Protein AF-A0A9W6C361-F1 (afdb_monomer)

Structure (mmCIF, N/CA/C/O backbone):
data_AF-A0A9W6C361-F1
#
_entry.id   AF-A0A9W6C361-F1
#
loop_
_atom_site.group_PDB
_atom_site.id
_atom_site.type_symbol
_atom_site.label_atom_id
_atom_site.label_alt_id
_atom_site.label_comp_id
_atom_site.label_asym_id
_atom_site.label_entity_id
_atom_site.label_seq_id
_atom_site.pdbx_PDB_ins_code
_atom_site.Cartn_x
_atom_site.Cartn_y
_atom_site.Cartn_z
_atom_site.occupancy
_atom_site.B_iso_or_equiv
_atom_site.auth_seq_id
_atom_site.auth_comp_id
_atom_site.auth_asym_id
_atom_site.auth_atom_id
_atom_site.pdbx_PDB_model_num
ATOM 1 N N . MET A 1 1 ? -40.826 18.328 82.068 1.00 49.81 1 MET A N 1
ATOM 2 C CA . MET A 1 1 ? -41.319 19.478 81.287 1.00 49.81 1 MET A CA 1
ATOM 3 C C . MET A 1 1 ? -40.304 19.718 80.188 1.00 49.81 1 MET A C 1
ATOM 5 O O . MET A 1 1 ? -39.181 20.079 80.498 1.00 49.81 1 MET A O 1
ATOM 9 N N . SER A 1 2 ? -40.634 19.363 78.950 1.00 65.25 2 SER A N 1
ATOM 10 C CA . SER A 1 2 ? -39.796 19.623 77.778 1.00 65.25 2 SER A CA 1
ATOM 11 C C . SER A 1 2 ? -39.903 21.104 77.430 1.00 65.25 2 SER A C 1
ATOM 13 O O . SER A 1 2 ? -41.006 21.575 77.150 1.00 65.25 2 SER A O 1
ATOM 15 N N . GLU A 1 3 ? -38.791 21.834 77.493 1.00 73.56 3 GLU A N 1
ATOM 16 C CA . GLU A 1 3 ? -38.749 23.216 77.019 1.00 73.56 3 GLU A CA 1
ATOM 17 C C . GLU A 1 3 ? -39.119 23.252 75.527 1.00 73.56 3 GLU A C 1
ATOM 19 O O . GLU A 1 3 ? -38.640 22.411 74.757 1.00 73.56 3 GLU A O 1
ATOM 24 N N . PRO A 1 4 ? -40.008 24.165 75.101 1.00 81.81 4 PRO A N 1
ATOM 25 C CA . PRO A 1 4 ? -40.355 24.297 73.696 1.00 81.81 4 PRO A CA 1
ATOM 26 C C . PRO A 1 4 ? -39.109 24.720 72.910 1.00 81.81 4 PRO A C 1
ATOM 28 O O . PRO A 1 4 ? -38.491 25.738 73.218 1.00 81.81 4 PRO A O 1
ATOM 31 N N . ILE A 1 5 ? -38.751 23.932 71.893 1.00 85.88 5 ILE A N 1
ATOM 32 C CA . ILE A 1 5 ? -37.669 24.251 70.955 1.00 85.88 5 ILE A CA 1
ATOM 33 C C . ILE A 1 5 ? -37.954 25.635 70.372 1.00 85.88 5 ILE A C 1
ATOM 35 O O . ILE A 1 5 ? -39.022 25.863 69.796 1.00 85.88 5 ILE A O 1
ATOM 39 N N . SER A 1 6 ? -37.014 26.565 70.539 1.00 94.00 6 SER A N 1
ATOM 40 C CA . SER A 1 6 ? -37.195 27.911 70.005 1.00 94.00 6 SER A CA 1
ATOM 41 C C . SER A 1 6 ? -37.179 27.861 68.477 1.00 94.00 6 SER A C 1
ATOM 43 O O . SER A 1 6 ? -36.474 27.059 67.859 1.00 94.00 6 SER A O 1
ATOM 45 N N . THR A 1 7 ? -37.943 28.740 67.833 1.00 92.88 7 THR A N 1
ATOM 46 C CA . THR A 1 7 ? -37.966 28.851 66.366 1.00 92.88 7 THR A CA 1
ATOM 47 C C . THR A 1 7 ? -36.574 29.081 65.778 1.00 92.88 7 THR A C 1
ATOM 49 O O . THR A 1 7 ? -36.299 28.645 64.664 1.00 92.88 7 THR A O 1
ATOM 52 N N . GLU A 1 8 ? -35.681 29.720 66.536 1.00 92.75 8 GLU A N 1
ATOM 53 C CA . GLU A 1 8 ? -34.291 29.949 66.139 1.00 92.75 8 GLU A CA 1
ATOM 54 C C . GLU A 1 8 ? -33.458 28.662 66.154 1.00 92.75 8 GLU A C 1
ATOM 56 O O . GLU A 1 8 ? -32.713 28.415 65.210 1.00 92.75 8 GLU A O 1
ATOM 61 N N . GLN A 1 9 ? -33.646 27.779 67.141 1.00 91.00 9 GLN A N 1
ATOM 62 C CA . GLN A 1 9 ? -32.992 26.463 67.144 1.00 91.00 9 GLN A CA 1
ATOM 63 C C . GLN A 1 9 ? -33.450 25.604 65.959 1.00 91.00 9 GLN A C 1
ATOM 65 O O . GLN A 1 9 ? -32.641 24.913 65.342 1.00 91.00 9 GLN A O 1
ATOM 70 N N . LEU A 1 10 ? -34.734 25.678 65.600 1.00 92.44 10 LEU A N 1
ATOM 71 C CA . LEU A 1 10 ? -35.281 24.912 64.481 1.00 92.44 10 LEU A CA 1
ATOM 72 C C . LEU A 1 10 ? -34.757 25.413 63.125 1.00 92.44 10 LEU A C 1
ATOM 74 O O . LEU A 1 10 ? -34.405 24.594 62.278 1.00 92.44 10 LEU A O 1
ATOM 78 N N . LYS A 1 11 ? -34.617 26.736 62.943 1.00 94.88 11 LYS A N 1
ATOM 79 C CA . LYS A 1 11 ? -33.932 27.317 61.773 1.00 94.88 11 LYS A CA 1
ATOM 80 C C . LYS A 1 11 ? -32.478 26.864 61.693 1.00 94.88 11 LYS A C 1
ATOM 82 O O . LYS A 1 11 ? -32.038 26.435 60.637 1.00 94.88 11 LYS A O 1
ATOM 87 N N . GLN A 1 12 ? -31.757 26.886 62.813 1.00 94.31 12 GLN A N 1
ATOM 88 C CA . GLN A 1 12 ? -30.340 26.528 62.844 1.00 94.31 12 GLN A CA 1
ATOM 89 C C . GLN A 1 12 ? -30.101 25.053 62.484 1.00 94.31 12 GLN A C 1
ATOM 91 O O . GLN A 1 12 ? -29.173 24.738 61.740 1.00 94.31 12 GLN A O 1
ATOM 96 N N . VAL A 1 13 ? -30.966 24.147 62.959 1.00 93.25 13 VAL A N 1
ATOM 97 C CA . VAL A 1 13 ? -30.934 22.723 62.585 1.00 93.25 13 VAL A CA 1
ATOM 98 C C . VAL A 1 13 ? -31.295 22.530 61.109 1.00 93.25 13 VAL A C 1
ATOM 100 O O . VAL A 1 13 ? -30.658 21.725 60.429 1.00 93.25 13 VAL A O 1
ATOM 103 N N . LEU A 1 14 ? -32.280 23.275 60.598 1.00 95.88 14 LEU A N 1
ATOM 104 C CA . LEU A 1 14 ? -32.686 23.203 59.195 1.00 95.88 14 LEU A CA 1
ATOM 105 C C . LEU A 1 14 ? -31.580 23.707 58.258 1.00 95.88 14 LEU A C 1
ATOM 107 O O . LEU A 1 14 ? -31.231 23.010 57.309 1.00 95.88 14 LEU A O 1
ATOM 111 N N . ASP A 1 15 ? -30.976 24.857 58.551 1.00 95.56 15 ASP A N 1
ATOM 112 C CA . ASP A 1 15 ? -29.868 25.407 57.768 1.00 95.56 15 ASP A CA 1
ATOM 113 C C . ASP A 1 15 ? -28.661 24.463 57.790 1.00 95.56 15 ASP A C 1
ATOM 115 O O . ASP A 1 15 ? -28.091 24.157 56.741 1.00 95.56 15 ASP A O 1
ATOM 119 N N . ALA A 1 16 ? -28.315 23.904 58.956 1.00 94.19 16 ALA A N 1
ATOM 120 C CA . ALA A 1 16 ? -27.240 22.919 59.069 1.00 94.19 16 ALA A CA 1
ATOM 121 C C . ALA A 1 16 ? -27.510 21.649 58.238 1.00 94.19 16 ALA A C 1
ATOM 123 O O . ALA A 1 16 ? -26.582 21.096 57.643 1.00 94.19 16 ALA A O 1
ATOM 124 N N . ALA A 1 17 ? -28.768 21.204 58.155 1.00 94.31 17 ALA A N 1
ATOM 125 C CA . ALA A 1 17 ? -29.163 20.059 57.336 1.00 94.31 17 ALA A CA 1
ATOM 126 C C . ALA A 1 17 ? -29.190 20.378 55.828 1.00 94.31 17 ALA A C 1
ATOM 128 O O . ALA A 1 17 ? -28.878 19.509 55.011 1.00 94.31 17 ALA A O 1
ATOM 129 N N . LEU A 1 18 ? -29.530 21.614 55.443 1.00 96.56 18 LEU A N 1
ATOM 130 C CA . LEU A 1 18 ? -29.633 22.041 54.044 1.00 96.56 18 LEU A CA 1
ATOM 131 C C . LEU A 1 18 ? -28.282 22.423 53.421 1.00 96.56 18 LEU A C 1
ATOM 133 O O . LEU A 1 18 ? -28.072 22.177 52.233 1.00 96.56 18 LEU A O 1
ATOM 137 N N . MET A 1 19 ? -27.332 22.958 54.192 1.00 95.00 19 MET A N 1
ATOM 138 C CA . MET A 1 19 ? -25.993 23.329 53.706 1.00 95.00 19 MET A CA 1
ATOM 139 C C . MET A 1 19 ? -25.253 22.226 52.919 1.00 95.00 19 MET A C 1
ATOM 141 O O . MET A 1 19 ? -24.770 22.515 51.820 1.00 95.00 19 MET A O 1
ATOM 145 N N . PRO A 1 20 ? -25.170 20.959 53.378 1.00 95.94 20 PRO A N 1
ATOM 146 C CA . PRO A 1 20 ? -24.526 19.903 52.594 1.00 95.94 20 PRO A CA 1
ATOM 147 C C . PRO A 1 20 ? -25.289 19.573 51.303 1.00 95.94 20 PRO A C 1
ATOM 149 O O . PRO A 1 20 ? -24.678 19.126 50.331 1.00 95.94 20 PRO A O 1
ATOM 152 N N . ILE A 1 21 ? -26.608 19.798 51.269 1.00 96.06 21 ILE A N 1
ATOM 153 C CA . ILE A 1 21 ? -27.424 19.615 50.064 1.00 96.06 21 ILE A CA 1
ATOM 154 C C . ILE A 1 21 ? -27.099 20.716 49.055 1.00 96.06 21 ILE A C 1
ATOM 156 O O . ILE A 1 21 ? -26.805 20.396 47.906 1.00 96.06 21 ILE A O 1
ATOM 160 N N . PHE A 1 22 ? -27.065 21.984 49.477 1.00 95.94 22 PHE A N 1
ATOM 161 C CA . PHE A 1 22 ? -26.679 23.098 48.604 1.00 95.94 22 PHE A CA 1
ATOM 162 C C . PHE A 1 22 ? -25.252 22.950 48.068 1.00 95.94 22 PHE A C 1
ATOM 164 O O . PHE A 1 22 ? -25.025 23.172 46.880 1.00 95.94 22 PHE A O 1
ATOM 171 N N . ALA A 1 23 ? -24.307 22.490 48.895 1.00 95.56 23 ALA A N 1
ATOM 172 C CA . ALA A 1 23 ? -22.940 22.214 48.456 1.00 95.56 23 ALA A CA 1
ATOM 173 C C . ALA A 1 23 ? -22.889 21.122 47.371 1.00 95.56 23 ALA A C 1
ATOM 175 O O . ALA A 1 23 ? -22.244 21.303 46.337 1.00 95.56 23 ALA A O 1
ATOM 176 N N . LYS A 1 24 ? -23.619 20.013 47.560 1.00 96.44 24 LYS A N 1
ATOM 177 C CA . LYS A 1 24 ? -23.737 18.954 46.542 1.00 96.44 24 LYS A CA 1
ATOM 178 C C . LYS A 1 24 ? -24.430 19.442 45.273 1.00 96.44 24 LYS A C 1
ATOM 180 O O . LYS A 1 24 ? -24.045 19.026 44.182 1.00 96.44 24 LYS A O 1
ATOM 185 N N . LEU A 1 25 ? -25.434 20.309 45.404 1.00 96.31 25 LEU A N 1
ATOM 186 C CA . LEU A 1 25 ? -26.126 20.910 44.265 1.00 96.31 25 LEU A CA 1
ATOM 187 C C . LEU A 1 25 ? -25.166 21.790 43.447 1.00 96.31 25 LEU A C 1
ATOM 189 O O . LEU A 1 25 ? -25.157 21.700 42.223 1.00 96.31 25 LEU A O 1
ATOM 193 N N . GLY A 1 26 ? -24.316 22.572 44.122 1.00 96.94 26 GLY A N 1
ATOM 194 C CA . GLY A 1 26 ? -23.256 23.362 43.492 1.00 96.94 26 GLY A CA 1
ATOM 195 C C . GLY A 1 26 ? -22.233 22.493 42.755 1.00 96.94 26 GLY A C 1
ATOM 196 O O . GLY A 1 26 ? -21.971 22.718 41.578 1.00 96.94 26 GLY A O 1
ATOM 197 N N . GLU A 1 27 ? -21.731 21.430 43.393 1.00 97.00 27 GLU A N 1
ATOM 198 C CA . GLU A 1 27 ? -20.789 20.499 42.753 1.00 97.00 27 GLU A CA 1
ATOM 199 C C . GLU A 1 27 ? -21.410 19.798 41.531 1.00 97.00 27 GLU A C 1
ATOM 201 O O . GLU A 1 27 ? -20.743 19.570 40.517 1.00 97.00 27 GLU A O 1
ATOM 206 N N . LEU A 1 28 ? -22.696 19.445 41.611 1.00 96.69 28 LEU A N 1
ATOM 207 C CA . LEU A 1 28 ? -23.420 18.858 40.489 1.00 96.69 28 LEU A CA 1
ATOM 208 C C . LEU A 1 28 ? -23.562 19.860 39.338 1.00 96.69 28 LEU A C 1
ATOM 210 O O . LEU A 1 28 ? -23.326 19.486 38.191 1.00 96.69 28 LEU A O 1
ATOM 214 N N . ASN A 1 29 ? -23.880 21.121 39.635 1.00 96.44 29 ASN A N 1
ATOM 215 C CA . ASN A 1 29 ? -23.968 22.183 38.637 1.00 96.44 29 ASN A CA 1
ATOM 216 C C . ASN A 1 29 ? -22.628 22.394 37.906 1.00 96.44 29 ASN A C 1
ATOM 218 O O . ASN A 1 29 ? -22.594 22.435 36.676 1.00 96.44 29 ASN A O 1
ATOM 222 N N . ASP A 1 30 ? -21.510 22.401 38.636 1.00 96.88 30 ASP A N 1
ATOM 223 C CA . ASP A 1 30 ? -20.169 22.500 38.045 1.00 96.88 30 ASP A CA 1
ATOM 224 C C . ASP A 1 30 ? -19.835 21.297 37.152 1.00 96.88 30 ASP A C 1
ATOM 226 O O . ASP A 1 30 ? -19.187 21.430 36.108 1.00 96.88 30 ASP A O 1
ATOM 230 N N . LYS A 1 31 ? -20.270 20.092 37.544 1.00 97.19 31 LYS A N 1
ATOM 231 C CA . LYS A 1 31 ? -20.110 18.880 36.726 1.00 97.19 31 LYS A CA 1
ATOM 232 C C . LYS A 1 31 ? -20.947 18.943 35.451 1.00 97.19 31 LYS A C 1
ATOM 234 O O . LYS A 1 31 ? -20.445 18.531 34.407 1.00 97.19 31 LYS A O 1
ATOM 239 N N . VAL A 1 32 ? -22.178 19.451 35.527 1.00 97.31 32 VAL A N 1
ATOM 240 C CA . VAL A 1 32 ? -23.061 19.633 34.365 1.00 97.31 32 VAL A CA 1
ATOM 241 C C . VAL A 1 32 ? -22.457 20.644 33.392 1.00 97.31 32 VAL A C 1
ATOM 243 O O . VAL A 1 32 ? -22.334 20.326 32.213 1.00 97.31 32 VAL A O 1
ATOM 246 N N . SER A 1 33 ? -21.967 21.789 33.875 1.00 96.31 33 SER A N 1
ATOM 247 C CA . SER A 1 33 ? -21.290 22.786 33.031 1.00 96.31 33 SER A CA 1
ATOM 248 C C . SER A 1 33 ? -20.045 22.215 32.333 1.00 96.31 33 SER A C 1
ATOM 250 O O . SER A 1 33 ? -19.895 22.345 31.121 1.00 96.31 33 SER A O 1
ATOM 252 N N . LYS A 1 34 ? -19.193 21.465 33.050 1.00 96.69 34 LYS A N 1
ATOM 253 C CA . LYS A 1 34 ? -18.030 20.787 32.441 1.00 96.69 34 LYS A CA 1
ATOM 254 C C . LYS A 1 34 ? -18.417 19.722 31.416 1.00 96.69 34 LYS A C 1
ATOM 256 O O . LYS A 1 34 ? -17.616 19.405 30.532 1.00 96.69 34 LYS A O 1
ATOM 261 N N . LEU A 1 35 ? -19.575 19.083 31.582 1.00 96.00 35 LEU A N 1
ATOM 262 C CA . LEU A 1 35 ? -20.074 18.100 30.628 1.00 96.00 35 LEU A CA 1
ATOM 263 C C . LEU A 1 35 ? -20.568 18.793 29.356 1.00 96.00 35 LEU A C 1
ATOM 265 O O . LEU A 1 35 ? -20.242 18.320 28.271 1.00 96.00 35 LEU A O 1
ATOM 269 N N . ASP A 1 36 ? -21.263 19.921 29.491 1.00 96.94 36 ASP A N 1
ATOM 270 C CA . ASP A 1 36 ? -21.734 20.742 28.373 1.00 96.94 36 ASP A CA 1
ATOM 271 C C . ASP A 1 36 ? -20.566 21.221 27.492 1.00 96.94 36 ASP A C 1
ATOM 273 O O . ASP A 1 36 ? -20.545 20.966 26.286 1.00 96.94 36 ASP A O 1
ATOM 277 N N . ASP A 1 37 ? -19.491 21.732 28.106 1.00 96.56 37 ASP A N 1
ATOM 278 C CA . ASP A 1 37 ? -18.256 22.106 27.398 1.00 96.56 37 ASP A CA 1
ATOM 279 C C . ASP A 1 37 ? -17.637 20.936 26.615 1.00 96.56 37 ASP A C 1
ATOM 281 O O . ASP A 1 37 ? -17.091 21.101 25.518 1.00 96.56 37 ASP A O 1
ATOM 285 N N . LYS A 1 38 ? -17.675 19.726 27.187 1.00 96.12 38 LYS A N 1
ATOM 286 C CA . LYS A 1 38 ? -17.144 18.518 26.538 1.00 96.12 38 LYS A CA 1
ATOM 287 C C . LYS A 1 38 ? -18.025 18.066 25.381 1.00 96.12 38 LYS A C 1
ATOM 289 O O . LYS A 1 38 ? -17.481 17.629 24.369 1.00 96.12 38 LYS A O 1
ATOM 294 N N . VAL A 1 39 ? -19.347 18.152 25.529 1.00 95.94 39 VAL A N 1
ATOM 295 C CA . VAL A 1 39 ? -20.309 17.825 24.469 1.00 95.94 39 VAL A CA 1
ATOM 296 C C . VAL A 1 39 ? -20.158 18.806 23.309 1.00 95.94 39 VAL A C 1
ATOM 298 O O . VAL A 1 39 ? -20.061 18.358 22.170 1.00 95.94 39 VAL A O 1
ATOM 301 N N . SER A 1 40 ? -20.017 20.103 23.591 1.00 95.88 40 SER A N 1
ATOM 302 C CA . SER A 1 40 ? -19.760 21.137 22.581 1.00 95.88 40 SER A CA 1
ATOM 303 C C . SER A 1 40 ? -18.473 20.857 21.788 1.00 95.88 40 SER A C 1
ATOM 305 O O . SER A 1 40 ? -18.511 20.687 20.571 1.00 95.88 40 SER A O 1
ATOM 307 N N . LYS A 1 41 ? -17.350 20.608 22.479 1.00 96.00 41 LYS A N 1
ATOM 308 C CA . LYS A 1 41 ? -16.075 20.232 21.831 1.00 96.00 41 LYS A CA 1
ATOM 309 C C . LYS A 1 41 ? -16.156 18.938 21.020 1.00 96.00 41 LYS A C 1
ATOM 311 O O . LYS A 1 41 ? -15.427 18.771 20.043 1.00 96.00 41 LYS A O 1
ATOM 316 N N . LEU A 1 42 ? -16.963 17.971 21.459 1.00 94.75 42 LEU A N 1
ATOM 317 C CA . LEU A 1 42 ? -17.157 16.727 20.719 1.00 94.75 42 LEU A CA 1
ATOM 318 C C . LEU A 1 42 ? -17.983 16.973 19.454 1.00 94.75 42 LEU A C 1
ATOM 320 O O . LEU A 1 42 ? -17.662 16.408 18.412 1.00 94.75 42 LEU A O 1
ATOM 324 N N . ASN A 1 43 ? -18.999 17.830 19.536 1.00 95.56 43 ASN A N 1
ATOM 325 C CA . ASN A 1 43 ? -19.818 18.227 18.400 1.00 95.56 43 ASN A CA 1
ATOM 326 C C . ASN A 1 43 ? -18.980 18.929 17.319 1.00 95.56 43 ASN A C 1
ATOM 328 O O . ASN A 1 43 ? -19.088 18.572 16.148 1.00 95.56 43 ASN A O 1
ATOM 332 N N . ASP A 1 44 ? -18.071 19.826 17.710 1.00 95.12 44 ASP A N 1
ATOM 333 C CA . ASP A 1 44 ? -17.132 20.472 16.781 1.00 95.12 44 ASP A CA 1
ATOM 334 C C . ASP A 1 44 ? -16.269 19.437 16.043 1.00 95.12 44 ASP A C 1
ATOM 336 O O . ASP A 1 44 ? -16.214 19.421 14.815 1.00 95.12 44 ASP A O 1
ATOM 340 N N . LYS A 1 45 ? -15.701 18.467 16.773 1.00 94.88 45 LYS A N 1
ATOM 341 C CA . LYS A 1 45 ? -14.920 17.372 16.170 1.00 94.88 45 LYS A CA 1
ATOM 342 C C . LYS A 1 45 ? -15.740 16.491 15.227 1.00 94.88 45 LYS A C 1
ATOM 344 O O . LYS A 1 45 ? -15.210 15.997 14.233 1.00 94.88 45 LYS A O 1
ATOM 349 N N . VAL A 1 46 ? -17.010 16.241 15.547 1.00 95.38 46 VAL A N 1
ATOM 350 C CA . VAL A 1 46 ? -17.916 15.472 14.681 1.00 95.38 46 VAL A CA 1
ATOM 351 C C . VAL A 1 46 ? -18.206 16.242 13.393 1.00 95.38 46 VAL A C 1
ATOM 353 O O . VAL A 1 46 ? -18.227 15.635 12.319 1.00 95.38 46 VAL A O 1
ATOM 356 N N . ASN A 1 47 ? -18.367 17.564 13.468 1.00 94.19 47 ASN A N 1
ATOM 357 C CA . ASN A 1 47 ? -18.536 18.414 12.291 1.00 94.19 47 ASN A CA 1
ATOM 358 C C . ASN A 1 47 ? -17.278 18.408 11.412 1.00 94.19 47 ASN A C 1
ATOM 360 O O . ASN A 1 47 ? -17.387 18.141 10.212 1.00 94.19 47 ASN A O 1
ATOM 364 N N . ASP A 1 48 ? -16.092 18.571 12.004 1.00 93.69 48 ASP A N 1
ATOM 365 C CA . ASP A 1 48 ? -14.809 18.501 11.291 1.00 93.69 48 ASP A CA 1
ATOM 366 C C . ASP A 1 48 ? -14.623 17.148 10.592 1.00 93.69 48 ASP A C 1
ATOM 368 O O . ASP A 1 48 ? -14.267 17.074 9.412 1.00 93.69 48 ASP A O 1
ATOM 372 N N . LEU A 1 49 ? -14.930 16.050 11.292 1.00 94.75 49 LEU A N 1
ATOM 373 C CA . LEU A 1 49 ? -14.852 14.705 10.727 1.00 94.75 49 LEU A CA 1
ATOM 374 C C . LEU A 1 49 ? -15.841 14.525 9.570 1.00 94.75 49 LEU A C 1
ATOM 376 O O . LEU A 1 49 ? -15.495 13.944 8.541 1.00 94.75 49 LEU A O 1
ATOM 380 N N . THR A 1 50 ? -17.059 15.044 9.716 1.00 96.25 50 THR A N 1
ATOM 381 C CA . THR A 1 50 ? -18.089 14.989 8.672 1.00 96.25 50 THR A CA 1
ATOM 382 C C . THR A 1 50 ? -17.630 15.721 7.411 1.00 96.25 50 THR A C 1
ATOM 384 O O . THR A 1 50 ? -17.813 15.213 6.300 1.00 96.25 50 THR A O 1
ATOM 387 N N . VAL A 1 51 ? -16.984 16.881 7.559 1.00 95.50 51 VAL A N 1
ATOM 388 C CA . VAL A 1 51 ? -16.371 17.607 6.439 1.00 95.50 51 VAL A CA 1
ATOM 389 C C . VAL A 1 51 ? -15.228 16.796 5.824 1.00 95.50 51 VAL A C 1
ATOM 391 O O . VAL A 1 51 ? -15.211 16.593 4.608 1.00 95.50 51 VAL A O 1
ATOM 394 N N . GLY A 1 52 ? -14.331 16.242 6.644 1.00 94.25 52 GLY A N 1
ATOM 395 C CA . GLY A 1 52 ? -13.227 15.395 6.185 1.00 94.25 52 GLY A CA 1
ATOM 396 C C . GLY A 1 52 ? -13.693 14.188 5.361 1.00 94.25 52 GLY A C 1
ATOM 397 O O . GLY A 1 52 ? -13.137 13.908 4.297 1.00 94.25 52 GLY A O 1
ATOM 398 N N . VAL A 1 53 ? -14.765 13.514 5.788 1.00 95.56 53 VAL A N 1
ATOM 399 C CA . VAL A 1 53 ? -15.371 12.389 5.054 1.00 95.56 53 VAL A CA 1
ATOM 400 C C . VAL A 1 53 ? -15.930 12.839 3.702 1.00 95.56 53 VAL A C 1
ATOM 402 O O . VAL A 1 53 ? -15.703 12.162 2.698 1.00 95.56 53 VAL A O 1
ATOM 405 N N . LYS A 1 54 ? -16.607 13.994 3.631 1.00 97.12 54 LYS A N 1
ATOM 406 C CA . LYS A 1 54 ? -17.104 14.546 2.356 1.00 97.12 54 LYS A CA 1
ATOM 407 C C . LYS A 1 54 ? -15.961 14.866 1.391 1.00 97.12 54 LYS A C 1
ATOM 409 O O . LYS A 1 54 ? -16.046 14.520 0.213 1.00 97.12 54 LYS A O 1
ATOM 414 N N . ILE A 1 55 ? -14.878 15.468 1.889 1.00 96.12 55 ILE A N 1
ATOM 415 C CA . ILE A 1 55 ? -13.674 15.767 1.101 1.00 96.12 55 ILE A CA 1
ATOM 416 C C . ILE A 1 55 ? -13.057 14.479 0.549 1.00 96.12 55 ILE A C 1
ATOM 418 O O . ILE A 1 55 ? -12.780 14.394 -0.649 1.00 96.12 55 ILE A O 1
ATOM 422 N N . LEU A 1 56 ? -12.851 13.468 1.397 1.00 95.62 56 LEU A N 1
ATOM 423 C CA . LEU A 1 56 ? -12.259 12.192 0.986 1.00 95.62 56 LEU A CA 1
ATOM 424 C C . LEU A 1 56 ? -13.138 11.448 -0.020 1.00 95.62 56 LEU A C 1
ATOM 426 O O . LEU A 1 56 ? -12.616 10.956 -1.017 1.00 95.62 56 LEU A O 1
ATOM 430 N N . SER A 1 57 ? -14.454 11.426 0.196 1.00 97.12 57 SER A N 1
ATOM 431 C CA . SER A 1 57 ? -15.413 10.812 -0.726 1.00 97.12 57 SER A CA 1
ATOM 432 C C . SER A 1 57 ? -15.373 11.470 -2.111 1.00 97.12 57 SER A C 1
ATOM 434 O O . SER A 1 57 ? -15.246 10.779 -3.123 1.00 97.12 57 SER A O 1
ATOM 436 N N . ALA A 1 58 ? -15.360 12.809 -2.176 1.00 97.38 58 ALA A N 1
ATOM 437 C CA . ALA A 1 58 ? -15.242 13.539 -3.440 1.00 97.38 58 ALA A CA 1
ATOM 438 C C . ALA A 1 58 ? -13.901 13.265 -4.150 1.00 97.38 58 ALA A C 1
ATOM 440 O O . ALA A 1 58 ? -13.872 13.006 -5.355 1.00 97.38 58 ALA A O 1
ATOM 441 N N . LYS A 1 59 ? -12.785 13.249 -3.406 1.00 96.88 59 LYS A N 1
ATOM 442 C CA . LYS A 1 59 ? -11.460 12.905 -3.954 1.00 96.88 59 LYS A CA 1
ATOM 443 C C . LYS A 1 59 ? -11.400 11.465 -4.464 1.00 96.88 59 LYS A C 1
ATOM 445 O O . LYS A 1 59 ? -10.819 11.222 -5.517 1.00 96.88 59 LYS A O 1
ATOM 450 N N . GLN A 1 60 ? -11.993 10.521 -3.736 1.00 95.88 60 GLN A N 1
ATOM 451 C CA . GLN A 1 60 ? -12.058 9.114 -4.128 1.00 95.88 60 GLN A CA 1
ATOM 452 C C . GLN A 1 60 ? -12.921 8.917 -5.376 1.00 95.88 60 GLN A C 1
ATOM 454 O O . GLN A 1 60 ? -12.566 8.132 -6.250 1.00 95.88 60 GLN A O 1
ATOM 459 N N . HIS A 1 61 ? -14.024 9.651 -5.503 1.00 96.81 61 HIS A N 1
ATOM 460 C CA . HIS A 1 61 ? -14.794 9.648 -6.738 1.00 96.81 61 HIS A CA 1
ATOM 461 C C . HIS A 1 61 ? -13.926 10.134 -7.910 1.00 96.81 61 HIS A C 1
ATOM 463 O O . HIS A 1 61 ? -13.734 9.399 -8.880 1.00 96.81 61 HIS A O 1
ATOM 469 N N . ASN A 1 62 ? -13.290 11.302 -7.773 1.00 97.38 62 ASN A N 1
ATOM 470 C CA . ASN A 1 62 ? -12.429 11.886 -8.808 1.00 97.38 62 ASN A CA 1
ATOM 471 C C . ASN A 1 62 ? -11.209 11.009 -9.175 1.00 97.38 62 ASN A C 1
ATOM 473 O O . ASN A 1 62 ? -10.718 11.062 -10.304 1.00 97.38 62 ASN A O 1
ATOM 477 N N . SER A 1 63 ? -10.723 10.171 -8.256 1.00 94.94 63 SER A N 1
ATOM 478 C CA . SER A 1 63 ? -9.629 9.226 -8.524 1.00 94.94 63 SER A CA 1
ATOM 479 C C . SER A 1 63 ? -10.056 8.002 -9.346 1.00 94.94 63 SER A C 1
ATOM 481 O O . SER A 1 63 ? -9.204 7.336 -9.935 1.00 94.94 63 SER A O 1
ATOM 483 N N . SER A 1 64 ? -11.361 7.718 -9.403 1.00 92.69 64 SER A N 1
ATOM 484 C CA . SER A 1 64 ? -11.938 6.561 -10.099 1.00 92.69 64 SER A CA 1
ATOM 485 C C . SER A 1 64 ? -12.542 6.885 -11.469 1.00 92.69 64 SER A C 1
ATOM 487 O O . SER A 1 64 ? -12.676 5.988 -12.300 1.00 92.69 64 SER A O 1
ATOM 489 N N . VAL A 1 65 ? -12.889 8.151 -11.725 1.00 95.19 65 VAL A N 1
ATOM 490 C CA . VAL A 1 65 ? -13.526 8.570 -12.984 1.00 95.19 65 VAL A CA 1
ATOM 491 C C . VAL A 1 65 ? -12.559 8.581 -14.174 1.00 95.19 65 VAL A C 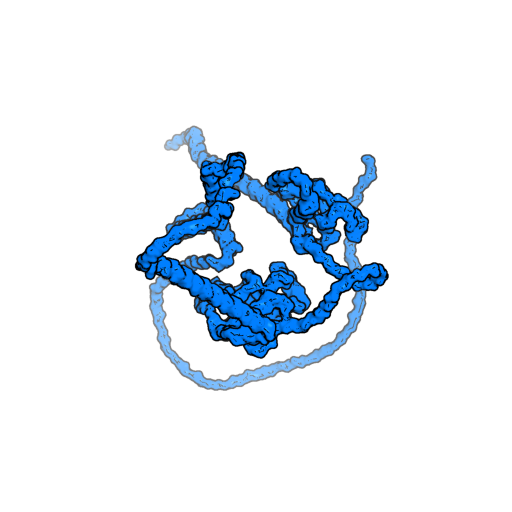1
ATOM 493 O O . VAL A 1 65 ? -11.341 8.762 -14.032 1.00 95.19 65 VAL A O 1
ATOM 496 N N . SER A 1 66 ? -13.109 8.397 -15.379 1.00 93.69 66 SER A N 1
ATOM 497 C CA . SER A 1 66 ? -12.365 8.522 -16.632 1.00 93.69 66 SER A CA 1
ATOM 498 C C . SER A 1 66 ? -11.937 9.971 -16.879 1.00 93.69 66 SER A C 1
ATOM 500 O O . SER A 1 66 ? -12.461 10.921 -16.302 1.00 93.69 66 SER A O 1
ATOM 502 N N . ARG A 1 67 ? -10.989 10.177 -17.801 1.00 93.38 67 ARG A N 1
ATOM 503 C CA . ARG A 1 67 ? -10.467 11.519 -18.111 1.00 93.38 67 ARG A CA 1
ATOM 504 C C . ARG A 1 67 ? -11.525 12.482 -18.653 1.00 93.38 67 ARG A C 1
ATOM 506 O O . ARG A 1 67 ? -11.388 13.692 -18.469 1.00 93.38 67 ARG A O 1
ATOM 513 N N . ALA A 1 68 ? -12.518 11.944 -19.357 1.00 93.75 68 ALA A N 1
ATOM 514 C CA . ALA A 1 68 ? -13.592 12.705 -19.984 1.00 93.75 68 ALA A CA 1
ATOM 515 C C . ALA A 1 68 ? -14.805 12.915 -19.064 1.00 93.75 68 ALA A C 1
ATOM 517 O O . ALA A 1 68 ? -15.638 13.765 -19.366 1.00 93.75 68 ALA A O 1
ATOM 518 N N . ASP A 1 69 ? -14.890 12.169 -17.963 1.00 95.50 69 ASP A N 1
ATOM 519 C CA . ASP A 1 69 ? -16.033 12.213 -17.060 1.00 95.50 69 ASP A CA 1
ATOM 520 C C . ASP A 1 69 ? -16.031 13.493 -16.220 1.00 95.50 69 ASP A C 1
ATOM 522 O O . ASP A 1 69 ? -14.997 14.147 -16.024 1.00 95.50 69 ASP A O 1
ATOM 526 N N . ARG A 1 70 ? -17.220 13.840 -15.717 1.00 96.94 70 ARG A N 1
ATOM 527 C CA . ARG A 1 70 ? -17.419 15.044 -14.921 1.00 96.94 70 ARG A CA 1
ATOM 528 C C . ARG A 1 70 ? -16.824 14.875 -13.523 1.00 96.94 70 ARG A C 1
ATOM 530 O O . ARG A 1 70 ? -17.160 13.927 -12.821 1.00 96.94 70 ARG A O 1
ATOM 537 N N . LEU A 1 71 ? -15.986 15.817 -13.105 1.00 97.38 71 LEU A N 1
ATOM 538 C CA . LEU A 1 71 ? -15.435 15.857 -11.754 1.00 97.38 71 LEU A CA 1
ATOM 539 C C . LEU A 1 71 ? -16.489 16.329 -10.747 1.00 97.38 71 LEU A C 1
ATOM 541 O O . LEU A 1 71 ? -17.269 17.249 -11.013 1.00 97.38 71 LEU A O 1
ATOM 545 N N . VAL A 1 72 ? -16.467 15.726 -9.560 1.00 97.88 72 VAL A N 1
ATOM 546 C CA . VAL A 1 72 ? -17.244 16.176 -8.403 1.00 97.88 72 VAL A CA 1
ATOM 547 C C . VAL A 1 72 ? -16.443 17.238 -7.660 1.00 97.88 72 VAL A C 1
ATOM 549 O O . VAL A 1 72 ? -15.246 17.070 -7.408 1.00 97.88 72 VAL A O 1
ATOM 552 N N . LYS A 1 73 ? -17.107 18.341 -7.296 1.00 97.81 73 LYS A N 1
ATOM 553 C CA . LYS A 1 73 ? -16.487 19.413 -6.513 1.00 97.81 73 LYS A CA 1
ATOM 554 C C . LYS A 1 73 ? -16.014 18.876 -5.166 1.00 97.81 73 LYS A C 1
ATOM 556 O O . LYS A 1 73 ? -16.775 18.242 -4.442 1.00 97.81 73 LYS A O 1
ATOM 561 N N . VAL A 1 74 ? -14.768 19.174 -4.816 1.00 97.38 74 VAL A N 1
ATOM 562 C CA . VAL A 1 74 ? -14.212 18.836 -3.503 1.00 97.38 74 VAL A CA 1
ATOM 563 C C . VAL A 1 74 ? -14.505 19.998 -2.547 1.00 97.38 74 VAL A C 1
ATOM 565 O O . VAL A 1 74 ? -14.059 21.109 -2.841 1.00 97.38 74 VAL A O 1
ATOM 568 N N . PRO A 1 75 ? -15.238 19.794 -1.438 1.00 97.06 75 PRO A N 1
ATOM 569 C CA . PRO A 1 75 ? -15.466 20.849 -0.454 1.00 97.06 75 PRO A CA 1
ATOM 570 C C . PRO A 1 75 ? -14.155 21.411 0.111 1.00 97.06 75 PRO A C 1
ATOM 572 O O . PRO A 1 75 ? -13.124 20.734 0.120 1.00 97.06 75 PRO A O 1
ATOM 575 N N . LEU A 1 76 ? -14.199 22.653 0.579 1.00 95.88 76 LEU A N 1
ATOM 576 C CA . LEU A 1 76 ? -13.114 23.284 1.328 1.00 95.88 76 LEU A CA 1
ATOM 577 C C . LEU A 1 76 ? -13.049 22.716 2.757 1.00 95.88 76 LEU A C 1
ATOM 579 O O . LEU A 1 76 ? -13.971 22.026 3.197 1.00 95.88 76 LEU A O 1
ATOM 583 N N . ALA A 1 77 ? -11.973 23.009 3.495 1.00 92.88 77 ALA A N 1
ATOM 584 C CA . ALA A 1 77 ? -11.780 22.521 4.867 1.00 92.88 77 ALA A CA 1
ATOM 585 C C . ALA A 1 77 ? -12.890 22.978 5.834 1.00 92.88 77 ALA A C 1
ATOM 587 O O . ALA A 1 77 ? -13.223 22.263 6.771 1.00 92.88 77 ALA A O 1
ATOM 588 N N . ASN A 1 78 ? -13.531 24.114 5.550 1.00 93.56 78 ASN A N 1
ATOM 589 C CA . ASN A 1 78 ? -14.700 24.618 6.277 1.00 93.56 78 ASN A CA 1
ATOM 590 C C . ASN A 1 78 ? -16.041 23.986 5.835 1.00 93.56 78 ASN A C 1
ATOM 592 O O . ASN A 1 78 ? -17.105 24.409 6.282 1.00 93.56 78 ASN A O 1
ATOM 596 N N . GLY A 1 79 ? -16.019 23.019 4.915 1.00 94.88 79 GLY A N 1
ATOM 597 C CA . GLY A 1 79 ? -17.203 22.339 4.387 1.00 94.88 79 GLY A CA 1
ATOM 598 C C . GLY A 1 79 ? -17.965 23.096 3.297 1.00 94.88 79 GLY A C 1
ATOM 599 O O . GLY A 1 79 ? -18.882 22.518 2.710 1.00 94.88 79 GLY A O 1
ATOM 600 N N . ALA A 1 80 ? -17.596 24.341 2.988 1.00 96.12 80 ALA A N 1
ATOM 601 C CA . ALA A 1 80 ? -18.209 25.104 1.907 1.00 96.12 80 ALA A CA 1
ATOM 602 C C . ALA A 1 80 ? -17.771 24.578 0.531 1.00 96.12 80 ALA A C 1
ATOM 604 O O . ALA A 1 80 ? -16.668 24.052 0.357 1.00 96.12 80 ALA A O 1
ATOM 605 N N . GLU A 1 81 ? -18.624 24.745 -0.478 1.00 96.31 81 GLU A N 1
ATOM 606 C CA . GLU A 1 81 ? -18.214 24.505 -1.861 1.00 96.31 81 GLU A CA 1
ATOM 607 C C . GLU A 1 81 ? -17.266 25.611 -2.354 1.00 96.31 81 GLU A C 1
ATOM 609 O O . GLU A 1 81 ? -17.424 26.775 -1.973 1.00 96.31 81 GLU A O 1
ATOM 614 N N . PRO A 1 82 ? -16.300 25.289 -3.235 1.00 95.69 82 PRO A N 1
ATOM 615 C CA . PRO A 1 82 ? -15.459 26.305 -3.852 1.00 95.69 82 PRO A CA 1
ATOM 616 C C . PRO A 1 82 ? -16.322 27.277 -4.668 1.00 95.69 82 PRO A C 1
ATOM 618 O O . PRO A 1 82 ? -17.095 26.866 -5.536 1.00 95.69 82 PRO A O 1
ATOM 621 N N . ALA A 1 83 ? -16.175 28.573 -4.385 1.00 93.69 83 ALA A N 1
ATOM 622 C CA . ALA A 1 83 ? -16.915 29.637 -5.068 1.00 93.69 83 ALA A CA 1
ATOM 623 C C . ALA A 1 83 ? -16.385 29.932 -6.483 1.00 93.69 83 ALA A C 1
ATOM 625 O O . ALA A 1 83 ? -17.081 30.541 -7.289 1.00 93.69 83 ALA A O 1
ATOM 626 N N . GLN A 1 84 ? -15.138 29.545 -6.768 1.00 93.38 84 GLN A N 1
ATOM 627 C CA . GLN A 1 84 ? -14.502 29.766 -8.066 1.00 93.38 84 GLN A CA 1
ATOM 628 C C . GLN A 1 84 ? -14.941 28.716 -9.089 1.00 93.38 84 GLN A C 1
ATOM 630 O O . GLN A 1 84 ? -15.413 27.634 -8.732 1.00 93.38 84 GLN A O 1
ATOM 635 N N . ASP A 1 85 ? -14.715 29.024 -10.368 1.00 95.62 85 ASP A N 1
ATOM 636 C CA . ASP A 1 85 ? -14.878 28.064 -11.458 1.00 95.62 85 ASP A CA 1
ATOM 637 C C . ASP A 1 85 ? -14.153 26.749 -11.140 1.00 95.62 85 ASP A C 1
ATOM 639 O O . ASP A 1 85 ? -12.996 26.741 -10.708 1.00 95.62 85 ASP A O 1
ATOM 643 N N . TYR A 1 86 ? -14.829 25.631 -11.396 1.00 96.31 86 TYR A N 1
ATOM 644 C CA . TYR A 1 86 ? -14.319 24.288 -11.143 1.00 96.31 86 TYR A CA 1
ATOM 645 C C . TYR A 1 86 ? -14.096 23.557 -12.475 1.00 96.31 86 TYR A C 1
ATOM 647 O O . TYR A 1 86 ? -14.943 23.676 -13.363 1.00 96.31 86 TYR A O 1
ATOM 655 N N . PRO A 1 87 ? -12.982 22.821 -12.662 1.00 96.31 87 PRO A N 1
ATOM 656 C CA . PRO A 1 87 ? -12.733 22.127 -13.920 1.00 96.31 87 PRO A CA 1
ATOM 657 C C . PRO A 1 87 ? -13.778 21.027 -14.113 1.00 96.31 87 PRO A C 1
ATOM 659 O O . PRO A 1 87 ? -14.001 20.217 -13.215 1.00 96.31 87 PRO A O 1
ATOM 662 N N . GLU A 1 88 ? -14.408 20.971 -15.285 1.00 96.38 88 GLU A N 1
ATOM 663 C CA . GLU A 1 88 ? -15.475 19.992 -15.506 1.00 96.38 88 GLU A CA 1
ATOM 664 C C . GLU A 1 88 ? -14.940 18.567 -15.614 1.00 96.38 88 GLU A C 1
ATOM 666 O O . GLU A 1 88 ? -15.629 17.649 -15.203 1.00 96.38 88 GLU A O 1
ATOM 671 N N . SER A 1 89 ? -13.725 18.363 -16.131 1.00 96.81 89 SER A N 1
ATOM 672 C CA . SER A 1 89 ? -13.128 17.033 -16.329 1.00 96.81 89 SER A CA 1
ATOM 673 C C . SER A 1 89 ? -11.607 17.058 -16.161 1.00 96.81 89 SER A C 1
ATOM 675 O O . SER A 1 89 ? -10.983 18.123 -16.164 1.00 96.81 89 SER A O 1
ATOM 677 N N . ILE A 1 90 ? -10.975 15.884 -16.057 1.00 95.81 90 ILE A N 1
ATOM 678 C CA . ILE A 1 90 ? -9.506 15.773 -15.956 1.00 95.81 90 ILE A CA 1
ATOM 679 C C . ILE A 1 90 ? -8.831 16.340 -17.218 1.00 95.81 90 ILE A C 1
ATOM 681 O O . ILE A 1 90 ? -7.753 16.933 -17.135 1.00 95.81 90 ILE A O 1
ATOM 685 N N . LEU A 1 91 ? -9.468 16.209 -18.389 1.00 94.44 91 LEU A N 1
ATOM 686 C CA . LEU A 1 91 ? -8.949 16.757 -19.648 1.00 94.44 91 LEU A CA 1
ATOM 687 C C . LEU A 1 91 ? -8.793 18.280 -19.616 1.00 94.44 91 LEU A C 1
ATOM 689 O O . LEU A 1 91 ? -7.780 18.771 -20.111 1.00 94.44 91 LEU A O 1
ATOM 693 N N . HIS A 1 92 ? -9.712 19.009 -18.973 1.00 94.44 92 HIS A N 1
ATOM 694 C CA . HIS A 1 92 ? -9.599 20.464 -18.808 1.00 94.44 92 HIS A CA 1
ATOM 695 C C . HIS A 1 92 ? -8.311 20.870 -18.069 1.00 94.44 92 HIS A C 1
ATOM 697 O O . HIS A 1 92 ? -7.731 21.920 -18.349 1.00 94.44 92 HIS A O 1
ATOM 703 N N . LEU A 1 93 ? -7.816 20.021 -17.158 1.00 93.44 93 LEU A N 1
ATOM 704 C CA . LEU A 1 93 ? -6.560 20.250 -16.437 1.00 93.44 93 LEU A CA 1
ATOM 705 C C . LEU A 1 93 ? -5.321 19.844 -17.247 1.00 93.44 93 LEU A C 1
ATOM 707 O O . LEU A 1 93 ? -4.265 20.459 -17.089 1.00 93.44 93 LEU A O 1
ATOM 711 N N . LEU A 1 94 ? -5.417 18.819 -18.096 1.00 91.06 94 LEU A N 1
ATOM 712 C CA . LEU A 1 94 ? -4.278 18.287 -18.854 1.00 91.06 94 LEU A CA 1
ATOM 713 C C . LEU A 1 94 ? -3.980 19.089 -20.126 1.00 91.06 94 LEU A C 1
ATOM 715 O O . LEU A 1 94 ? -2.826 19.444 -20.373 1.00 91.06 94 LEU A O 1
ATOM 719 N N . VAL A 1 95 ? -5.015 19.396 -20.902 1.00 89.44 95 VAL A N 1
ATOM 720 C CA . VAL A 1 95 ? -4.932 20.123 -22.177 1.00 89.44 95 VAL A CA 1
ATOM 721 C C . VAL A 1 95 ? -4.591 21.585 -21.895 1.00 89.44 95 VAL A C 1
ATOM 723 O O . VAL A 1 95 ? -5.093 22.149 -20.923 1.00 89.44 95 VAL A O 1
ATOM 726 N N . ALA A 1 96 ? -3.668 22.198 -22.640 1.00 84.50 96 ALA A N 1
ATOM 727 C CA . ALA A 1 96 ? -3.309 23.594 -22.381 1.00 84.50 96 ALA A CA 1
ATOM 728 C C . ALA A 1 96 ? -4.509 24.522 -22.638 1.00 84.50 96 ALA A C 1
ATOM 730 O O . ALA A 1 96 ? -5.430 24.187 -23.383 1.00 84.50 96 ALA A O 1
ATOM 731 N N . GLY A 1 97 ? -4.522 25.693 -21.996 1.00 82.38 97 GLY A N 1
ATOM 732 C CA . GLY A 1 97 ? -5.534 26.704 -22.308 1.00 82.38 97 GLY A CA 1
ATOM 733 C C . GLY A 1 97 ? -5.430 27.096 -23.784 1.00 82.38 97 GLY A C 1
ATOM 734 O O . GLY A 1 97 ? -4.316 27.247 -24.285 1.00 82.38 97 GLY A O 1
ATOM 735 N N . ASN A 1 98 ? -6.575 27.257 -24.452 1.00 83.50 98 ASN A N 1
ATOM 736 C CA . ASN A 1 98 ? -6.718 27.536 -25.892 1.00 83.50 98 ASN A CA 1
ATOM 737 C C . ASN A 1 98 ? -6.512 26.343 -26.846 1.00 83.50 98 ASN A C 1
ATOM 739 O O . ASN A 1 98 ? -6.664 26.513 -28.053 1.00 83.50 98 ASN A O 1
ATOM 743 N N . GLU A 1 99 ? -6.209 25.143 -26.348 1.00 88.69 99 GLU A N 1
ATOM 744 C CA . GLU A 1 99 ? -6.246 23.927 -27.170 1.00 88.69 99 GLU A CA 1
ATOM 745 C C . GLU A 1 99 ? -7.677 23.368 -27.247 1.00 88.69 99 GLU A C 1
ATOM 747 O O . GLU A 1 99 ? -8.487 23.548 -26.332 1.00 88.69 99 GLU A O 1
ATOM 752 N N . THR A 1 100 ? -8.008 22.688 -28.346 1.00 90.50 100 THR A N 1
ATOM 753 C CA . THR A 1 100 ? -9.307 22.028 -28.510 1.00 90.50 100 THR A CA 1
ATOM 754 C C . THR A 1 100 ? -9.341 20.706 -27.746 1.00 90.50 100 THR A C 1
ATOM 756 O O . THR A 1 100 ? -8.445 19.867 -27.840 1.00 90.50 100 THR A O 1
ATOM 759 N N . LEU A 1 101 ? -10.397 20.514 -26.963 1.00 91.62 101 LEU A N 1
ATOM 760 C CA . LEU A 1 101 ? -10.702 19.258 -26.294 1.00 91.62 101 LEU A CA 1
ATOM 761 C C . LEU A 1 101 ? -11.199 18.219 -27.321 1.00 91.62 101 LEU A C 1
ATOM 763 O O . LEU A 1 101 ? -11.636 18.588 -28.413 1.00 91.62 101 LEU A O 1
ATOM 767 N N . PRO A 1 102 ? -11.204 16.914 -26.987 1.00 88.94 102 PRO A N 1
ATOM 768 C CA . PRO A 1 102 ? -11.666 15.862 -27.902 1.00 88.94 102 PRO A CA 1
ATOM 769 C C . PRO A 1 102 ? -13.116 16.017 -28.387 1.00 88.94 102 PRO A C 1
ATOM 771 O O . PRO A 1 102 ? -13.484 15.451 -29.409 1.00 88.94 102 PRO A O 1
ATOM 774 N N . ASN A 1 103 ? -13.936 16.785 -27.667 1.00 89.00 103 ASN A N 1
ATOM 775 C CA . ASN A 1 103 ? -15.312 17.122 -28.041 1.00 89.00 103 ASN A CA 1
ATOM 776 C C . ASN A 1 103 ? -15.406 18.314 -29.025 1.00 89.00 103 ASN A C 1
ATOM 778 O O . ASN A 1 103 ? -16.510 18.736 -29.355 1.00 89.00 103 ASN A O 1
ATOM 782 N N . GLY A 1 104 ? -14.277 18.890 -29.454 1.00 92.25 104 GLY A N 1
ATOM 783 C CA . GLY A 1 104 ? -14.206 20.048 -30.351 1.00 92.25 104 GLY A CA 1
ATOM 784 C C . GLY A 1 104 ? -14.342 21.412 -29.662 1.00 92.25 104 GLY A C 1
ATOM 785 O O . GLY A 1 104 ? -14.139 22.436 -30.309 1.00 92.25 104 GLY A O 1
ATOM 786 N N . THR A 1 105 ? -14.643 21.454 -28.360 1.00 93.50 105 THR A N 1
ATOM 787 C CA . THR A 1 105 ? -14.723 22.712 -27.598 1.00 93.50 105 THR A CA 1
ATOM 788 C C . THR A 1 105 ? -13.329 23.233 -27.250 1.00 93.50 105 THR A C 1
ATOM 790 O O . THR A 1 105 ? -12.401 22.456 -27.027 1.00 93.50 105 THR A O 1
ATOM 793 N N . VAL A 1 106 ? -13.150 24.553 -27.214 1.00 92.62 106 VAL A N 1
ATOM 794 C CA . VAL A 1 106 ? -11.880 25.168 -26.799 1.00 92.62 106 VAL A CA 1
ATOM 795 C C . VAL A 1 106 ? -11.763 25.096 -25.279 1.00 92.62 106 VAL A C 1
ATOM 797 O O . VAL A 1 106 ? -12.683 25.504 -24.570 1.00 92.62 106 VAL A O 1
ATOM 800 N N . ASN A 1 107 ? -10.628 24.613 -24.770 1.00 93.06 107 ASN A N 1
ATOM 801 C CA . ASN A 1 107 ? -10.378 24.561 -23.337 1.00 93.06 107 ASN A CA 1
ATOM 802 C C . ASN A 1 107 ? -10.295 25.982 -22.754 1.00 93.06 107 ASN A C 1
ATOM 804 O O . ASN A 1 107 ? -9.317 26.706 -22.970 1.00 93.06 107 ASN A O 1
ATOM 808 N N . ASN A 1 108 ? -11.318 26.362 -21.988 1.00 93.44 108 ASN A N 1
ATOM 809 C CA . ASN A 1 108 ? -11.417 27.655 -21.308 1.00 93.44 108 ASN A CA 1
ATOM 810 C C . ASN A 1 108 ? -10.686 27.681 -19.947 1.00 93.44 108 ASN A C 1
ATOM 812 O O . ASN A 1 108 ? -10.698 28.703 -19.248 1.00 93.44 108 ASN A O 1
ATOM 816 N N . TRP A 1 109 ? -10.063 26.568 -19.547 1.00 94.19 109 TRP A N 1
ATOM 817 C CA . TRP A 1 109 ? -9.338 26.462 -18.291 1.00 94.19 109 TRP A CA 1
ATOM 818 C C . TRP A 1 109 ? -7.971 27.147 -18.389 1.00 94.19 109 TRP A C 1
ATOM 820 O O . TRP A 1 109 ? -7.084 26.720 -19.129 1.00 94.19 109 TRP A O 1
ATOM 830 N N . ASN A 1 110 ? -7.782 28.228 -17.627 1.00 92.31 110 ASN A N 1
ATOM 831 C CA . ASN A 1 110 ? -6.602 29.086 -17.733 1.00 92.31 110 ASN A CA 1
ATOM 832 C C . ASN A 1 110 ? -5.782 29.173 -16.426 1.00 92.31 110 ASN A C 1
ATOM 834 O O . ASN A 1 110 ? -6.120 28.607 -15.377 1.00 92.31 110 ASN A O 1
ATOM 838 N N . LYS A 1 111 ? -4.657 29.899 -16.506 1.00 90.25 111 LYS A N 1
ATOM 839 C CA . LYS A 1 111 ? -3.714 30.137 -15.399 1.00 90.25 111 LYS A CA 1
ATOM 840 C C . LYS A 1 111 ? -4.388 30.786 -14.183 1.00 90.25 111 LYS A C 1
ATOM 842 O O . LYS A 1 111 ? -4.092 30.385 -13.054 1.00 90.25 111 LYS A O 1
ATOM 847 N N . HIS A 1 112 ? -5.269 31.761 -14.415 1.00 91.44 112 HIS A N 1
ATOM 848 C CA . HIS A 1 112 ? -5.948 32.524 -13.367 1.00 91.44 112 HIS A CA 1
ATOM 849 C C . HIS A 1 112 ? -6.962 31.664 -12.613 1.00 91.44 112 HIS A C 1
ATOM 851 O O . HIS A 1 112 ? -6.904 31.630 -11.388 1.00 91.44 112 HIS A O 1
ATOM 857 N N . LYS A 1 113 ? -7.791 30.884 -13.320 1.00 94.75 113 LYS A N 1
ATOM 858 C CA . LYS A 1 113 ? -8.744 29.940 -12.707 1.00 94.75 113 LYS A CA 1
ATOM 859 C C . LYS A 1 113 ? -8.030 28.897 -11.847 1.00 94.75 113 LYS A C 1
ATOM 861 O O . LYS A 1 113 ? -8.379 28.700 -10.688 1.00 94.75 113 LYS A O 1
ATOM 866 N N . SER A 1 114 ? -6.947 28.314 -12.372 1.00 92.56 114 SER A N 1
ATOM 867 C CA . SER A 1 114 ? -6.131 27.346 -11.621 1.00 92.56 114 SER A CA 1
ATOM 868 C C . SER A 1 114 ? -5.549 27.942 -10.336 1.00 92.56 114 SER A C 1
ATOM 870 O O . SER A 1 114 ? -5.496 27.269 -9.313 1.00 92.56 114 SER A O 1
ATOM 872 N N . GLN A 1 115 ? -5.083 29.193 -10.387 1.00 91.81 115 GLN A N 1
ATOM 873 C CA . GLN A 1 115 ? -4.485 29.875 -9.237 1.00 91.81 115 GLN A CA 1
ATOM 874 C C . GLN A 1 115 ? -5.533 30.311 -8.214 1.00 91.81 115 GLN A C 1
ATOM 876 O O . GLN A 1 115 ? -5.299 30.162 -7.020 1.00 91.81 115 GLN A O 1
ATOM 881 N N . ALA A 1 116 ? -6.676 30.820 -8.674 1.00 93.00 116 ALA A N 1
ATOM 882 C CA . ALA A 1 116 ? -7.788 31.198 -7.815 1.00 93.00 116 ALA A CA 1
ATOM 883 C C . ALA A 1 116 ? -8.311 29.987 -7.036 1.00 93.00 116 ALA A C 1
ATOM 885 O O . ALA A 1 116 ? -8.464 30.066 -5.822 1.00 93.00 116 ALA A O 1
ATOM 886 N N . LEU A 1 117 ? -8.488 28.848 -7.711 1.00 93.38 117 LEU A N 1
ATOM 887 C CA . LEU A 1 117 ? -8.946 27.621 -7.067 1.00 93.38 117 LEU A CA 1
ATOM 888 C C . LEU A 1 117 ? -7.883 27.030 -6.125 1.00 93.38 117 LEU A C 1
ATOM 890 O O . LEU A 1 117 ? -8.207 26.606 -5.021 1.00 93.38 117 LEU A O 1
ATOM 894 N N . LEU A 1 118 ? -6.600 27.058 -6.504 1.00 92.88 118 LEU A N 1
ATOM 895 C CA . LEU A 1 118 ? -5.514 26.628 -5.613 1.00 92.88 118 LEU A CA 1
ATOM 896 C C . LEU A 1 118 ? -5.432 27.460 -4.333 1.00 92.88 118 LEU A C 1
ATOM 898 O O . LEU A 1 118 ? -5.222 26.880 -3.277 1.00 92.88 118 LEU A O 1
ATOM 902 N N . ARG A 1 119 ? -5.632 28.782 -4.407 1.00 91.69 119 ARG A N 1
ATOM 903 C CA . ARG A 1 119 ? -5.659 29.656 -3.221 1.00 91.69 119 ARG A CA 1
ATOM 904 C C . ARG A 1 119 ? -6.779 29.303 -2.244 1.00 91.69 119 ARG A C 1
ATOM 906 O O . ARG A 1 119 ? -6.639 29.579 -1.066 1.00 91.69 119 ARG A O 1
ATOM 913 N N . GLN A 1 120 ? -7.872 28.707 -2.719 1.00 92.06 120 GLN A N 1
ATOM 914 C CA . GLN A 1 120 ? -8.940 28.238 -1.836 1.00 92.06 120 GLN A CA 1
ATOM 915 C C . GLN A 1 120 ? -8.583 26.914 -1.147 1.00 92.06 120 GLN A C 1
ATOM 917 O O . GLN A 1 120 ? -9.001 26.690 -0.021 1.00 92.06 120 GLN A O 1
ATOM 922 N N . TYR A 1 121 ? -7.816 26.040 -1.807 1.00 90.00 121 TYR A N 1
ATOM 923 C CA . TYR A 1 121 ? -7.420 24.740 -1.248 1.00 90.00 121 TYR A CA 1
ATOM 924 C C . TYR A 1 121 ? -6.123 24.765 -0.438 1.00 90.00 121 TYR A C 1
ATOM 926 O O . TYR A 1 121 ? -5.886 23.853 0.352 1.00 90.00 121 TYR A O 1
ATOM 934 N N . ALA A 1 122 ? -5.253 25.741 -0.678 1.00 82.62 122 ALA A N 1
ATOM 935 C CA . ALA A 1 122 ? -4.008 25.910 0.048 1.00 82.62 122 ALA A CA 1
ATOM 936 C C . ALA A 1 122 ? -4.215 26.961 1.139 1.00 82.62 122 ALA A C 1
ATOM 938 O O . ALA A 1 122 ? -4.085 28.151 0.872 1.00 82.62 122 ALA A O 1
ATOM 939 N N . GLU A 1 123 ? -4.522 26.515 2.357 1.00 58.56 123 GLU A N 1
ATOM 940 C CA . GLU A 1 123 ? -4.603 27.413 3.516 1.00 58.56 123 GLU A CA 1
ATOM 941 C C . GLU A 1 123 ? -3.221 27.933 3.964 1.00 58.56 123 GLU A C 1
ATOM 943 O O . GLU A 1 123 ? -3.183 28.900 4.707 1.00 58.56 123 GLU A O 1
ATOM 948 N N . ASP A 1 124 ? -2.095 27.384 3.466 1.00 48.69 124 ASP A N 1
ATOM 949 C CA . ASP A 1 124 ? -0.763 27.700 4.027 1.00 48.69 124 ASP A CA 1
ATOM 950 C C . ASP A 1 124 ? 0.456 27.582 3.080 1.00 48.69 124 ASP A C 1
ATOM 952 O O . ASP A 1 124 ? 1.607 27.546 3.523 1.00 48.69 124 ASP A O 1
ATOM 956 N N . SER A 1 125 ? 0.287 27.513 1.753 1.00 46.47 125 SER A N 1
ATOM 957 C CA . SER A 1 125 ? 1.472 27.453 0.878 1.00 46.47 125 SER A CA 1
ATOM 958 C C . SER A 1 125 ? 2.052 28.854 0.669 1.00 46.47 125 SER A C 1
ATOM 960 O O . SER A 1 125 ? 1.542 29.607 -0.164 1.00 46.47 125 SER A O 1
ATOM 962 N N . GLY A 1 126 ? 3.094 29.168 1.444 1.00 52.91 126 GLY A N 1
ATOM 963 C CA . GLY A 1 126 ? 3.832 30.430 1.430 1.00 52.91 126 GLY A CA 1
ATOM 964 C C . GLY A 1 126 ? 4.112 30.978 0.031 1.00 52.91 126 GLY A C 1
ATOM 965 O O . GLY A 1 126 ? 4.307 30.218 -0.919 1.00 52.91 126 GLY A O 1
ATOM 966 N N . ASP A 1 127 ? 4.100 32.310 -0.061 1.00 53.81 127 ASP A N 1
ATOM 967 C CA . ASP A 1 127 ? 4.278 33.103 -1.276 1.00 53.81 127 ASP A CA 1
ATOM 968 C C . ASP A 1 127 ? 5.393 32.545 -2.173 1.00 53.81 127 ASP A C 1
ATOM 970 O O . ASP A 1 127 ? 6.582 32.816 -1.990 1.00 53.81 127 ASP A O 1
ATOM 974 N N . GLU A 1 128 ? 5.012 31.765 -3.188 1.00 57.69 128 GLU A N 1
ATOM 975 C CA . GLU A 1 128 ? 5.916 31.449 -4.284 1.00 57.69 128 GLU A CA 1
ATOM 976 C C . GLU A 1 128 ? 6.173 32.759 -5.032 1.00 57.69 128 GLU A C 1
ATOM 978 O O . GLU A 1 128 ? 5.301 33.273 -5.741 1.00 57.69 128 GLU A O 1
ATOM 983 N N . SER A 1 129 ? 7.361 33.326 -4.806 1.00 53.56 129 SER A N 1
ATOM 984 C CA . SER A 1 129 ? 7.755 34.631 -5.321 1.00 53.56 129 SER A CA 1
ATOM 985 C C . SER A 1 129 ? 7.537 34.714 -6.834 1.00 53.56 129 SER A C 1
ATOM 987 O O . SER A 1 129 ? 7.917 33.841 -7.622 1.00 53.56 129 SER A O 1
ATOM 989 N N . ASN A 1 130 ? 6.860 35.788 -7.228 1.00 55.19 130 ASN A N 1
ATOM 990 C CA . ASN A 1 130 ? 6.257 36.003 -8.537 1.00 55.19 130 ASN A CA 1
ATOM 991 C C . ASN A 1 130 ? 7.308 36.390 -9.602 1.00 55.19 130 ASN A C 1
ATOM 993 O O . ASN A 1 130 ? 7.200 37.426 -10.245 1.00 55.19 130 ASN A O 1
ATOM 997 N N . THR A 1 131 ? 8.363 35.591 -9.759 1.00 53.69 131 THR A N 1
ATOM 998 C CA . THR A 1 131 ? 9.364 35.766 -10.824 1.00 53.69 131 THR A CA 1
ATOM 999 C C . THR A 1 131 ? 8.773 35.263 -12.147 1.00 53.69 131 THR A C 1
ATOM 1001 O O . THR A 1 131 ? 8.396 34.097 -12.252 1.00 53.69 131 THR A O 1
ATOM 1004 N N . GLU A 1 132 ? 8.592 36.140 -13.135 1.00 52.22 132 GLU A N 1
ATOM 1005 C CA . GLU A 1 132 ? 7.678 35.922 -14.273 1.00 52.22 132 GLU A CA 1
ATOM 1006 C C . GLU A 1 132 ? 8.213 35.042 -15.426 1.00 52.22 132 GLU A C 1
ATOM 1008 O O . GLU A 1 132 ? 7.437 34.664 -16.305 1.00 52.22 132 GLU A O 1
ATOM 1013 N N . ASP A 1 133 ? 9.475 34.604 -15.401 1.00 49.81 133 ASP A N 1
ATOM 1014 C CA . ASP A 1 133 ? 10.161 34.183 -16.638 1.00 49.81 133 ASP A CA 1
ATOM 1015 C C . ASP A 1 133 ? 10.157 32.674 -16.985 1.00 49.81 133 ASP A C 1
ATOM 1017 O O . ASP A 1 133 ? 10.802 32.248 -17.939 1.00 49.81 133 ASP A O 1
ATOM 1021 N N . GLU A 1 134 ? 9.368 31.830 -16.308 1.00 50.00 134 GLU A N 1
ATOM 1022 C CA . GLU A 1 134 ? 9.225 30.395 -16.653 1.00 50.00 134 GLU A CA 1
ATOM 1023 C C . GLU A 1 134 ? 7.766 29.999 -16.929 1.00 50.00 134 GLU A C 1
ATOM 1025 O O . GLU A 1 134 ? 7.075 29.374 -16.117 1.00 50.00 134 GLU A O 1
ATOM 1030 N N . TYR A 1 135 ? 7.260 30.377 -18.102 1.00 56.84 135 TYR A N 1
ATOM 1031 C CA . TYR A 1 135 ? 5.821 30.353 -18.390 1.00 56.84 135 TYR A CA 1
ATOM 1032 C C . TYR A 1 135 ? 5.216 28.945 -18.616 1.00 56.84 135 TYR A C 1
ATOM 1034 O O . TYR A 1 135 ? 4.049 28.710 -18.291 1.00 56.84 135 TYR A O 1
ATOM 1042 N N . SER A 1 136 ? 5.980 27.973 -19.138 1.00 59.88 136 SER A N 1
ATOM 1043 C CA . SER A 1 136 ? 5.430 26.668 -19.570 1.00 59.88 136 SER A CA 1
ATOM 1044 C C . SER A 1 136 ? 5.531 25.559 -18.509 1.00 59.88 136 SER A C 1
ATOM 1046 O O . SER A 1 136 ? 4.534 24.900 -18.185 1.00 59.88 136 SER A O 1
ATOM 1048 N N . SER A 1 137 ? 6.703 25.395 -17.886 1.00 62.88 137 SER A N 1
ATOM 1049 C CA . SER A 1 137 ? 6.942 24.396 -16.830 1.00 62.88 137 SER A CA 1
ATOM 1050 C C . SER A 1 137 ? 6.083 24.666 -15.588 1.00 62.88 137 SER A C 1
ATOM 1052 O O . SER A 1 137 ? 5.451 23.747 -15.054 1.00 62.88 137 SER A O 1
ATOM 1054 N N . ARG A 1 138 ? 5.951 25.940 -15.188 1.00 78.44 138 ARG A N 1
ATOM 1055 C CA . ARG A 1 138 ? 5.136 26.353 -14.033 1.00 78.44 138 ARG A CA 1
ATOM 1056 C C . ARG A 1 138 ? 3.635 26.192 -14.269 1.00 78.44 138 ARG A C 1
ATOM 1058 O O . ARG A 1 138 ? 2.912 25.829 -13.342 1.00 78.44 138 ARG A O 1
ATOM 1065 N N . SER A 1 139 ? 3.149 26.400 -15.497 1.00 83.06 139 SER A N 1
ATOM 1066 C CA . SER A 1 139 ? 1.727 26.211 -15.833 1.00 83.06 139 SER A CA 1
ATOM 1067 C C . SER A 1 139 ? 1.297 24.752 -15.666 1.00 83.06 139 SER A C 1
ATOM 1069 O O . SER A 1 139 ? 0.283 24.459 -15.026 1.00 83.06 139 SER A O 1
ATOM 1071 N N . ARG A 1 140 ? 2.096 23.811 -16.186 1.00 85.38 140 ARG A N 1
ATOM 1072 C CA . ARG A 1 140 ? 1.835 22.378 -16.007 1.00 85.38 140 ARG A CA 1
ATOM 1073 C C . ARG A 1 140 ? 1.958 21.969 -14.541 1.00 85.38 140 ARG A C 1
ATOM 1075 O O . ARG A 1 140 ? 1.063 21.300 -14.034 1.00 85.38 140 ARG A O 1
ATOM 1082 N N . ALA A 1 141 ? 3.015 22.395 -13.847 1.00 86.69 141 ALA A N 1
ATOM 1083 C CA . ALA A 1 141 ? 3.212 22.081 -12.432 1.00 86.69 141 ALA A CA 1
ATOM 1084 C C . ALA A 1 141 ? 2.028 22.544 -11.565 1.00 86.69 141 ALA A C 1
ATOM 1086 O O . ALA A 1 141 ? 1.534 21.783 -10.736 1.00 86.69 141 ALA A O 1
ATOM 1087 N N . ARG A 1 142 ? 1.509 23.751 -11.817 1.00 90.06 142 ARG A N 1
ATOM 1088 C CA . ARG A 1 142 ? 0.329 24.299 -11.138 1.00 90.06 142 ARG A CA 1
ATOM 1089 C C . ARG A 1 142 ? -0.922 23.453 -11.364 1.00 90.06 142 ARG A C 1
ATOM 1091 O O . ARG A 1 142 ? -1.607 23.116 -10.404 1.00 90.06 142 ARG A O 1
ATOM 1098 N N . ARG A 1 143 ? -1.202 23.068 -12.612 1.00 90.56 143 ARG A N 1
ATOM 1099 C CA . ARG A 1 143 ? -2.354 22.212 -12.945 1.00 90.56 143 ARG A CA 1
ATOM 1100 C C . ARG A 1 143 ? -2.227 20.816 -12.331 1.00 90.56 143 ARG A C 1
ATOM 1102 O O . ARG A 1 143 ? -3.215 20.288 -11.838 1.00 90.56 143 ARG A O 1
ATOM 1109 N N . LEU A 1 144 ? -1.014 20.260 -12.268 1.00 90.56 144 LEU A N 1
ATOM 1110 C CA . LEU A 1 144 ? -0.744 18.994 -11.574 1.00 90.56 144 LEU A CA 1
ATOM 1111 C C . LEU A 1 144 ? -0.927 19.111 -10.052 1.00 90.56 144 LEU A C 1
ATOM 1113 O O . LEU A 1 144 ? -1.479 18.198 -9.442 1.00 90.56 144 LEU A O 1
ATOM 1117 N N . ARG A 1 145 ? -0.501 20.220 -9.430 1.00 91.69 145 ARG A N 1
ATOM 1118 C CA . ARG A 1 145 ? -0.763 20.486 -8.004 1.00 91.69 145 ARG A CA 1
ATOM 1119 C C . ARG A 1 145 ? -2.261 20.572 -7.734 1.00 91.69 145 ARG A C 1
ATOM 1121 O O . ARG A 1 145 ? -2.745 19.887 -6.840 1.00 91.69 145 ARG A O 1
ATOM 1128 N N . LEU A 1 146 ? -2.991 21.328 -8.556 1.00 94.69 146 LEU A N 1
ATOM 1129 C CA . LEU A 1 146 ? -4.444 21.418 -8.448 1.00 94.69 146 LEU A CA 1
ATOM 1130 C C . LEU A 1 146 ? -5.091 20.039 -8.596 1.00 94.69 146 LEU A C 1
ATOM 1132 O O . LEU A 1 146 ? -5.883 19.652 -7.749 1.00 94.69 146 LEU A O 1
ATOM 1136 N N . ALA A 1 147 ? -4.701 19.259 -9.606 1.00 94.94 147 ALA A N 1
ATOM 1137 C CA . ALA A 1 147 ? -5.234 17.917 -9.813 1.00 94.94 147 ALA A CA 1
ATOM 1138 C C . ALA A 1 147 ? -5.069 17.014 -8.574 1.00 94.94 147 ALA A C 1
ATOM 1140 O O . ALA A 1 147 ? -5.999 16.293 -8.217 1.00 94.94 147 ALA A O 1
ATOM 1141 N N . ARG A 1 148 ? -3.940 17.115 -7.858 1.00 93.50 148 ARG A N 1
ATOM 1142 C CA . ARG A 1 148 ? -3.728 16.402 -6.585 1.00 93.50 148 ARG A CA 1
ATOM 1143 C C . ARG A 1 148 ? -4.662 16.891 -5.478 1.00 93.50 148 ARG A C 1
ATOM 1145 O O . ARG A 1 148 ? -5.208 16.063 -4.752 1.00 93.50 148 ARG A O 1
ATOM 1152 N N . CYS A 1 149 ? -4.891 18.202 -5.367 1.00 94.44 149 CYS A N 1
ATOM 1153 C CA . CYS A 1 149 ? -5.882 18.751 -4.435 1.00 94.44 149 CYS A CA 1
ATOM 1154 C C . CYS A 1 149 ? -7.285 18.196 -4.714 1.00 94.44 149 CYS A C 1
ATOM 1156 O O . CYS A 1 149 ? -8.030 17.957 -3.769 1.00 94.44 149 CYS A O 1
ATOM 1158 N N . LEU A 1 150 ? -7.613 17.916 -5.979 1.00 96.44 150 LEU A N 1
ATOM 1159 C CA . LEU A 1 150 ? -8.905 17.353 -6.382 1.00 96.44 150 LEU A CA 1
ATOM 1160 C C . LEU A 1 150 ? -9.002 15.820 -6.250 1.00 96.44 150 LEU A C 1
ATOM 1162 O O . LEU A 1 150 ? -10.065 15.265 -6.518 1.00 96.44 150 LEU A O 1
ATOM 1166 N N . GLY A 1 151 ? -7.930 15.135 -5.833 1.00 96.00 151 GLY A N 1
ATOM 1167 C CA . GLY A 1 151 ? -7.894 13.674 -5.688 1.00 96.00 151 GLY A CA 1
ATOM 1168 C C . GLY A 1 151 ? -7.517 12.901 -6.956 1.00 96.00 151 GLY A C 1
ATOM 1169 O O . GLY A 1 151 ? -7.563 11.676 -6.955 1.00 96.00 151 GLY A O 1
ATOM 1170 N N . ILE A 1 152 ? -7.111 13.581 -8.030 1.00 96.44 152 ILE A N 1
ATOM 1171 C CA . ILE A 1 152 ? -6.730 12.933 -9.290 1.00 96.44 152 ILE A CA 1
ATOM 1172 C C . ILE A 1 152 ? -5.333 12.316 -9.148 1.00 96.44 152 ILE A C 1
ATOM 1174 O O . ILE A 1 152 ? -4.369 12.971 -8.739 1.00 96.44 152 ILE A O 1
ATOM 1178 N N . THR A 1 153 ? -5.209 11.043 -9.515 1.00 93.31 153 THR A N 1
ATOM 1179 C CA . THR A 1 153 ? -3.975 10.266 -9.348 1.00 93.31 153 THR A CA 1
ATOM 1180 C C . THR A 1 153 ? -2.947 10.545 -10.448 1.00 93.31 153 THR A C 1
ATOM 1182 O O . THR A 1 153 ? -3.276 10.907 -11.579 1.00 93.31 153 THR A O 1
ATOM 1185 N N . GLN A 1 154 ? -1.664 10.304 -10.157 1.00 90.06 154 GLN A N 1
ATOM 1186 C CA . GLN A 1 154 ? -0.585 10.448 -11.145 1.00 90.06 154 GLN A CA 1
ATOM 1187 C C . GLN A 1 154 ? -0.772 9.521 -12.363 1.00 90.06 154 GLN A C 1
ATOM 1189 O O . GLN A 1 154 ? -0.402 9.892 -13.478 1.00 90.06 154 GLN A O 1
ATOM 1194 N N . ALA A 1 155 ? -1.382 8.346 -12.170 1.00 86.81 155 ALA A N 1
ATOM 1195 C CA . ALA A 1 155 ? -1.708 7.420 -13.253 1.00 86.81 155 ALA A CA 1
ATOM 1196 C C . ALA A 1 155 ? -2.717 8.043 -14.232 1.00 86.81 155 ALA A C 1
ATOM 1198 O O . ALA A 1 155 ? -2.488 8.046 -15.442 1.00 86.81 155 ALA A O 1
ATOM 1199 N N . GLN A 1 156 ? -3.775 8.680 -13.716 1.00 90.50 156 GLN A N 1
ATOM 1200 C CA . GLN A 1 156 ? -4.748 9.403 -14.541 1.00 90.50 156 GLN A CA 1
ATOM 1201 C C . GLN A 1 156 ? -4.114 10.597 -15.273 1.00 90.50 156 GLN A C 1
ATOM 1203 O O . GLN A 1 156 ? -4.498 10.876 -16.408 1.00 90.50 156 GLN A O 1
ATOM 1208 N N . LEU A 1 157 ? -3.113 11.261 -14.683 1.00 89.00 157 LEU A N 1
ATOM 1209 C CA . LEU A 1 157 ? -2.423 12.416 -15.281 1.00 89.00 157 LEU A CA 1
ATOM 1210 C C . LEU A 1 157 ? -1.361 12.045 -16.329 1.00 89.00 157 LEU A C 1
ATOM 1212 O O . LEU A 1 157 ? -0.964 12.886 -17.138 1.00 89.00 157 LEU A O 1
ATOM 1216 N N . THR A 1 158 ? -0.882 10.803 -16.329 1.00 84.44 158 THR A N 1
ATOM 1217 C CA . THR A 1 158 ? 0.142 10.349 -17.274 1.00 84.44 158 THR A CA 1
ATOM 1218 C C . THR A 1 158 ? -0.534 9.998 -18.591 1.00 84.44 158 THR A C 1
ATOM 1220 O O . THR A 1 158 ? -1.154 8.946 -18.689 1.00 84.44 158 THR A O 1
ATOM 1223 N N . LEU A 1 159 ? -0.459 10.885 -19.592 1.00 66.56 159 LEU A N 1
ATOM 1224 C CA . LEU A 1 159 ? -0.989 10.683 -20.949 1.00 66.56 159 LEU A CA 1
ATOM 1225 C C . LEU A 1 159 ? -0.295 9.503 -21.655 1.00 66.56 159 LEU A C 1
ATOM 1227 O O . LEU A 1 159 ? 0.467 9.675 -22.599 1.00 66.56 159 LEU A O 1
ATOM 1231 N N . THR A 1 160 ? -0.572 8.279 -21.227 1.00 51.44 160 THR A N 1
ATOM 1232 C CA . THR A 1 160 ? -0.511 7.118 -22.099 1.00 51.44 160 THR A CA 1
ATOM 1233 C C . THR A 1 160 ? -1.685 7.268 -23.052 1.00 51.44 160 THR A C 1
ATOM 1235 O O . THR A 1 160 ? -2.815 6.891 -22.754 1.00 51.44 160 THR A O 1
ATOM 1238 N N . PHE A 1 161 ? -1.454 7.937 -24.180 1.00 48.06 161 PHE A N 1
ATOM 1239 C CA . PHE A 1 161 ? -2.326 7.725 -25.322 1.00 48.06 161 PHE A CA 1
ATOM 1240 C C . PHE A 1 161 ? -2.135 6.255 -25.707 1.00 48.06 161 PHE A C 1
ATOM 1242 O O . PHE A 1 161 ? -1.005 5.888 -26.045 1.00 48.06 161 PHE A O 1
ATOM 1249 N N . PRO A 1 162 ? -3.163 5.390 -25.628 1.00 48.03 162 PRO A N 1
ATOM 1250 C CA . PRO A 1 162 ? -3.108 4.144 -26.372 1.00 48.03 162 PRO A CA 1
ATOM 1251 C C . PRO A 1 162 ? -2.900 4.570 -27.823 1.00 48.03 162 PRO A C 1
ATOM 1253 O O . PRO A 1 162 ? -3.745 5.263 -28.392 1.00 48.03 162 PRO A O 1
ATOM 1256 N N . GLY A 1 163 ? -1.704 4.306 -28.354 1.00 31.22 163 GLY A N 1
ATOM 1257 C CA . GLY A 1 163 ? -1.326 4.763 -29.684 1.00 31.22 163 GLY A CA 1
ATOM 1258 C C . GLY A 1 163 ? -2.440 4.380 -30.657 1.00 31.22 163 GLY A C 1
ATOM 1259 O O . GLY A 1 163 ? -2.893 3.233 -30.605 1.00 31.22 163 GLY A O 1
ATOM 1260 N N . PRO A 1 164 ? -2.944 5.313 -31.483 1.00 40.00 164 PRO A N 1
ATOM 1261 C CA . PRO A 1 164 ? -4.032 5.000 -32.390 1.00 40.00 164 PRO A CA 1
ATOM 1262 C C . PRO A 1 164 ? -3.618 3.792 -33.225 1.00 40.00 164 PRO A C 1
ATOM 1264 O O . PRO A 1 164 ? -2.549 3.796 -33.843 1.00 40.00 164 PRO A O 1
ATOM 1267 N N . SER A 1 165 ? -4.449 2.745 -33.210 1.00 42.72 165 SER A N 1
ATOM 1268 C CA . SER A 1 165 ? -4.307 1.602 -34.103 1.00 42.72 165 SER A CA 1
ATOM 1269 C C . SER A 1 165 ? -4.189 2.159 -35.515 1.00 42.72 165 SER A C 1
ATOM 1271 O O . SER A 1 165 ? -5.134 2.749 -36.045 1.00 42.72 165 SER A O 1
ATOM 1273 N N . ARG A 1 166 ? -2.985 2.057 -36.068 1.00 39.91 166 ARG A N 1
ATOM 1274 C CA . ARG A 1 166 ? -2.552 2.691 -37.306 1.00 39.91 166 ARG A CA 1
ATOM 1275 C C . ARG A 1 166 ? -3.335 2.087 -38.477 1.00 39.91 166 ARG A C 1
ATOM 1277 O O . ARG A 1 166 ? -2.834 1.207 -39.166 1.00 39.91 166 ARG A O 1
ATOM 1284 N N . ARG A 1 167 ? -4.571 2.543 -38.715 1.00 41.88 167 ARG A N 1
ATOM 1285 C CA . ARG A 1 167 ? -5.222 2.385 -40.018 1.00 41.88 167 ARG A CA 1
ATOM 1286 C C . ARG A 1 167 ? -4.436 3.254 -40.992 1.00 41.88 167 ARG A C 1
ATOM 1288 O O . ARG A 1 167 ? -4.468 4.479 -40.917 1.00 41.88 167 ARG A O 1
ATOM 1295 N N . GLN A 1 168 ? -3.661 2.586 -41.842 1.00 42.19 168 GLN A N 1
ATOM 1296 C CA . GLN A 1 168 ? -2.981 3.167 -42.991 1.00 42.19 168 GLN A CA 1
ATOM 1297 C C . GLN A 1 168 ? -4.017 3.835 -43.902 1.00 42.19 168 GLN A C 1
ATOM 1299 O O . GLN A 1 168 ? -4.672 3.176 -44.701 1.00 42.19 168 GLN A O 1
ATOM 1304 N N . GLY A 1 169 ? -4.166 5.149 -43.770 1.00 40.97 169 GLY A N 1
ATOM 1305 C CA . GLY A 1 169 ? -4.643 6.010 -44.842 1.00 40.97 169 GLY A CA 1
ATOM 1306 C C . GLY A 1 169 ? -3.421 6.542 -45.575 1.00 40.97 169 GLY A C 1
ATOM 1307 O O . GLY A 1 169 ? -2.615 7.267 -44.995 1.00 40.97 169 GLY A O 1
ATOM 1308 N N . SER A 1 170 ? -3.244 6.122 -46.825 1.00 51.66 170 SER A N 1
ATOM 1309 C CA . SER A 1 170 ? -2.222 6.646 -47.722 1.00 51.66 170 SER A CA 1
ATOM 1310 C C . SER A 1 170 ? -2.438 8.138 -47.953 1.00 51.66 170 SER A C 1
ATOM 1312 O O . SER A 1 170 ? -3.561 8.520 -48.264 1.00 51.66 170 SER A O 1
ATOM 1314 N N . CYS A 1 171 ? -1.376 8.937 -47.842 1.00 41.28 171 CYS A N 1
ATOM 1315 C CA . CYS A 1 171 ? -0.985 10.039 -48.736 1.00 41.28 171 CYS A CA 1
ATOM 1316 C C . CYS A 1 171 ? 0.183 10.804 -48.087 1.00 41.28 171 CYS A C 1
ATOM 1318 O O . CYS A 1 171 ? 0.117 11.144 -46.912 1.00 41.28 171 CYS A O 1
ATOM 1320 N N . GLY A 1 172 ? 1.229 11.121 -48.859 1.00 38.09 172 GLY A N 1
ATOM 1321 C CA . GLY A 1 172 ? 2.176 12.184 -48.487 1.00 38.09 172 GLY A CA 1
ATOM 1322 C C . GLY A 1 172 ? 3.577 11.764 -48.038 1.00 38.09 172 GLY A C 1
ATOM 1323 O O . GLY A 1 172 ? 4.028 12.130 -46.961 1.00 38.09 172 GLY A O 1
ATOM 1324 N N . ARG A 1 173 ? 4.281 11.019 -48.896 1.00 51.06 173 ARG A N 1
ATOM 1325 C CA . ARG A 1 173 ? 5.699 11.219 -49.262 1.00 51.06 173 ARG A CA 1
ATOM 1326 C C . ARG A 1 173 ? 6.472 12.259 -48.418 1.00 51.06 173 ARG A C 1
ATOM 1328 O O . ARG A 1 173 ? 6.447 13.424 -48.773 1.00 51.06 173 ARG A O 1
ATOM 1335 N N . TRP A 1 174 ? 7.281 11.805 -47.455 1.00 39.56 174 TRP A N 1
ATOM 1336 C CA . TRP A 1 174 ? 8.647 12.303 -47.217 1.00 39.56 174 TRP A CA 1
ATOM 1337 C C . TRP A 1 174 ? 9.526 11.160 -46.697 1.00 39.56 174 TRP A C 1
ATOM 1339 O O . TRP A 1 174 ? 9.208 10.468 -45.733 1.00 39.56 174 TRP A O 1
ATOM 1349 N N . ARG A 1 175 ? 10.621 10.927 -47.424 1.00 47.69 175 ARG A N 1
ATOM 1350 C CA . ARG A 1 175 ? 11.628 9.895 -47.178 1.00 47.69 175 ARG A CA 1
ATOM 1351 C C . ARG A 1 175 ? 12.453 10.247 -45.941 1.00 47.69 175 ARG A C 1
ATOM 1353 O O . ARG A 1 175 ? 13.070 11.306 -45.926 1.00 47.69 175 ARG A O 1
ATOM 1360 N N . ARG A 1 176 ? 12.543 9.306 -44.998 1.00 39.88 176 ARG A N 1
ATOM 1361 C CA . ARG A 1 176 ? 13.767 8.833 -44.314 1.00 39.88 176 ARG A CA 1
ATOM 1362 C C . ARG A 1 176 ? 13.342 7.742 -43.329 1.00 39.88 176 ARG A C 1
ATOM 1364 O O . ARG A 1 176 ? 12.930 8.021 -42.211 1.00 39.88 176 ARG A O 1
ATOM 1371 N N . SER A 1 177 ? 13.378 6.498 -43.793 1.00 36.97 177 SER A N 1
ATOM 1372 C CA . SER A 1 177 ? 13.100 5.315 -42.981 1.00 36.97 177 SER A CA 1
ATOM 1373 C C . SER A 1 177 ? 14.299 5.022 -42.073 1.00 36.97 177 SER A C 1
ATOM 1375 O O . SER A 1 177 ? 15.380 4.764 -42.605 1.00 36.97 177 SER A O 1
ATOM 1377 N N . PRO A 1 178 ? 14.158 4.989 -40.739 1.00 45.06 178 PRO A N 1
ATOM 1378 C CA . PRO A 1 178 ? 14.977 4.099 -39.943 1.00 45.06 178 PRO A CA 1
ATOM 1379 C C . PRO A 1 178 ? 14.415 2.687 -40.126 1.00 45.06 178 PRO A C 1
ATOM 1381 O O . PRO A 1 178 ? 13.202 2.467 -40.077 1.00 45.06 178 PRO A O 1
ATOM 1384 N N . TRP A 1 179 ? 15.301 1.732 -40.373 1.00 37.25 179 TRP A N 1
ATOM 1385 C CA . TRP A 1 179 ? 14.990 0.313 -40.360 1.00 37.25 179 TRP A CA 1
ATOM 1386 C C . TRP A 1 179 ? 14.562 -0.073 -38.941 1.00 37.25 179 TRP A C 1
ATOM 1388 O O . TRP A 1 179 ? 15.379 -0.473 -38.120 1.00 37.25 179 TRP A O 1
ATOM 1398 N N . VAL A 1 180 ? 13.275 0.078 -38.622 1.00 39.38 180 VAL A N 1
ATOM 1399 C CA . VAL A 1 180 ? 12.672 -0.624 -37.490 1.00 39.38 180 VAL A CA 1
ATOM 1400 C C . VAL A 1 180 ? 12.483 -2.052 -37.971 1.00 39.38 180 VAL A C 1
ATOM 1402 O O . VAL A 1 180 ? 11.440 -2.421 -38.508 1.00 39.38 180 VAL A O 1
ATOM 1405 N N . VAL A 1 181 ? 13.549 -2.839 -37.843 1.00 35.97 181 VAL A N 1
ATOM 1406 C CA . VAL A 1 181 ? 13.440 -4.291 -37.848 1.00 35.97 181 VAL A CA 1
ATOM 1407 C C . VAL A 1 181 ? 12.513 -4.605 -36.682 1.00 35.97 181 VAL A C 1
ATOM 1409 O O . VAL A 1 181 ? 12.878 -4.431 -35.520 1.00 35.97 181 VAL A O 1
ATOM 1412 N N . SER A 1 182 ? 11.271 -4.965 -36.995 1.00 39.00 182 SER A N 1
ATOM 1413 C CA . SER A 1 182 ? 10.358 -5.568 -36.038 1.00 39.00 182 SER A CA 1
ATOM 1414 C C . SER A 1 182 ? 11.006 -6.893 -35.654 1.00 39.00 182 SER A C 1
ATOM 1416 O O . SER A 1 182 ? 10.873 -7.890 -36.359 1.00 39.00 182 SER A O 1
ATOM 1418 N N . ALA A 1 183 ? 11.849 -6.855 -34.620 1.00 41.00 183 ALA A N 1
ATOM 1419 C CA . ALA A 1 183 ? 12.431 -8.040 -34.031 1.00 41.00 183 ALA A CA 1
ATOM 1420 C C . ALA A 1 183 ? 11.245 -8.860 -33.536 1.00 41.00 183 ALA A C 1
ATOM 1422 O O . ALA A 1 183 ? 10.614 -8.495 -32.545 1.00 41.00 183 ALA A O 1
ATOM 1423 N N . ALA A 1 184 ? 10.891 -9.903 -34.288 1.00 42.88 184 ALA A N 1
ATOM 1424 C CA . ALA A 1 184 ? 9.972 -10.923 -33.830 1.00 42.88 184 ALA A CA 1
ATOM 1425 C C . ALA A 1 184 ? 10.482 -11.349 -32.452 1.00 42.88 184 ALA A C 1
ATOM 1427 O O . ALA A 1 184 ? 11.587 -11.882 -32.338 1.00 42.88 184 ALA A O 1
ATOM 1428 N N . SER A 1 185 ? 9.746 -10.976 -31.404 1.00 52.78 185 SER A N 1
ATOM 1429 C CA . SER A 1 185 ? 10.132 -11.259 -30.031 1.00 52.78 185 SER A CA 1
ATOM 1430 C C . SER A 1 185 ? 10.273 -12.767 -29.930 1.00 52.78 185 SER A C 1
ATOM 1432 O O . SER A 1 185 ? 9.276 -13.482 -30.060 1.00 52.78 185 SER A O 1
ATOM 1434 N N . ALA A 1 186 ? 11.507 -13.247 -29.776 1.00 61.38 186 ALA A N 1
ATOM 1435 C CA . ALA A 1 186 ? 11.750 -14.655 -29.529 1.00 61.38 186 ALA A CA 1
ATOM 1436 C C . ALA A 1 186 ? 10.827 -15.091 -28.378 1.00 61.38 186 ALA A C 1
ATOM 1438 O O . ALA A 1 186 ? 10.687 -14.325 -27.416 1.00 61.38 186 ALA A O 1
ATOM 1439 N N . PRO A 1 187 ? 10.156 -16.253 -28.485 1.00 75.50 187 PRO A N 1
ATOM 1440 C CA . PRO A 1 187 ? 9.246 -16.718 -27.449 1.00 75.50 187 PRO A CA 1
ATOM 1441 C C . PRO A 1 187 ? 9.983 -16.680 -26.110 1.00 75.50 187 PRO A C 1
ATOM 1443 O O . PRO A 1 187 ? 11.028 -17.313 -25.945 1.00 75.50 187 PRO A O 1
ATOM 1446 N N . HIS A 1 188 ? 9.495 -15.852 -25.186 1.00 85.06 188 HIS A N 1
ATOM 1447 C CA . HIS A 1 188 ? 10.139 -15.690 -23.892 1.00 85.06 188 HIS A CA 1
ATOM 1448 C C . HIS A 1 188 ? 10.101 -17.036 -23.160 1.00 85.06 188 HIS A C 1
ATOM 1450 O O . HIS A 1 188 ? 9.028 -17.608 -22.972 1.00 85.06 188 HIS A O 1
ATOM 1456 N N . ARG A 1 189 ? 11.277 -17.547 -22.774 1.00 90.25 189 ARG A N 1
ATOM 1457 C CA . ARG A 1 189 ? 11.405 -18.783 -21.992 1.00 90.25 189 ARG A CA 1
ATOM 1458 C C . ARG A 1 189 ? 10.610 -18.642 -20.697 1.00 90.25 189 ARG A C 1
ATOM 1460 O O . ARG A 1 189 ? 10.738 -17.626 -20.013 1.00 90.25 189 ARG A O 1
ATOM 1467 N N . ASP A 1 190 ? 9.839 -19.667 -20.345 1.00 93.25 190 ASP A N 1
ATOM 1468 C CA . ASP A 1 190 ? 9.233 -19.729 -19.020 1.00 93.25 190 ASP A CA 1
ATOM 1469 C C . ASP A 1 190 ? 10.337 -19.871 -17.956 1.00 93.25 190 ASP A C 1
ATOM 1471 O O . ASP A 1 190 ? 11.170 -20.782 -18.016 1.00 93.25 190 ASP A O 1
ATOM 1475 N N . LEU A 1 191 ? 10.390 -18.930 -17.011 1.00 94.44 191 LEU A N 1
ATOM 1476 C CA . LEU A 1 191 ? 11.402 -18.925 -15.951 1.00 94.44 191 LEU A CA 1
ATOM 1477 C C . LEU A 1 191 ? 11.186 -20.149 -15.058 1.00 94.44 191 LEU A C 1
ATOM 1479 O O . LEU A 1 191 ? 10.039 -20.481 -14.766 1.00 94.44 191 LEU A O 1
ATOM 1483 N N . TRP A 1 192 ? 12.252 -20.830 -14.632 1.00 95.38 192 TRP A N 1
ATOM 1484 C CA . TRP A 1 192 ? 12.180 -22.060 -13.816 1.00 95.38 192 TRP A CA 1
ATOM 1485 C C . TRP A 1 192 ? 11.450 -23.261 -14.459 1.00 95.38 192 TRP A C 1
ATOM 1487 O O . TRP A 1 192 ? 11.024 -24.174 -13.760 1.00 95.38 192 TRP A O 1
ATOM 1497 N N . ALA A 1 193 ? 11.249 -23.286 -15.780 1.00 93.31 193 ALA A N 1
ATOM 1498 C CA . ALA A 1 193 ? 10.648 -24.431 -16.485 1.00 93.31 193 ALA A CA 1
ATOM 1499 C C . ALA A 1 193 ? 11.677 -25.489 -16.935 1.00 93.31 193 ALA A C 1
ATOM 1501 O O . ALA A 1 193 ? 11.503 -26.118 -17.975 1.00 93.31 193 ALA A O 1
ATOM 1502 N N . TYR A 1 194 ? 12.777 -25.648 -16.197 1.00 91.19 194 TYR A N 1
ATOM 1503 C CA . TYR A 1 194 ? 13.811 -26.643 -16.490 1.00 91.19 194 TYR A CA 1
ATOM 1504 C C . TYR A 1 194 ? 13.741 -27.828 -15.529 1.00 91.19 194 TYR A C 1
ATOM 1506 O O . TYR A 1 194 ? 13.294 -27.705 -14.385 1.00 91.19 194 TYR A O 1
ATOM 1514 N N . ASP A 1 195 ? 14.248 -28.970 -15.989 1.00 91.62 195 ASP A N 1
ATOM 1515 C CA . ASP A 1 195 ? 14.294 -30.193 -15.198 1.00 91.62 195 ASP A CA 1
ATOM 1516 C C . ASP A 1 195 ? 15.118 -29.995 -13.921 1.00 91.62 195 ASP A C 1
ATOM 1518 O O . ASP A 1 195 ? 16.268 -29.542 -13.948 1.00 91.62 195 ASP A O 1
ATOM 1522 N N . GLY A 1 196 ? 14.510 -30.345 -12.787 1.00 91.38 196 GLY A N 1
ATOM 1523 C CA . GLY A 1 196 ? 15.124 -30.238 -11.466 1.00 91.38 196 GLY A CA 1
ATOM 1524 C C . GLY A 1 196 ? 14.905 -28.909 -10.741 1.00 91.38 196 GLY A C 1
ATOM 1525 O O . GLY A 1 196 ? 15.434 -28.764 -9.641 1.00 91.38 196 GLY A O 1
ATOM 1526 N N . SER A 1 197 ? 14.130 -27.965 -11.293 1.00 94.88 197 SER A N 1
ATOM 1527 C CA . SER A 1 197 ? 13.717 -26.787 -10.520 1.00 94.88 197 SER A CA 1
ATOM 1528 C C . SER A 1 197 ? 12.901 -27.195 -9.288 1.00 94.88 197 SER A C 1
ATOM 1530 O O . SER A 1 197 ? 11.980 -28.011 -9.367 1.00 94.88 197 SER A O 1
ATOM 1532 N N . CYS A 1 198 ? 13.226 -26.598 -8.142 1.00 96.44 198 CYS A N 1
ATOM 1533 C CA . CYS A 1 198 ? 12.482 -26.736 -6.893 1.00 96.44 198 CYS A CA 1
ATOM 1534 C C . CYS A 1 198 ? 11.307 -25.743 -6.793 1.00 96.44 198 CYS A C 1
ATOM 1536 O O . CYS A 1 198 ? 10.559 -25.770 -5.813 1.00 96.44 198 CYS A O 1
ATOM 1538 N N . VAL A 1 199 ? 11.132 -24.858 -7.781 1.00 97.44 199 VAL A N 1
ATOM 1539 C CA . VAL A 1 199 ? 10.063 -23.854 -7.804 1.00 97.44 199 VAL A CA 1
ATOM 1540 C C . VAL A 1 199 ? 8.803 -24.458 -8.421 1.00 97.44 199 VAL A C 1
ATOM 1542 O O . VAL A 1 199 ? 8.733 -24.746 -9.614 1.00 97.44 199 VAL A O 1
ATOM 1545 N N . SER A 1 200 ? 7.766 -24.627 -7.605 1.00 97.50 200 SER A N 1
ATOM 1546 C CA . SER A 1 200 ? 6.486 -25.175 -8.067 1.00 97.50 200 SER A CA 1
ATOM 1547 C C . SER A 1 200 ? 5.707 -24.168 -8.925 1.00 97.50 200 SER A C 1
ATOM 1549 O O . SER A 1 200 ? 5.718 -22.969 -8.666 1.00 97.50 200 SER A O 1
ATOM 1551 N N . THR A 1 201 ? 4.996 -24.625 -9.956 1.00 97.00 201 THR A N 1
ATOM 1552 C CA . THR A 1 201 ? 4.113 -23.741 -10.740 1.00 97.00 201 THR A CA 1
ATOM 1553 C C . THR A 1 201 ? 2.724 -23.736 -10.116 1.00 97.00 201 THR A C 1
ATOM 1555 O O . THR A 1 201 ? 2.132 -24.804 -9.962 1.00 97.00 201 THR A O 1
ATOM 1558 N N . ILE A 1 202 ? 2.183 -22.561 -9.780 1.00 97.56 202 ILE A N 1
ATOM 1559 C CA . ILE A 1 202 ? 0.793 -22.437 -9.326 1.00 97.56 202 ILE A CA 1
ATOM 1560 C C . ILE A 1 202 ? -0.074 -21.840 -10.436 1.00 97.56 202 ILE A C 1
ATOM 1562 O O . ILE A 1 202 ? 0.221 -20.777 -10.979 1.00 97.56 202 ILE A O 1
ATOM 1566 N N . GLN A 1 203 ? -1.151 -22.543 -10.788 1.00 97.38 203 GLN A N 1
ATOM 1567 C CA . GLN A 1 203 ? -2.146 -22.041 -11.734 1.00 97.38 203 GLN A CA 1
ATOM 1568 C C . GLN A 1 203 ? -2.985 -20.931 -11.096 1.00 97.38 203 GLN A C 1
ATOM 1570 O O . GLN A 1 203 ? -3.216 -20.935 -9.884 1.00 97.38 203 GLN A O 1
ATOM 1575 N N . LEU A 1 204 ? -3.486 -20.008 -11.920 1.00 97.44 204 LEU A N 1
ATOM 1576 C CA . LEU A 1 204 ? -4.268 -18.863 -11.460 1.00 97.44 204 LEU A CA 1
ATOM 1577 C C . LEU A 1 204 ? -5.483 -19.277 -10.620 1.00 97.44 204 LEU A C 1
ATOM 1579 O O . LEU A 1 204 ? -5.721 -18.689 -9.569 1.00 97.44 204 LEU A O 1
ATOM 1583 N N . ASP A 1 205 ? -6.242 -20.285 -11.048 1.00 97.62 205 ASP A N 1
ATOM 1584 C CA . ASP A 1 205 ? -7.463 -20.682 -10.340 1.00 97.62 205 ASP A CA 1
ATOM 1585 C C . ASP A 1 205 ? -7.161 -21.316 -8.980 1.00 97.62 205 ASP A C 1
ATOM 1587 O O . ASP A 1 205 ? -7.779 -20.955 -7.975 1.00 97.62 205 ASP A O 1
ATOM 1591 N N . SER A 1 206 ? -6.119 -22.148 -8.909 1.00 97.00 206 SER A N 1
ATOM 1592 C CA . SER A 1 206 ? -5.590 -22.661 -7.642 1.00 97.00 206 SER A CA 1
ATOM 1593 C C . SER A 1 206 ? -5.103 -21.528 -6.738 1.00 97.00 206 SER A C 1
ATOM 1595 O O . SER A 1 206 ? -5.383 -21.535 -5.540 1.00 97.00 206 SER A O 1
ATOM 1597 N N . PHE A 1 207 ? -4.432 -20.516 -7.301 1.00 97.81 207 PHE A N 1
ATOM 1598 C CA . PHE A 1 207 ? -3.983 -19.346 -6.548 1.00 97.81 207 PHE A CA 1
ATOM 1599 C C . PHE A 1 207 ? -5.151 -18.495 -6.037 1.00 97.81 207 PHE A C 1
ATOM 1601 O O . PHE A 1 207 ? -5.101 -18.050 -4.896 1.00 97.81 207 PHE A O 1
ATOM 1608 N N . LYS A 1 208 ? -6.226 -18.299 -6.814 1.00 97.50 208 LYS A N 1
ATOM 1609 C CA . LYS A 1 208 ? -7.433 -17.574 -6.370 1.00 97.50 208 LYS A CA 1
ATOM 1610 C C . LYS A 1 208 ? -8.074 -18.246 -5.157 1.00 97.50 208 LYS A C 1
ATOM 1612 O O . LYS A 1 208 ? -8.431 -17.562 -4.196 1.00 97.50 208 LYS A O 1
ATOM 1617 N N . ILE A 1 209 ? -8.221 -19.573 -5.201 1.00 96.00 209 ILE A N 1
ATOM 1618 C CA . ILE A 1 209 ? -8.784 -20.359 -4.095 1.00 96.00 209 ILE A CA 1
ATOM 1619 C C . ILE A 1 209 ? -7.863 -20.261 -2.879 1.00 96.00 209 ILE A C 1
ATOM 1621 O O . ILE A 1 209 ? -8.313 -19.881 -1.800 1.00 96.00 209 ILE A O 1
ATOM 1625 N N . PHE A 1 210 ? -6.569 -20.528 -3.072 1.00 96.56 210 PHE A N 1
ATOM 1626 C CA . PHE A 1 210 ? -5.553 -20.431 -2.028 1.00 96.56 210 PHE A CA 1
ATOM 1627 C C . PHE A 1 210 ? -5.544 -19.049 -1.361 1.00 96.56 210 PHE A C 1
ATOM 1629 O O . PHE A 1 210 ? -5.686 -18.955 -0.146 1.00 96.56 210 PHE A O 1
ATOM 1636 N N . HIS A 1 211 ? -5.480 -17.979 -2.155 1.00 96.81 211 HIS A N 1
ATOM 1637 C CA . HIS A 1 211 ? -5.465 -16.601 -1.677 1.00 96.81 211 HIS A CA 1
ATOM 1638 C C . HIS A 1 211 ? -6.686 -16.294 -0.808 1.00 96.81 211 HIS A C 1
ATOM 1640 O O . HIS A 1 211 ? -6.531 -15.764 0.287 1.00 96.81 211 HIS A O 1
ATOM 1646 N N . ARG A 1 212 ? -7.896 -16.669 -1.250 1.00 96.12 212 ARG A N 1
ATOM 1647 C CA . ARG A 1 212 ? -9.128 -16.482 -0.462 1.00 96.12 212 ARG A CA 1
ATOM 1648 C C . ARG A 1 212 ? -9.088 -17.260 0.854 1.00 96.12 212 ARG A C 1
ATOM 1650 O O . ARG A 1 212 ? -9.433 -16.705 1.897 1.00 96.12 212 ARG A O 1
ATOM 1657 N N . LEU A 1 213 ? -8.641 -18.517 0.819 1.00 94.62 213 LEU A N 1
ATOM 1658 C CA . LEU A 1 213 ? -8.544 -19.360 2.012 1.00 94.62 213 LEU A CA 1
ATOM 1659 C C . LEU A 1 213 ? -7.541 -18.810 3.026 1.00 94.62 213 LEU A C 1
ATOM 1661 O O . LEU A 1 213 ? -7.826 -18.854 4.219 1.00 94.62 213 LEU A O 1
ATOM 1665 N N . SER A 1 214 ? -6.427 -18.226 2.581 1.00 95.62 214 SER A N 1
ATOM 1666 C CA . SER A 1 214 ? -5.430 -17.631 3.476 1.00 95.62 214 SER A CA 1
ATOM 1667 C C . SER A 1 214 ? -5.966 -16.465 4.310 1.00 95.62 214 SER A C 1
ATOM 1669 O O . SER A 1 214 ? -5.399 -16.171 5.357 1.00 95.62 214 SER A O 1
ATOM 1671 N N . PHE A 1 215 ? -7.039 -15.783 3.895 1.00 94.19 215 PHE A N 1
ATOM 1672 C CA . PHE A 1 215 ? -7.665 -14.730 4.710 1.00 94.19 215 PHE A CA 1
ATOM 1673 C C . PHE A 1 215 ? -8.690 -15.267 5.711 1.00 94.19 215 PHE A C 1
ATOM 1675 O O . PHE A 1 215 ? -8.834 -14.692 6.788 1.00 94.19 215 PHE A O 1
ATOM 1682 N N . GLY A 1 216 ? -9.385 -16.357 5.376 1.00 88.75 216 GLY A N 1
ATOM 1683 C CA . GLY A 1 216 ? -10.378 -16.980 6.258 1.00 88.75 216 GLY A CA 1
ATOM 1684 C C . GLY A 1 216 ? -9.786 -17.984 7.249 1.00 88.75 216 GLY A C 1
ATOM 1685 O O . GLY A 1 216 ? -10.354 -18.213 8.315 1.00 88.75 216 GLY A O 1
ATOM 1686 N N . HIS A 1 217 ? -8.637 -18.574 6.918 1.00 91.19 217 HIS A N 1
ATOM 1687 C CA . HIS A 1 217 ? -8.034 -19.670 7.664 1.00 91.19 217 HIS A CA 1
ATOM 1688 C C . HIS A 1 217 ? -6.530 -19.473 7.837 1.00 91.19 217 HIS A C 1
ATOM 1690 O O . HIS A 1 217 ? -5.855 -18.838 7.029 1.00 91.19 217 HIS A O 1
ATOM 1696 N N . ARG A 1 218 ? -5.990 -20.061 8.907 1.00 91.56 218 ARG A N 1
ATOM 1697 C CA . ARG A 1 218 ? -4.545 -20.124 9.124 1.00 91.56 218 ARG A CA 1
ATOM 1698 C C . ARG A 1 218 ? -3.918 -21.065 8.101 1.00 91.56 218 ARG A C 1
ATOM 1700 O O . ARG A 1 218 ? -4.376 -22.197 7.945 1.00 91.56 218 ARG A O 1
ATOM 1707 N N . ASN A 1 219 ? -2.855 -20.619 7.437 1.00 93.50 219 ASN A N 1
ATOM 1708 C CA . ASN A 1 219 ? -2.142 -21.476 6.493 1.00 93.50 219 ASN A CA 1
ATOM 1709 C C . ASN A 1 219 ? -1.445 -22.626 7.236 1.00 93.50 219 ASN A C 1
ATOM 1711 O O . ASN A 1 219 ? -0.820 -22.419 8.275 1.00 93.50 219 ASN A O 1
ATOM 1715 N N . HIS A 1 220 ? -1.520 -23.835 6.683 1.00 95.62 220 HIS A N 1
ATOM 1716 C CA . HIS A 1 220 ? -0.871 -25.034 7.230 1.00 95.62 220 HIS A CA 1
ATOM 1717 C C . HIS A 1 220 ? 0.626 -25.118 6.885 1.00 95.62 220 HIS A C 1
ATOM 1719 O O . HIS A 1 220 ? 1.360 -25.905 7.474 1.00 95.62 220 HIS A O 1
ATOM 1725 N N . ARG A 1 221 ? 1.068 -24.327 5.904 1.00 97.50 221 ARG A N 1
ATOM 1726 C CA . ARG A 1 221 ? 2.446 -24.207 5.421 1.00 97.50 221 ARG A CA 1
ATOM 1727 C C . ARG A 1 221 ? 2.717 -22.755 5.067 1.00 97.50 221 ARG A C 1
ATOM 1729 O O . ARG A 1 221 ? 1.781 -21.996 4.813 1.00 97.50 221 ARG A O 1
ATOM 1736 N N . THR A 1 222 ? 3.987 -22.386 5.018 1.00 97.75 222 THR A N 1
ATOM 1737 C CA . THR A 1 222 ? 4.403 -21.106 4.455 1.00 97.75 222 THR A CA 1
ATOM 1738 C C . THR A 1 222 ? 4.468 -21.222 2.941 1.00 97.75 222 THR A C 1
ATOM 1740 O O . THR A 1 222 ? 5.191 -22.070 2.424 1.00 97.75 222 THR A O 1
ATOM 1743 N N . PHE A 1 223 ? 3.769 -20.349 2.221 1.00 98.25 223 PHE A N 1
ATOM 1744 C CA . PHE A 1 223 ? 3.881 -20.259 0.766 1.00 98.25 223 PHE A CA 1
ATOM 1745 C C . PHE A 1 223 ? 4.602 -18.973 0.377 1.00 98.25 223 PHE A C 1
ATOM 1747 O O . PHE A 1 223 ? 4.221 -17.880 0.795 1.00 98.25 223 PHE A O 1
ATOM 1754 N N . VAL A 1 224 ? 5.639 -19.103 -0.440 1.00 98.06 224 VAL A N 1
ATOM 1755 C CA . VAL A 1 224 ? 6.354 -17.991 -1.065 1.00 98.06 224 VAL A CA 1
ATOM 1756 C C . VAL A 1 224 ? 5.948 -17.975 -2.529 1.00 98.06 224 VAL A C 1
ATOM 1758 O O . VAL A 1 224 ? 6.424 -18.792 -3.310 1.00 98.06 224 VAL A O 1
ATOM 1761 N N . VAL A 1 225 ? 5.039 -17.077 -2.899 1.00 98.06 225 VAL A N 1
ATOM 1762 C CA . VAL A 1 225 ? 4.542 -16.959 -4.272 1.00 98.06 225 VAL A CA 1
ATOM 1763 C C . VAL A 1 225 ? 5.263 -15.813 -4.971 1.00 98.06 225 VAL A C 1
ATOM 1765 O O . VAL A 1 225 ? 5.098 -14.646 -4.611 1.00 98.06 225 VAL A O 1
ATOM 1768 N N . VAL A 1 226 ? 6.064 -16.146 -5.977 1.00 97.50 226 VAL A N 1
ATOM 1769 C CA . VAL A 1 226 ? 6.783 -15.188 -6.817 1.00 97.50 226 VAL A CA 1
ATOM 1770 C C . VAL A 1 226 ? 5.945 -14.884 -8.049 1.00 97.50 226 VAL A C 1
ATOM 1772 O O . VAL A 1 226 ? 5.763 -15.724 -8.928 1.00 97.50 226 VAL A O 1
ATOM 1775 N N . VAL A 1 227 ? 5.442 -13.658 -8.115 1.00 97.19 227 VAL A N 1
ATOM 1776 C CA . VAL A 1 227 ? 4.762 -13.125 -9.292 1.00 97.19 227 VAL A CA 1
ATOM 1777 C C . VAL A 1 227 ? 5.821 -12.582 -10.246 1.00 97.19 227 VAL A C 1
ATOM 1779 O O . VAL A 1 227 ? 6.578 -11.677 -9.879 1.00 97.19 227 VAL A O 1
ATOM 1782 N N . TYR A 1 228 ? 5.884 -13.125 -11.459 1.00 96.75 228 TYR A N 1
ATOM 1783 C CA . TYR A 1 228 ? 6.915 -12.785 -12.443 1.00 96.75 228 TYR A CA 1
ATOM 1784 C C . TYR A 1 228 ? 6.330 -12.527 -13.828 1.00 96.75 228 TYR A C 1
ATOM 1786 O O . TYR A 1 228 ? 5.267 -13.033 -14.163 1.00 96.75 228 TYR A O 1
ATOM 1794 N N . ASP A 1 229 ? 7.056 -11.770 -14.645 1.00 96.00 229 ASP A N 1
ATOM 1795 C CA . ASP A 1 229 ? 6.828 -11.677 -16.086 1.00 96.00 229 ASP A CA 1
ATOM 1796 C C . ASP A 1 229 ? 8.137 -12.089 -16.785 1.00 96.00 229 ASP A C 1
ATOM 1798 O O . ASP A 1 229 ? 9.172 -11.462 -16.527 1.00 96.00 229 ASP A O 1
ATOM 1802 N N . PRO A 1 230 ? 8.148 -13.131 -17.638 1.00 95.44 230 PRO A N 1
ATOM 1803 C CA . PRO A 1 230 ? 9.359 -13.591 -18.319 1.00 95.44 230 PRO A CA 1
ATOM 1804 C C . PRO A 1 230 ? 9.979 -12.527 -19.246 1.00 95.44 230 PRO A C 1
ATOM 1806 O O . PRO A 1 230 ? 11.183 -12.577 -19.531 1.00 95.44 230 PRO A O 1
ATOM 1809 N N . ALA A 1 231 ? 9.208 -11.523 -19.680 1.00 93.31 231 ALA A N 1
ATOM 1810 C CA . ALA A 1 231 ? 9.728 -10.391 -20.441 1.00 93.31 231 ALA A CA 1
ATOM 1811 C C . ALA A 1 231 ? 10.542 -9.418 -19.564 1.00 93.31 231 ALA A C 1
ATOM 1813 O O . ALA A 1 231 ? 11.476 -8.780 -20.069 1.00 93.31 231 ALA A O 1
ATOM 1814 N N . SER A 1 232 ? 10.264 -9.351 -18.256 1.00 92.94 232 SER A N 1
ATOM 1815 C CA . SER A 1 232 ? 10.915 -8.423 -17.326 1.00 92.94 232 SER A CA 1
ATOM 1816 C C . SER A 1 232 ? 12.380 -8.805 -17.052 1.00 92.94 232 SER A C 1
ATOM 1818 O O . SER A 1 232 ? 12.663 -9.923 -16.606 1.00 92.94 232 SER A O 1
ATOM 1820 N N . PRO A 1 233 ? 13.345 -7.884 -17.252 1.00 92.25 233 PRO A N 1
ATOM 1821 C CA . PRO A 1 233 ? 14.752 -8.146 -16.956 1.00 92.25 233 PRO A CA 1
ATOM 1822 C C . PRO A 1 233 ? 15.006 -8.358 -15.458 1.00 92.25 233 PRO A C 1
ATOM 1824 O O . PRO A 1 233 ? 15.873 -9.151 -15.102 1.00 92.25 233 PRO A O 1
ATOM 1827 N N . SER A 1 234 ? 14.233 -7.705 -14.587 1.00 93.00 234 SER A N 1
ATOM 1828 C CA . SER A 1 234 ? 14.334 -7.875 -13.133 1.00 93.00 234 SER A CA 1
ATOM 1829 C C . SER A 1 234 ? 13.888 -9.271 -12.697 1.00 93.00 234 SER A C 1
ATOM 1831 O O . SER A 1 234 ? 14.506 -9.863 -11.818 1.00 93.00 234 SER A O 1
ATOM 1833 N N . CYS A 1 235 ? 12.852 -9.831 -13.337 1.00 94.75 235 CYS A N 1
ATOM 1834 C CA . CYS A 1 235 ? 12.418 -11.206 -13.076 1.00 94.75 235 CYS A CA 1
ATOM 1835 C C . CYS A 1 235 ? 13.481 -12.218 -13.503 1.00 94.75 235 CYS A C 1
ATOM 1837 O O . CYS A 1 235 ? 13.757 -13.147 -12.754 1.00 94.75 235 CYS A O 1
ATOM 1839 N N . ARG A 1 236 ? 14.128 -11.997 -14.657 1.00 93.50 236 ARG A N 1
ATOM 1840 C CA . ARG A 1 236 ? 15.262 -12.824 -15.103 1.00 93.50 236 ARG A CA 1
ATOM 1841 C C . ARG A 1 236 ? 16.445 -12.750 -14.138 1.00 93.50 236 ARG A C 1
ATOM 1843 O O . ARG A 1 236 ? 17.034 -13.774 -13.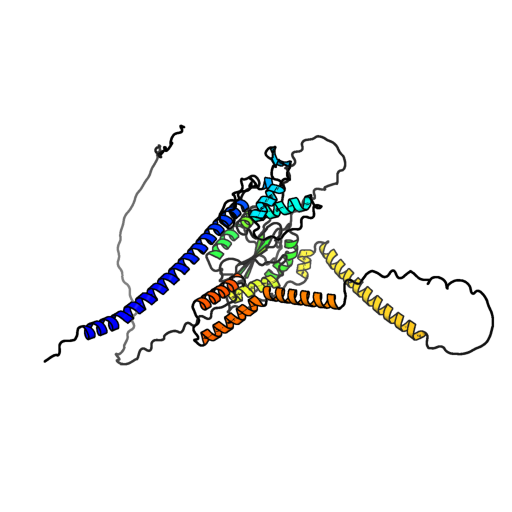824 1.00 93.50 236 ARG A O 1
ATOM 1850 N N . ALA A 1 237 ? 16.766 -11.562 -13.625 1.00 91.69 237 ALA A N 1
ATOM 1851 C CA . ALA A 1 237 ? 17.833 -11.401 -12.636 1.00 91.69 237 ALA A CA 1
ATOM 1852 C C . ALA A 1 237 ? 17.528 -12.124 -11.309 1.00 91.69 237 ALA A C 1
ATOM 1854 O O . ALA A 1 237 ? 18.440 -12.622 -10.655 1.00 91.69 237 ALA A O 1
ATOM 1855 N N . ALA A 1 238 ? 16.251 -12.207 -10.925 1.00 94.69 238 ALA A N 1
ATOM 1856 C CA . ALA A 1 238 ? 15.813 -12.912 -9.724 1.00 94.69 238 ALA A CA 1
ATOM 1857 C C . ALA A 1 238 ? 15.663 -14.433 -9.907 1.00 94.69 238 ALA A C 1
ATOM 1859 O O . ALA A 1 238 ? 15.448 -15.127 -8.916 1.00 94.69 238 ALA A O 1
ATOM 1860 N N . GLU A 1 239 ? 15.778 -14.965 -11.133 1.00 95.19 239 GLU A N 1
ATOM 1861 C CA . GLU A 1 239 ? 15.601 -16.398 -11.416 1.00 95.19 239 GLU A CA 1
ATOM 1862 C C . GLU A 1 239 ? 16.522 -17.259 -10.540 1.00 95.19 239 GLU A C 1
ATOM 1864 O O . GLU A 1 239 ? 16.061 -18.179 -9.863 1.00 95.19 239 GLU A O 1
ATOM 1869 N N . TYR A 1 240 ? 17.802 -16.883 -10.473 1.00 94.62 240 TYR A N 1
ATOM 1870 C CA . TYR A 1 240 ? 18.803 -17.562 -9.653 1.00 94.62 240 TYR A CA 1
ATOM 1871 C C . TYR A 1 240 ? 18.494 -17.491 -8.151 1.00 94.62 240 TYR A C 1
ATOM 1873 O O . TYR A 1 240 ? 18.516 -18.514 -7.476 1.00 94.62 240 TYR A O 1
ATOM 1881 N N . GLU A 1 241 ? 18.168 -16.307 -7.625 1.00 96.19 241 GLU A N 1
ATOM 1882 C CA . GLU A 1 241 ? 17.917 -16.117 -6.188 1.00 96.19 241 GLU A CA 1
ATOM 1883 C C . GLU A 1 241 ? 16.684 -16.892 -5.706 1.00 96.19 241 GLU A C 1
ATOM 1885 O O . GLU A 1 241 ? 16.690 -17.478 -4.624 1.00 96.19 241 GLU A O 1
ATOM 1890 N N . VAL A 1 242 ? 15.630 -16.954 -6.523 1.00 96.56 242 VAL A N 1
ATOM 1891 C CA . VAL A 1 242 ? 14.417 -17.715 -6.192 1.00 96.56 242 VAL A CA 1
ATOM 1892 C C . VAL A 1 242 ? 14.677 -19.222 -6.236 1.00 96.56 242 VAL A C 1
ATOM 1894 O O . VAL A 1 242 ? 14.216 -19.939 -5.348 1.00 96.56 242 VAL A O 1
ATOM 1897 N N . GLU A 1 243 ? 15.440 -19.713 -7.216 1.00 96.56 243 GLU A N 1
ATOM 1898 C CA . GLU A 1 243 ? 15.823 -21.130 -7.263 1.00 96.56 243 GLU A CA 1
ATOM 1899 C C . GLU A 1 243 ? 16.744 -21.497 -6.094 1.00 96.56 243 GLU A C 1
ATOM 1901 O O . GLU A 1 243 ? 16.563 -22.535 -5.457 1.00 96.56 243 GLU A O 1
ATOM 1906 N N . ARG A 1 244 ? 17.702 -20.623 -5.772 1.00 96.00 244 ARG A N 1
ATOM 1907 C CA . ARG A 1 244 ? 18.608 -20.761 -4.630 1.00 96.00 244 ARG A CA 1
ATOM 1908 C C . ARG A 1 244 ? 17.842 -20.837 -3.315 1.00 96.00 244 ARG A C 1
ATOM 1910 O O . ARG A 1 244 ? 18.155 -21.685 -2.483 1.00 96.00 244 ARG A O 1
ATOM 1917 N N . LEU A 1 245 ? 16.816 -20.005 -3.145 1.00 97.38 245 LEU A N 1
ATOM 1918 C CA . LEU A 1 245 ? 15.898 -20.074 -2.011 1.00 97.38 245 LEU A CA 1
ATOM 1919 C C . LEU A 1 245 ? 15.125 -21.402 -1.986 1.00 97.38 245 LEU A C 1
ATOM 1921 O O . LEU A 1 245 ? 15.081 -22.058 -0.948 1.00 97.38 245 LEU A O 1
ATOM 1925 N N . ALA A 1 246 ? 14.517 -21.801 -3.107 1.00 97.44 246 ALA A N 1
ATOM 1926 C CA . ALA A 1 246 ? 13.695 -23.010 -3.192 1.00 97.44 246 ALA A CA 1
ATOM 1927 C C . ALA A 1 246 ? 14.507 -24.287 -2.929 1.00 97.44 246 ALA A C 1
ATOM 1929 O O . ALA A 1 246 ? 14.094 -25.133 -2.136 1.00 97.44 246 ALA A O 1
ATOM 1930 N N . THR A 1 247 ? 15.693 -24.388 -3.531 1.00 96.38 247 THR A N 1
ATOM 1931 C CA . THR A 1 247 ? 16.647 -25.480 -3.295 1.00 96.38 247 THR A CA 1
ATOM 1932 C C . THR A 1 247 ? 17.146 -25.442 -1.852 1.00 96.38 247 THR A C 1
ATOM 1934 O O . THR A 1 247 ? 17.086 -26.450 -1.148 1.00 96.38 247 THR A O 1
ATOM 1937 N N . GLY A 1 248 ? 17.516 -24.245 -1.381 1.00 96.88 248 GLY A N 1
ATOM 1938 C CA . GLY A 1 248 ? 17.972 -23.963 -0.023 1.00 96.88 248 GLY A CA 1
ATOM 1939 C C . GLY A 1 248 ? 17.019 -24.448 1.070 1.00 96.88 248 GLY A C 1
ATOM 1940 O O . GLY A 1 248 ? 17.445 -24.895 2.134 1.00 96.88 248 GLY A O 1
ATOM 1941 N N . LEU A 1 249 ? 15.715 -24.368 0.800 1.00 97.62 249 LEU A N 1
ATOM 1942 C CA . LEU A 1 249 ? 14.636 -24.710 1.724 1.00 97.62 249 LEU A CA 1
ATOM 1943 C C . LEU A 1 249 ? 14.023 -26.093 1.482 1.00 97.62 249 LEU A C 1
ATOM 1945 O O . LEU A 1 249 ? 13.047 -26.446 2.140 1.00 97.62 249 LEU A O 1
ATOM 1949 N N . ARG A 1 250 ? 14.605 -26.922 0.608 1.00 96.62 250 ARG A N 1
ATOM 1950 C CA . ARG A 1 250 ? 14.074 -28.257 0.284 1.00 96.62 250 ARG A CA 1
ATOM 1951 C C . ARG A 1 250 ? 13.968 -29.189 1.497 1.00 96.62 250 ARG A C 1
ATOM 1953 O O . ARG A 1 250 ? 13.074 -30.028 1.561 1.00 96.62 250 ARG A O 1
ATOM 1960 N N . HIS A 1 251 ? 14.854 -29.022 2.476 1.00 96.81 251 HIS A N 1
ATOM 1961 C CA . HIS A 1 251 ? 14.839 -29.764 3.739 1.00 96.81 251 HIS A CA 1
ATOM 1962 C C . HIS A 1 251 ? 13.676 -29.364 4.673 1.00 96.81 251 HIS A C 1
ATOM 1964 O O . HIS A 1 251 ? 13.418 -30.055 5.658 1.00 96.81 251 HIS A O 1
ATOM 1970 N N . ALA A 1 252 ? 12.978 -28.259 4.387 1.00 97.19 252 ALA A N 1
ATOM 1971 C CA . ALA A 1 252 ? 11.875 -27.724 5.175 1.00 97.19 252 ALA A CA 1
ATOM 1972 C C . ALA A 1 252 ? 10.542 -27.867 4.406 1.00 97.19 252 ALA A C 1
ATOM 1974 O O . ALA A 1 252 ? 10.073 -26.902 3.801 1.00 97.19 252 ALA A O 1
ATOM 1975 N N . PRO A 1 253 ? 9.860 -29.032 4.464 1.00 96.00 253 PRO A N 1
ATOM 1976 C CA . PRO A 1 253 ? 8.645 -29.309 3.675 1.00 96.00 253 PRO A CA 1
ATOM 1977 C C . PRO A 1 253 ? 7.451 -28.410 4.030 1.00 96.00 253 PRO A C 1
ATOM 1979 O O . PRO A 1 253 ? 6.421 -28.403 3.351 1.00 96.00 253 PRO A O 1
ATOM 1982 N N . SER A 1 254 ? 7.574 -27.661 5.122 1.00 96.44 254 SER A N 1
ATOM 1983 C CA . SER A 1 254 ? 6.622 -26.649 5.536 1.00 96.44 254 SER A CA 1
ATOM 1984 C C . SER A 1 254 ? 6.676 -25.363 4.722 1.00 96.44 254 SER A C 1
ATOM 1986 O O . SER A 1 254 ? 5.787 -24.532 4.878 1.00 96.44 254 SER A O 1
ATOM 1988 N N . VAL A 1 255 ? 7.721 -25.156 3.919 1.00 97.88 255 VAL A N 1
ATOM 1989 C CA . VAL A 1 255 ? 7.839 -24.002 3.031 1.00 97.88 255 VAL A CA 1
ATOM 1990 C C . VAL A 1 255 ? 7.690 -24.470 1.594 1.00 97.88 255 VAL A C 1
ATOM 1992 O O . VAL A 1 255 ? 8.376 -25.385 1.152 1.00 97.88 255 VAL A O 1
ATOM 1995 N N . VAL A 1 256 ? 6.791 -23.830 0.858 1.00 98.00 256 VAL A N 1
ATOM 1996 C CA . VAL A 1 256 ? 6.571 -24.085 -0.563 1.00 98.00 256 VAL A CA 1
ATOM 1997 C C . VAL A 1 256 ? 6.891 -22.810 -1.326 1.00 98.00 256 VAL A C 1
ATOM 1999 O O . VAL A 1 256 ? 6.257 -21.779 -1.105 1.00 98.00 256 VAL A O 1
ATOM 2002 N N . VAL A 1 257 ? 7.867 -22.877 -2.229 1.00 98.25 257 VAL A N 1
ATOM 2003 C CA . VAL A 1 257 ? 8.162 -21.788 -3.166 1.00 98.25 257 VAL A CA 1
ATOM 2004 C C . VAL A 1 257 ? 7.421 -22.070 -4.467 1.00 98.25 257 VAL A C 1
ATOM 2006 O O . VAL A 1 257 ? 7.556 -23.147 -5.054 1.00 98.25 257 VAL A O 1
ATOM 2009 N N . ALA A 1 258 ? 6.597 -21.119 -4.892 1.00 98.31 258 ALA A N 1
ATOM 2010 C CA . ALA A 1 258 ? 5.769 -21.229 -6.079 1.00 98.31 258 ALA A CA 1
ATOM 2011 C C . ALA A 1 258 ? 5.927 -20.006 -6.986 1.00 98.31 258 ALA A C 1
ATOM 2013 O O . ALA A 1 258 ? 6.155 -18.895 -6.509 1.00 98.31 258 ALA A O 1
ATOM 2014 N N . LYS A 1 259 ? 5.758 -20.196 -8.294 1.00 97.69 259 LYS A N 1
ATOM 2015 C CA . LYS A 1 259 ? 5.778 -19.132 -9.304 1.00 97.69 259 LYS A CA 1
ATOM 2016 C C . LYS A 1 259 ? 4.390 -18.921 -9.910 1.00 97.69 259 LYS A C 1
ATOM 2018 O O . LYS A 1 259 ? 3.677 -19.889 -10.175 1.00 97.69 259 LYS A O 1
ATOM 2023 N N . LEU A 1 260 ? 4.034 -17.661 -10.156 1.00 97.75 260 LEU A N 1
ATOM 2024 C CA . LEU A 1 260 ? 2.796 -17.246 -10.817 1.00 97.75 260 LEU A CA 1
ATOM 2025 C C . LEU A 1 260 ? 3.116 -16.282 -11.971 1.00 97.75 260 LEU A C 1
ATOM 2027 O O . LEU A 1 260 ? 3.688 -15.212 -11.753 1.00 97.75 260 LEU A O 1
ATOM 2031 N N . ASN A 1 261 ? 2.745 -16.665 -13.194 1.00 97.31 261 ASN A N 1
ATOM 2032 C CA . ASN A 1 261 ? 3.089 -15.929 -14.409 1.00 97.31 261 ASN A CA 1
ATOM 2033 C C . ASN A 1 261 ? 2.117 -14.765 -14.675 1.00 97.31 261 ASN A C 1
ATOM 2035 O O . ASN A 1 261 ? 0.974 -14.974 -15.067 1.00 97.31 261 ASN A O 1
ATOM 2039 N N . ALA A 1 262 ? 2.588 -13.530 -14.522 1.00 96.62 262 ALA A N 1
ATOM 2040 C CA . ALA A 1 262 ? 1.843 -12.300 -14.781 1.00 96.62 262 ALA A CA 1
ATOM 2041 C C . ALA A 1 262 ? 1.834 -11.858 -16.258 1.00 96.62 262 ALA A C 1
ATOM 2043 O O . ALA A 1 262 ? 1.225 -10.830 -16.574 1.00 96.62 262 ALA A O 1
ATOM 2044 N N . ALA A 1 263 ? 2.503 -12.586 -17.162 1.00 95.12 263 ALA A N 1
ATOM 2045 C CA . ALA A 1 263 ? 2.364 -12.348 -18.600 1.00 95.12 263 ALA A CA 1
ATOM 2046 C C . ALA A 1 263 ? 0.994 -12.786 -19.133 1.00 95.12 263 ALA A C 1
ATOM 2048 O O . ALA A 1 263 ? 0.505 -12.199 -20.101 1.00 95.12 263 ALA A O 1
ATOM 2049 N N . ASP A 1 264 ? 0.375 -13.774 -18.483 1.00 96.06 264 ASP A N 1
ATOM 2050 C CA . ASP A 1 264 ? -0.980 -14.221 -18.780 1.00 96.06 264 ASP A CA 1
ATOM 2051 C C . ASP A 1 264 ? -1.999 -13.096 -18.481 1.00 96.06 264 ASP A C 1
ATOM 2053 O O . ASP A 1 264 ? -2.001 -12.559 -17.363 1.00 96.06 264 ASP A O 1
ATOM 2057 N N . PRO A 1 265 ? -2.841 -12.688 -19.454 1.00 95.56 265 PRO A N 1
ATOM 2058 C CA . PRO A 1 265 ? -3.785 -11.584 -19.283 1.00 95.56 265 PRO A CA 1
ATOM 2059 C C . PRO A 1 265 ? -4.765 -11.796 -18.127 1.00 95.56 265 PRO A C 1
ATOM 2061 O O . PRO A 1 265 ? -5.051 -10.833 -17.412 1.00 95.56 265 PRO A O 1
ATOM 2064 N N . ASP A 1 266 ? -5.225 -13.026 -17.894 1.00 97.06 266 ASP A N 1
ATOM 2065 C CA . ASP A 1 266 ? -6.178 -13.325 -16.820 1.00 97.06 266 ASP A CA 1
ATOM 2066 C C . ASP A 1 266 ? -5.517 -13.179 -15.450 1.00 97.06 266 ASP A C 1
ATOM 2068 O O . ASP A 1 266 ? -6.063 -12.555 -14.530 1.00 97.06 266 ASP A O 1
ATOM 2072 N N . THR A 1 267 ? -4.289 -13.689 -15.330 1.00 96.69 267 THR A N 1
ATOM 2073 C CA . THR A 1 267 ? -3.473 -13.525 -14.128 1.00 96.69 267 THR A CA 1
ATOM 2074 C C . THR A 1 267 ? -3.177 -12.050 -13.871 1.00 96.69 267 THR A C 1
ATOM 2076 O O . THR A 1 267 ? -3.347 -11.569 -12.750 1.00 96.69 267 THR A O 1
ATOM 2079 N N . ARG A 1 268 ? -2.814 -11.290 -14.909 1.00 95.31 268 ARG A N 1
ATOM 2080 C CA . ARG A 1 268 ? -2.564 -9.846 -14.818 1.00 95.31 268 ARG A CA 1
ATOM 2081 C C . ARG A 1 268 ? -3.804 -9.073 -14.362 1.00 95.31 268 ARG A C 1
ATOM 2083 O O . ARG A 1 268 ? -3.701 -8.240 -13.461 1.00 95.31 268 ARG A O 1
ATOM 2090 N N . ALA A 1 269 ? -4.971 -9.363 -14.939 1.00 95.31 269 ALA A N 1
ATOM 2091 C CA . ALA A 1 269 ? -6.233 -8.734 -14.562 1.00 95.31 269 ALA A CA 1
ATOM 2092 C C . ALA A 1 269 ? -6.570 -9.009 -13.089 1.00 95.31 269 ALA A C 1
ATOM 2094 O O . ALA A 1 269 ? -6.807 -8.072 -12.321 1.00 95.31 269 ALA A O 1
ATOM 2095 N N . PHE A 1 270 ? -6.483 -10.272 -12.659 1.00 96.25 270 PHE A N 1
ATOM 2096 C CA . PHE A 1 270 ? -6.700 -10.654 -11.264 1.00 96.25 270 PHE A CA 1
ATOM 2097 C C . PHE A 1 270 ? -5.737 -9.941 -10.306 1.00 96.25 270 PHE A C 1
ATOM 2099 O O . PHE A 1 270 ? -6.165 -9.409 -9.277 1.00 96.25 270 PHE A O 1
ATOM 2106 N N . LEU A 1 271 ? -4.447 -9.899 -10.650 1.00 95.69 271 LEU A N 1
ATOM 2107 C CA . LEU A 1 271 ? -3.431 -9.255 -9.826 1.00 95.69 271 LEU A CA 1
ATOM 2108 C C . LEU A 1 271 ? -3.669 -7.747 -9.703 1.00 95.69 271 LEU A C 1
ATOM 2110 O O . LEU A 1 271 ? -3.546 -7.210 -8.607 1.00 95.69 271 LEU A O 1
ATOM 2114 N N . SER A 1 272 ? -4.064 -7.079 -10.789 1.00 93.50 272 SER A N 1
ATOM 2115 C CA . SER A 1 272 ? -4.349 -5.638 -10.777 1.00 93.50 272 SER A CA 1
ATOM 2116 C C . SER A 1 272 ? -5.553 -5.272 -9.903 1.00 93.50 272 SER A C 1
ATOM 2118 O O . SER A 1 272 ? -5.517 -4.257 -9.211 1.00 93.50 272 SER A O 1
ATOM 2120 N N . GLY A 1 273 ? -6.590 -6.119 -9.879 1.00 94.25 273 GLY A N 1
ATOM 2121 C CA . GLY A 1 273 ? -7.766 -5.912 -9.032 1.00 94.25 273 GLY A CA 1
ATOM 2122 C C . GLY A 1 273 ? -7.516 -6.246 -7.560 1.00 94.25 273 GLY A C 1
ATOM 2123 O O . GLY A 1 273 ? -7.989 -5.541 -6.674 1.00 94.25 273 GLY A O 1
ATOM 2124 N N . THR A 1 274 ? -6.755 -7.308 -7.291 1.00 93.69 274 THR A N 1
ATOM 2125 C CA . THR A 1 274 ? -6.550 -7.827 -5.926 1.00 93.69 274 THR A CA 1
ATOM 2126 C C . THR A 1 274 ? -5.398 -7.130 -5.202 1.00 93.69 274 THR A C 1
ATOM 2128 O O . THR A 1 274 ? -5.441 -6.923 -3.990 1.00 93.69 274 THR A O 1
ATOM 2131 N N . PHE A 1 275 ? -4.359 -6.740 -5.940 1.00 93.25 275 PHE A N 1
ATOM 2132 C CA . PHE A 1 275 ? -3.145 -6.138 -5.405 1.00 93.25 275 PHE A CA 1
ATOM 2133 C C . PHE A 1 275 ? -2.886 -4.782 -6.080 1.00 93.25 275 PHE A C 1
ATOM 2135 O O . PHE A 1 275 ? -1.904 -4.641 -6.808 1.00 93.25 275 PHE A O 1
ATOM 2142 N N . PRO A 1 276 ? -3.697 -3.741 -5.810 1.00 85.12 276 PRO A N 1
ATOM 2143 C CA . PRO A 1 276 ? -3.561 -2.437 -6.470 1.00 85.12 276 PRO A CA 1
ATOM 2144 C C . PRO A 1 276 ? -2.202 -1.764 -6.213 1.00 85.12 276 PRO A C 1
ATOM 2146 O O . PRO A 1 276 ? -1.768 -0.906 -6.975 1.00 85.12 276 PRO A O 1
ATOM 2149 N N . SER A 1 277 ? -1.494 -2.169 -5.151 1.00 81.38 277 SER A N 1
ATOM 2150 C CA . SER A 1 277 ? -0.128 -1.709 -4.878 1.00 81.38 277 SER A CA 1
ATOM 2151 C C . SER A 1 277 ? 0.926 -2.337 -5.795 1.00 81.38 277 SER A C 1
ATOM 2153 O O . SER A 1 277 ? 2.034 -1.807 -5.898 1.00 81.38 277 SER A O 1
ATOM 2155 N N . ILE A 1 278 ? 0.642 -3.483 -6.420 1.00 79.44 278 ILE A N 1
ATOM 2156 C CA . ILE A 1 278 ? 1.536 -4.132 -7.379 1.00 79.44 278 ILE A CA 1
ATOM 2157 C C . ILE A 1 278 ? 1.277 -3.472 -8.729 1.00 79.44 278 ILE A C 1
ATOM 2159 O O . ILE A 1 278 ? 0.438 -3.913 -9.508 1.00 79.44 278 ILE A O 1
ATOM 2163 N N . SER A 1 279 ? 2.019 -2.400 -9.013 1.00 77.44 279 SER A N 1
ATOM 2164 C CA . SER A 1 279 ? 2.100 -1.906 -10.386 1.00 77.44 279 SER A CA 1
ATOM 2165 C C . SER A 1 279 ? 2.830 -2.960 -11.219 1.00 77.44 279 SER A C 1
ATOM 2167 O O . SER A 1 279 ? 4.054 -3.093 -11.130 1.00 77.44 279 SER A O 1
ATOM 2169 N N . LEU A 1 280 ? 2.064 -3.749 -11.979 1.00 74.88 280 LEU A N 1
ATOM 2170 C CA . LEU A 1 280 ? 2.552 -4.895 -12.757 1.00 74.88 280 LEU A CA 1
ATOM 2171 C C . LEU A 1 280 ? 3.603 -4.500 -13.803 1.00 74.88 280 LEU A C 1
ATOM 2173 O O . LEU A 1 280 ? 4.363 -5.352 -14.245 1.00 74.88 280 LEU A O 1
ATOM 2177 N N . THR A 1 281 ? 3.681 -3.221 -14.171 1.00 69.88 281 THR A N 1
ATOM 2178 C CA . THR A 1 281 ? 4.663 -2.719 -15.137 1.00 69.88 281 THR A CA 1
ATOM 2179 C C . THR A 1 281 ? 6.040 -2.455 -14.529 1.00 69.88 281 THR A C 1
ATOM 2181 O O . THR A 1 281 ? 7.037 -2.711 -15.194 1.00 69.88 281 THR A O 1
ATOM 2184 N N . ASP A 1 282 ? 6.122 -2.009 -13.269 1.00 76.00 282 ASP A N 1
ATOM 2185 C CA . ASP A 1 282 ? 7.379 -1.466 -12.713 1.00 76.00 282 ASP A CA 1
ATOM 2186 C C . ASP A 1 282 ? 7.917 -2.228 -11.495 1.00 76.00 282 ASP A C 1
ATOM 2188 O O . ASP A 1 282 ? 9.030 -1.961 -11.037 1.00 76.00 282 ASP A O 1
ATOM 2192 N N . GLN A 1 283 ? 7.134 -3.144 -10.919 1.00 86.75 283 GLN A N 1
ATOM 2193 C CA . GLN A 1 283 ? 7.443 -3.750 -9.616 1.00 86.75 283 GLN A CA 1
ATOM 2194 C C . GLN A 1 283 ? 7.502 -5.281 -9.638 1.00 86.75 283 GLN A C 1
ATOM 2196 O O . GLN A 1 283 ? 7.294 -5.916 -8.603 1.00 86.75 283 GLN A O 1
ATOM 2201 N N . LEU A 1 284 ? 7.777 -5.870 -10.803 1.00 93.44 284 LEU A N 1
ATOM 2202 C CA . LEU A 1 284 ? 8.057 -7.298 -10.932 1.00 93.44 284 LEU A CA 1
ATOM 2203 C C . LEU A 1 284 ? 9.577 -7.558 -10.856 1.00 93.44 284 LEU A C 1
ATOM 2205 O O . LEU A 1 284 ? 10.342 -6.795 -11.452 1.00 93.44 284 LEU A O 1
ATOM 2209 N N . PRO A 1 285 ? 10.029 -8.624 -10.168 1.00 95.81 285 PRO A N 1
ATOM 2210 C CA . PRO A 1 285 ? 9.219 -9.647 -9.505 1.00 95.81 285 PRO A CA 1
ATOM 2211 C C . PRO A 1 285 ? 8.618 -9.147 -8.185 1.00 95.81 285 PRO A C 1
ATOM 2213 O O . PRO A 1 285 ? 9.263 -8.423 -7.429 1.00 95.81 285 PRO A O 1
ATOM 2216 N N . ALA A 1 286 ? 7.391 -9.572 -7.886 1.00 95.88 286 ALA A N 1
ATOM 2217 C CA . ALA A 1 286 ? 6.763 -9.325 -6.591 1.00 95.88 286 ALA A CA 1
ATOM 2218 C C . ALA A 1 286 ? 6.709 -10.630 -5.791 1.00 95.88 286 ALA A C 1
ATOM 2220 O O . ALA A 1 286 ? 6.178 -11.629 -6.268 1.00 95.88 286 ALA A O 1
ATOM 2221 N N . VAL A 1 287 ? 7.244 -10.618 -4.568 1.00 96.81 287 VAL A N 1
ATOM 2222 C CA . VAL A 1 287 ? 7.255 -11.794 -3.687 1.00 96.81 287 VAL A CA 1
ATOM 2223 C C . VAL A 1 287 ? 6.169 -11.645 -2.627 1.00 96.81 287 VAL A C 1
ATOM 2225 O O . VAL A 1 287 ? 6.189 -10.711 -1.818 1.00 96.81 287 VAL A O 1
ATOM 2228 N N . LEU A 1 288 ? 5.206 -12.563 -2.658 1.00 97.31 288 LEU A N 1
ATOM 2229 C CA . LEU A 1 288 ? 4.091 -12.645 -1.724 1.00 97.31 288 LEU A CA 1
ATOM 2230 C C . LEU A 1 288 ? 4.343 -13.791 -0.747 1.00 97.31 288 LEU A C 1
ATOM 2232 O O . LEU A 1 288 ? 4.446 -14.948 -1.146 1.00 97.31 288 LEU A O 1
ATOM 2236 N N . LEU A 1 289 ? 4.435 -13.464 0.536 1.00 97.88 289 LEU A N 1
ATOM 2237 C CA . LEU A 1 289 ? 4.654 -14.412 1.616 1.00 97.88 289 LEU A CA 1
ATOM 2238 C C . LEU A 1 289 ? 3.333 -14.690 2.335 1.00 97.88 289 LEU A C 1
ATOM 2240 O O . LEU A 1 289 ? 2.732 -13.783 2.904 1.00 97.88 289 LEU A O 1
ATOM 2244 N N . TYR A 1 290 ? 2.913 -15.947 2.348 1.00 97.94 290 TYR A N 1
ATOM 2245 C CA . TYR A 1 290 ? 1.757 -16.440 3.091 1.00 97.94 290 TYR A CA 1
ATOM 2246 C C . TYR A 1 290 ? 2.277 -17.276 4.260 1.00 97.94 290 TYR A C 1
ATOM 2248 O O . TYR A 1 290 ? 2.608 -18.445 4.064 1.00 97.94 290 TYR A O 1
ATOM 2256 N N . PRO A 1 291 ? 2.445 -16.681 5.448 1.00 97.31 291 PRO A N 1
ATOM 2257 C CA . PRO A 1 291 ? 3.060 -17.348 6.589 1.00 97.31 291 PRO A CA 1
ATOM 2258 C C . PRO A 1 291 ? 2.187 -18.481 7.139 1.00 97.31 291 PRO A C 1
ATOM 2260 O O . PRO A 1 291 ? 0.962 -18.362 7.219 1.00 97.31 291 PRO A O 1
ATOM 2263 N N . GLU A 1 292 ? 2.835 -19.563 7.569 1.00 96.62 292 GLU A N 1
ATOM 2264 C CA . GLU A 1 292 ? 2.198 -20.623 8.353 1.00 96.62 292 GLU A CA 1
ATOM 2265 C C . GLU A 1 292 ? 1.597 -20.067 9.652 1.00 96.62 292 GLU A C 1
ATOM 2267 O O . GLU A 1 292 ? 2.166 -19.177 10.282 1.00 96.62 292 GLU A O 1
ATOM 2272 N N . ALA A 1 293 ? 0.444 -20.602 10.053 1.00 95.38 293 ALA A N 1
ATOM 2273 C CA . ALA A 1 293 ? -0.305 -20.225 11.253 1.00 95.38 293 ALA A CA 1
ATOM 2274 C C . ALA A 1 293 ? -0.801 -18.765 11.320 1.00 95.38 293 ALA A C 1
ATOM 2276 O O . ALA A 1 293 ? -1.457 -18.392 12.294 1.00 95.38 293 ALA A O 1
ATOM 2277 N N . ALA A 1 294 ? -0.575 -17.962 10.282 1.00 94.62 294 ALA A N 1
ATOM 2278 C CA . ALA A 1 294 ? -1.073 -16.598 10.170 1.00 94.62 294 ALA A CA 1
ATOM 2279 C C . ALA A 1 294 ? -2.042 -16.458 8.987 1.00 94.62 294 ALA A C 1
ATOM 2281 O O . ALA A 1 294 ? -2.062 -17.282 8.069 1.00 94.62 294 ALA A O 1
ATOM 2282 N N . THR A 1 295 ? -2.897 -15.438 9.064 1.00 95.25 295 THR A N 1
ATOM 2283 C CA . THR A 1 295 ? -3.869 -15.100 8.023 1.00 95.25 295 THR A CA 1
ATOM 2284 C C . THR A 1 295 ? -3.341 -13.979 7.131 1.00 95.25 295 THR A C 1
ATOM 2286 O O . THR A 1 295 ? -2.521 -13.155 7.541 1.00 95.25 295 THR A O 1
ATOM 2289 N N . GLY A 1 296 ? -3.830 -13.946 5.896 1.00 95.12 296 GLY A N 1
ATOM 2290 C CA . GLY A 1 296 ? -3.451 -12.983 4.872 1.00 95.12 296 GLY A CA 1
ATOM 2291 C C . GLY A 1 296 ? -2.096 -13.278 4.231 1.00 95.12 296 GLY A C 1
ATOM 2292 O O . GLY A 1 296 ? -1.607 -14.409 4.224 1.00 95.12 296 GLY A O 1
ATOM 2293 N N . TYR A 1 297 ? -1.510 -12.235 3.651 1.00 96.62 297 TYR A N 1
ATOM 2294 C CA . TYR A 1 297 ? -0.200 -12.279 3.017 1.00 96.62 297 TYR A CA 1
ATOM 2295 C C . TYR A 1 297 ? 0.600 -11.031 3.367 1.00 96.62 297 TYR A C 1
ATOM 2297 O O . TYR A 1 297 ? 0.052 -9.981 3.704 1.00 96.62 297 TYR A O 1
ATOM 2305 N N . ILE A 1 298 ? 1.913 -11.139 3.222 1.00 95.94 298 ILE A N 1
ATOM 2306 C CA . ILE A 1 298 ? 2.852 -10.037 3.353 1.00 95.94 298 ILE A CA 1
ATOM 2307 C C . ILE A 1 298 ? 3.591 -9.908 2.040 1.00 95.94 298 ILE A C 1
ATOM 2309 O O . ILE A 1 298 ? 4.150 -10.866 1.512 1.00 95.94 298 ILE A O 1
ATOM 2313 N N . ARG A 1 299 ? 3.605 -8.697 1.500 1.00 95.31 299 ARG A N 1
ATOM 2314 C CA . ARG A 1 299 ? 4.404 -8.389 0.326 1.00 95.31 299 ARG A CA 1
ATOM 2315 C C . ARG A 1 299 ? 5.794 -7.955 0.767 1.00 95.31 299 ARG A C 1
ATOM 2317 O O . ARG A 1 299 ? 5.930 -6.949 1.463 1.00 95.31 299 ARG A O 1
ATOM 2324 N N . LEU A 1 300 ? 6.819 -8.669 0.317 1.00 94.12 300 LEU A N 1
ATOM 2325 C CA . LEU A 1 300 ? 8.198 -8.238 0.521 1.00 94.12 300 LEU A CA 1
ATOM 2326 C C . LEU A 1 300 ? 8.503 -7.081 -0.438 1.00 94.12 300 LEU A C 1
ATOM 2328 O O . LEU A 1 300 ? 8.296 -7.183 -1.649 1.00 94.12 300 LEU A O 1
ATOM 2332 N N . LYS A 1 301 ? 8.938 -5.946 0.117 1.00 88.88 301 LYS A N 1
ATOM 2333 C CA . LYS A 1 301 ? 9.318 -4.759 -0.657 1.00 88.88 301 LYS A CA 1
ATOM 2334 C C . LYS A 1 301 ? 10.784 -4.875 -1.076 1.00 88.88 301 LYS A C 1
ATOM 2336 O O . LYS A 1 301 ? 11.639 -5.149 -0.245 1.00 88.88 301 LYS A O 1
ATOM 2341 N N . GLY A 1 302 ? 11.068 -4.616 -2.348 1.00 82.44 302 GLY A N 1
ATOM 2342 C CA . GLY A 1 302 ? 12.419 -4.623 -2.912 1.00 82.44 302 GLY A CA 1
ATOM 2343 C C . GLY A 1 302 ? 12.362 -4.834 -4.422 1.00 82.44 302 GLY A C 1
ATOM 2344 O O . GLY A 1 302 ? 11.466 -5.518 -4.906 1.00 82.44 302 GLY A O 1
ATOM 2345 N N . ARG A 1 303 ? 13.278 -4.221 -5.183 1.00 76.50 303 ARG A N 1
ATOM 2346 C CA . ARG A 1 303 ? 13.336 -4.395 -6.651 1.00 76.50 303 ARG A CA 1
ATOM 2347 C C . ARG A 1 303 ? 13.891 -5.763 -7.067 1.00 76.50 303 ARG A C 1
ATOM 2349 O O . ARG A 1 303 ? 13.629 -6.212 -8.176 1.00 76.50 303 ARG A O 1
ATOM 2356 N N . SER A 1 304 ? 14.655 -6.400 -6.185 1.00 86.38 304 SER A N 1
ATOM 2357 C CA . SER A 1 304 ? 15.347 -7.668 -6.423 1.00 86.38 304 SER A CA 1
ATOM 2358 C C . SER A 1 304 ? 15.640 -8.328 -5.071 1.00 86.38 304 SER A C 1
ATOM 2360 O O . SER A 1 304 ? 16.722 -8.116 -4.522 1.00 86.38 304 SER A O 1
ATOM 2362 N N . PRO A 1 305 ? 14.660 -9.018 -4.465 1.00 90.06 305 PRO A N 1
ATOM 2363 C CA . PRO A 1 305 ? 14.870 -9.662 -3.175 1.00 90.06 305 PRO A CA 1
ATOM 2364 C C . PRO A 1 305 ? 15.897 -10.791 -3.319 1.00 90.06 305 PRO A C 1
ATOM 2366 O O . PRO A 1 305 ? 15.748 -11.647 -4.191 1.00 90.06 305 PRO A O 1
ATOM 2369 N N . THR A 1 306 ? 16.935 -10.775 -2.481 1.00 95.69 306 THR A N 1
ATOM 2370 C CA . THR A 1 306 ? 17.906 -11.878 -2.396 1.00 95.69 306 THR A CA 1
ATOM 2371 C C . THR A 1 306 ? 17.285 -13.081 -1.686 1.00 95.69 306 THR A C 1
ATOM 2373 O O . THR A 1 306 ? 16.309 -12.926 -0.939 1.00 95.69 306 THR A O 1
ATOM 2376 N N . ALA A 1 307 ? 17.835 -14.284 -1.884 1.00 96.56 307 ALA A N 1
ATOM 2377 C CA . ALA A 1 307 ? 17.377 -15.472 -1.161 1.00 96.56 307 ALA A CA 1
ATOM 2378 C C . ALA A 1 307 ? 17.425 -15.256 0.366 1.00 96.56 307 ALA A C 1
ATOM 2380 O O . ALA A 1 307 ? 16.495 -15.624 1.087 1.00 96.56 307 ALA A O 1
ATOM 2381 N N . GLU A 1 308 ? 18.470 -14.594 0.861 1.00 96.44 308 GLU A N 1
ATOM 2382 C CA . GLU A 1 308 ? 18.653 -14.261 2.271 1.00 96.44 308 GLU A CA 1
ATOM 2383 C C . GLU A 1 308 ? 17.612 -13.262 2.788 1.00 96.44 308 GLU A C 1
ATOM 2385 O O . GLU A 1 308 ? 17.130 -13.415 3.913 1.00 96.44 308 GLU A O 1
ATOM 2390 N N . ASP A 1 309 ? 17.229 -12.264 1.987 1.00 96.00 309 ASP A N 1
ATOM 2391 C CA . ASP A 1 309 ? 16.192 -11.300 2.371 1.00 96.00 309 ASP A CA 1
ATOM 2392 C C . ASP A 1 309 ? 14.829 -11.980 2.511 1.00 96.00 309 ASP A C 1
ATOM 2394 O O . ASP A 1 309 ? 14.099 -11.737 3.478 1.00 96.00 309 ASP A O 1
ATOM 2398 N N . VAL A 1 310 ? 14.491 -12.869 1.569 1.00 97.19 310 VAL A N 1
ATOM 2399 C CA . VAL A 1 310 ? 13.245 -13.642 1.637 1.00 97.19 310 VAL A CA 1
ATOM 2400 C C . VAL A 1 310 ? 13.271 -14.587 2.835 1.00 97.19 310 VAL A C 1
ATOM 2402 O O . VAL A 1 310 ? 12.295 -14.631 3.586 1.00 97.19 310 VAL A O 1
ATOM 2405 N N . LEU A 1 311 ? 14.391 -15.275 3.080 1.00 97.69 311 LEU A N 1
ATOM 2406 C CA . LEU A 1 311 ? 14.563 -16.129 4.256 1.00 97.69 311 LEU A CA 1
ATOM 2407 C C . LEU A 1 311 ? 14.418 -15.340 5.563 1.00 97.69 311 LEU A C 1
ATOM 2409 O O . LEU A 1 311 ? 13.729 -15.786 6.480 1.00 97.69 311 LEU A O 1
ATOM 2413 N N . ARG A 1 312 ? 15.011 -14.145 5.649 1.00 97.19 312 ARG A N 1
ATOM 2414 C CA . ARG A 1 312 ? 14.863 -13.255 6.807 1.00 97.19 312 ARG A CA 1
ATOM 2415 C C . ARG A 1 312 ? 13.402 -12.863 7.014 1.00 97.19 312 ARG A C 1
ATOM 2417 O O . ARG A 1 312 ? 12.935 -12.859 8.151 1.00 97.19 312 ARG A O 1
ATOM 2424 N N . GLY A 1 313 ? 12.672 -12.591 5.931 1.00 96.56 313 GLY A N 1
ATOM 2425 C CA . GLY A 1 313 ? 11.228 -12.356 5.962 1.00 96.56 313 GLY A CA 1
ATOM 2426 C C . GLY A 1 313 ? 10.446 -13.550 6.517 1.00 96.56 313 GLY A C 1
ATOM 2427 O O . GLY A 1 313 ? 9.612 -13.374 7.405 1.00 96.56 313 GLY A O 1
ATOM 2428 N N . ILE A 1 314 ? 10.752 -14.768 6.058 1.00 97.38 314 ILE A N 1
ATOM 2429 C CA . ILE A 1 314 ? 10.131 -16.008 6.554 1.00 97.38 314 ILE A CA 1
ATOM 2430 C C . ILE A 1 314 ? 10.419 -16.198 8.047 1.00 97.38 314 ILE A C 1
ATOM 2432 O O . ILE A 1 314 ? 9.493 -16.393 8.832 1.00 97.38 314 ILE A O 1
ATOM 2436 N N . ASN A 1 315 ? 11.685 -16.093 8.454 1.00 97.50 315 ASN A N 1
ATOM 2437 C CA . ASN A 1 315 ? 12.104 -16.285 9.842 1.00 97.50 315 ASN A CA 1
ATOM 2438 C C . ASN A 1 315 ? 11.511 -15.234 10.780 1.00 97.50 315 ASN A C 1
ATOM 2440 O O . ASN A 1 315 ? 11.111 -15.575 11.893 1.00 97.50 315 ASN A O 1
ATOM 2444 N N . LYS A 1 316 ? 11.387 -13.980 10.328 1.00 96.50 316 LYS A N 1
ATOM 2445 C CA . LYS A 1 316 ? 10.682 -12.942 11.083 1.00 96.50 316 LYS A CA 1
ATOM 2446 C C . LYS A 1 316 ? 9.228 -13.346 11.334 1.00 96.50 316 LYS A C 1
ATOM 2448 O O . LYS A 1 316 ? 8.766 -13.302 12.471 1.00 96.50 316 LYS A O 1
ATOM 2453 N N . MET A 1 317 ? 8.531 -13.816 10.300 1.00 95.44 317 MET A N 1
ATOM 2454 C CA . MET A 1 317 ? 7.141 -14.251 10.441 1.00 95.44 317 MET A CA 1
ATOM 2455 C C . MET A 1 317 ? 6.979 -15.494 11.306 1.00 95.44 317 MET A C 1
ATOM 2457 O O . MET A 1 317 ? 6.006 -15.589 12.050 1.00 95.44 317 MET A O 1
ATOM 2461 N N . TYR A 1 318 ? 7.937 -16.416 11.267 1.00 95.00 318 TYR A N 1
ATOM 2462 C CA . TYR A 1 318 ? 7.972 -17.543 12.192 1.00 95.00 318 TYR A CA 1
ATOM 2463 C C . TYR A 1 318 ? 8.193 -17.103 13.634 1.00 95.00 318 TYR A C 1
ATOM 2465 O O . TYR A 1 318 ? 7.471 -17.582 14.498 1.00 95.00 318 TYR A O 1
ATOM 2473 N N . GLY A 1 319 ? 9.077 -16.141 13.902 1.00 94.44 319 GLY A N 1
ATOM 2474 C CA . GLY A 1 319 ? 9.238 -15.591 15.250 1.00 94.44 319 GLY A CA 1
ATOM 2475 C C . GLY A 1 319 ? 7.940 -15.006 15.817 1.00 94.44 319 GLY A C 1
ATOM 2476 O O . GLY A 1 319 ? 7.651 -15.176 16.998 1.00 94.44 319 GLY A O 1
ATOM 2477 N N . MET A 1 320 ? 7.128 -14.377 14.963 1.00 93.50 320 MET A N 1
ATOM 2478 C CA . MET A 1 320 ? 5.865 -13.750 15.365 1.00 93.50 320 MET A CA 1
ATOM 2479 C C . MET A 1 320 ? 4.702 -14.746 15.489 1.00 93.50 320 MET A C 1
ATOM 2481 O O . MET A 1 320 ? 3.932 -14.678 16.444 1.00 93.50 320 MET A O 1
ATOM 2485 N N . ALA A 1 321 ? 4.542 -15.654 14.521 1.00 92.31 321 ALA A N 1
ATOM 2486 C CA . ALA A 1 321 ? 3.397 -16.568 14.459 1.00 92.31 321 ALA A CA 1
ATOM 2487 C C . ALA A 1 321 ? 3.641 -17.903 15.183 1.00 92.31 321 ALA A C 1
ATOM 2489 O O . ALA A 1 321 ? 2.696 -18.517 15.678 1.00 92.31 321 ALA A O 1
ATOM 2490 N N . LEU A 1 322 ? 4.893 -18.368 15.232 1.00 94.31 322 LEU A N 1
ATOM 2491 C CA . LEU A 1 322 ? 5.307 -19.685 15.725 1.00 94.31 322 LEU A CA 1
ATOM 2492 C C . LEU A 1 322 ? 6.636 -19.583 16.510 1.00 94.31 322 LEU A C 1
ATOM 2494 O O . LEU A 1 322 ? 7.653 -20.120 16.066 1.00 94.31 322 LEU A O 1
ATOM 2498 N N . PRO A 1 323 ? 6.651 -18.939 17.693 1.00 92.38 323 PRO A N 1
ATOM 2499 C CA . PRO A 1 323 ? 7.884 -18.587 18.411 1.00 92.38 323 PRO A CA 1
ATOM 2500 C C . PRO A 1 323 ? 8.742 -19.789 18.835 1.00 92.38 323 PRO A C 1
ATOM 2502 O O . PRO A 1 323 ? 9.942 -19.649 19.042 1.00 92.38 323 PRO A O 1
ATOM 2505 N N . LEU A 1 324 ? 8.148 -20.981 18.953 1.00 94.69 324 LEU A N 1
ATOM 2506 C CA . LEU A 1 324 ? 8.860 -22.221 19.291 1.00 94.69 324 LEU A CA 1
ATOM 2507 C C . LEU A 1 324 ? 9.560 -22.871 18.091 1.00 94.69 324 LEU A C 1
ATOM 2509 O O . LEU A 1 324 ? 10.278 -23.859 18.248 1.00 94.69 324 LEU A O 1
ATOM 2513 N N . ARG A 1 325 ? 9.330 -22.366 16.878 1.00 93.81 325 ARG A N 1
ATOM 2514 C CA . ARG A 1 325 ? 9.892 -22.959 15.674 1.00 93.81 325 ARG A CA 1
ATOM 2515 C C . ARG A 1 325 ? 11.347 -22.537 15.509 1.00 93.81 325 ARG A C 1
ATOM 2517 O O . ARG A 1 325 ? 11.679 -21.357 15.585 1.00 93.81 325 ARG A O 1
ATOM 2524 N N . ARG A 1 326 ? 12.215 -23.510 15.222 1.00 96.12 326 ARG A N 1
ATOM 2525 C CA . ARG A 1 326 ? 13.613 -23.243 14.868 1.00 96.12 326 ARG A CA 1
ATOM 2526 C C . ARG A 1 326 ? 13.672 -22.362 13.614 1.00 96.12 326 ARG A C 1
ATOM 2528 O O . ARG A 1 326 ? 12.946 -22.614 12.651 1.00 96.12 326 ARG A O 1
ATOM 2535 N N . GLN A 1 327 ? 14.547 -21.357 13.635 1.00 96.44 327 GLN A N 1
ATOM 2536 C CA . GLN A 1 327 ? 14.823 -20.528 12.463 1.00 96.44 327 GLN A CA 1
ATOM 2537 C C . GLN A 1 327 ? 15.328 -21.401 11.311 1.00 96.44 327 GLN A C 1
ATOM 2539 O O . GLN A 1 327 ? 16.113 -22.329 11.515 1.00 96.44 327 GLN A O 1
ATOM 2544 N N . LEU A 1 328 ? 14.840 -21.113 10.109 1.00 97.19 328 LEU A N 1
ATOM 2545 C CA . LEU A 1 328 ? 15.260 -21.790 8.894 1.00 97.19 328 LEU A CA 1
ATOM 2546 C C . LEU A 1 328 ? 16.601 -21.228 8.416 1.00 97.19 328 LEU A C 1
ATOM 2548 O O . LEU A 1 328 ? 16.862 -20.030 8.527 1.00 97.19 328 LEU A O 1
ATOM 2552 N N . GLU A 1 329 ? 17.417 -22.092 7.828 1.00 97.50 329 GLU A N 1
ATOM 2553 C CA . GLU A 1 329 ? 18.715 -21.766 7.231 1.00 97.50 329 GLU A CA 1
ATOM 2554 C C . GLU A 1 329 ? 18.730 -22.317 5.804 1.00 97.50 329 GLU A C 1
ATOM 2556 O O . GLU A 1 329 ? 18.136 -23.363 5.560 1.00 97.50 329 GLU A O 1
ATOM 2561 N N . LEU A 1 330 ? 19.393 -21.654 4.852 1.00 96.94 330 LEU A N 1
ATOM 2562 C CA . LEU A 1 330 ? 19.562 -22.226 3.511 1.00 96.94 330 LEU A CA 1
ATOM 2563 C C . LEU A 1 330 ? 20.584 -23.370 3.579 1.00 96.94 330 LEU A C 1
ATOM 2565 O O . LEU A 1 330 ? 21.713 -23.156 4.018 1.00 96.94 330 LEU A O 1
ATOM 2569 N N . ARG A 1 331 ? 20.202 -24.569 3.131 1.00 95.94 331 ARG A N 1
ATOM 2570 C CA . ARG A 1 331 ? 21.077 -25.751 3.041 1.00 95.94 331 ARG A CA 1
ATOM 2571 C C . ARG A 1 331 ? 21.175 -26.228 1.604 1.00 95.94 331 ARG A C 1
ATOM 2573 O O . ARG A 1 331 ? 20.228 -26.052 0.854 1.00 95.94 331 ARG A O 1
ATOM 2580 N N . ASP A 1 332 ? 22.296 -26.837 1.232 1.00 90.62 332 ASP A N 1
ATOM 2581 C CA . ASP A 1 332 ? 22.500 -27.373 -0.123 1.00 90.62 332 ASP A CA 1
ATOM 2582 C C . ASP A 1 332 ? 22.300 -26.306 -1.211 1.00 90.62 332 ASP A C 1
ATOM 2584 O O . ASP A 1 332 ? 21.727 -26.551 -2.273 1.00 90.62 332 ASP A O 1
ATOM 2588 N N . VAL A 1 333 ? 22.753 -25.083 -0.911 1.00 88.00 333 VAL A N 1
ATOM 2589 C CA . VAL A 1 333 ? 22.715 -23.958 -1.843 1.00 88.00 333 VAL A CA 1
ATOM 2590 C C . VAL A 1 333 ? 23.456 -24.376 -3.114 1.00 88.00 333 VAL A C 1
ATOM 2592 O O . VAL A 1 333 ? 24.636 -24.724 -3.024 1.00 88.00 333 VAL A O 1
ATOM 2595 N N . PRO A 1 334 ? 22.796 -24.355 -4.285 1.00 78.94 334 PRO A N 1
ATOM 2596 C CA . PRO A 1 334 ? 23.451 -24.728 -5.523 1.00 78.94 334 PRO A CA 1
ATOM 2597 C C . PRO A 1 334 ? 24.643 -23.793 -5.746 1.00 78.94 334 PRO A C 1
ATOM 2599 O O . PRO A 1 334 ? 24.502 -22.574 -5.640 1.00 78.94 334 PRO A O 1
ATOM 2602 N N . GLY A 1 335 ? 25.819 -24.371 -5.995 1.00 77.38 335 GLY A N 1
ATOM 2603 C CA . GLY A 1 335 ? 27.029 -23.607 -6.293 1.00 77.38 335 GLY A CA 1
ATOM 2604 C C . GLY A 1 335 ? 26.945 -22.881 -7.642 1.00 77.38 335 GLY A C 1
ATOM 2605 O O . GLY A 1 335 ? 25.913 -22.894 -8.320 1.00 77.38 335 GLY A O 1
ATOM 2606 N N . ASP A 1 336 ? 28.068 -22.302 -8.074 1.00 77.06 336 ASP A N 1
ATOM 2607 C CA . ASP A 1 336 ? 28.182 -21.527 -9.323 1.00 77.06 336 ASP A CA 1
ATOM 2608 C C . ASP A 1 336 ? 27.724 -22.290 -10.587 1.00 77.06 336 ASP A C 1
ATOM 2610 O O . ASP A 1 336 ? 27.402 -21.688 -11.612 1.00 77.06 336 ASP A O 1
ATOM 2614 N N . GLU A 1 337 ? 27.602 -23.618 -10.524 1.00 76.94 337 GLU A N 1
ATOM 2615 C CA . GLU A 1 337 ? 27.045 -24.456 -11.591 1.00 76.94 337 GLU A CA 1
ATOM 2616 C C . GLU A 1 337 ? 25.634 -24.029 -12.027 1.00 76.94 337 GLU A C 1
ATOM 2618 O O . GLU A 1 337 ? 25.305 -24.062 -13.217 1.00 76.94 337 GLU A O 1
ATOM 2623 N N . LEU A 1 338 ? 24.793 -23.578 -11.091 1.00 74.12 338 LEU A N 1
ATOM 2624 C CA . LEU A 1 338 ? 23.432 -23.148 -11.414 1.00 74.12 338 LEU A CA 1
ATOM 2625 C C . LEU A 1 338 ? 23.421 -21.748 -12.044 1.00 74.12 338 LEU A C 1
ATOM 2627 O O . LEU A 1 338 ? 22.613 -21.484 -12.936 1.00 74.12 338 LEU A O 1
ATOM 2631 N N . VAL A 1 339 ? 24.389 -20.893 -11.688 1.00 77.44 339 VAL A N 1
ATOM 2632 C CA . VAL A 1 339 ? 24.656 -19.633 -12.402 1.00 77.44 339 VAL A CA 1
ATOM 2633 C C . VAL A 1 339 ? 25.024 -19.944 -13.853 1.00 77.44 339 VAL A C 1
ATOM 2635 O O . VAL A 1 339 ? 24.462 -19.349 -14.772 1.00 77.44 339 VAL A O 1
ATOM 2638 N N . HIS A 1 340 ? 25.890 -20.934 -14.084 1.00 73.31 340 HIS A N 1
ATOM 2639 C CA . HIS A 1 340 ? 26.249 -21.362 -15.434 1.00 73.31 340 HIS A CA 1
ATOM 2640 C C . HIS A 1 340 ? 25.075 -21.966 -16.207 1.00 73.31 340 HIS A C 1
ATOM 2642 O O . HIS A 1 340 ? 24.963 -21.717 -17.400 1.00 73.31 340 HIS A O 1
ATOM 2648 N N . ARG A 1 341 ? 24.156 -22.704 -15.580 1.00 74.50 341 ARG A N 1
ATOM 2649 C CA . ARG A 1 341 ? 22.988 -23.253 -16.292 1.00 74.50 341 ARG A CA 1
ATOM 2650 C C . ARG A 1 341 ? 21.940 -22.183 -16.628 1.00 74.50 341 ARG A C 1
ATOM 2652 O O . ARG A 1 341 ? 21.361 -22.212 -17.713 1.00 74.50 341 ARG A O 1
ATOM 2659 N N . VAL A 1 342 ? 21.701 -21.230 -15.724 1.00 72.12 342 VAL A N 1
ATOM 2660 C CA . VAL A 1 342 ? 20.701 -20.163 -15.910 1.00 72.12 342 VAL A CA 1
ATOM 2661 C C . VAL A 1 342 ? 21.211 -19.079 -16.864 1.00 72.12 342 VAL A C 1
ATOM 2663 O O . VAL A 1 342 ? 20.468 -18.640 -17.742 1.00 72.12 342 VAL A O 1
ATOM 2666 N N . TYR A 1 343 ? 22.484 -18.690 -16.745 1.00 69.25 343 TYR A N 1
ATOM 2667 C CA . TYR A 1 343 ? 23.091 -17.606 -17.527 1.00 69.25 343 TYR A CA 1
ATOM 2668 C C . TYR A 1 343 ? 23.998 -18.076 -18.673 1.00 69.25 343 TYR A C 1
ATOM 2670 O O . TYR A 1 343 ? 24.435 -17.248 -19.471 1.00 69.25 343 TYR A O 1
ATOM 2678 N N . GLY A 1 344 ? 24.277 -19.376 -18.800 1.00 52.25 344 GLY A N 1
ATOM 2679 C CA . GLY A 1 344 ? 25.209 -19.958 -19.779 1.00 52.25 344 GLY A CA 1
ATOM 2680 C C . GLY A 1 344 ? 24.719 -20.017 -21.220 1.00 52.25 344 GLY A C 1
ATOM 2681 O O . GLY A 1 344 ? 25.172 -20.863 -21.987 1.00 52.25 344 GLY A O 1
ATOM 2682 N N . GLY A 1 345 ? 23.852 -19.092 -21.631 1.00 56.78 345 GLY A N 1
ATOM 2683 C CA . GLY A 1 345 ? 23.871 -18.685 -23.031 1.00 56.78 345 GLY A CA 1
ATOM 2684 C C . GLY A 1 345 ? 25.255 -18.095 -23.361 1.00 56.78 345 GLY A C 1
ATOM 2685 O O . GLY A 1 345 ? 25.866 -17.467 -22.489 1.00 56.78 345 GLY A O 1
ATOM 2686 N N . PRO A 1 346 ? 25.771 -18.248 -24.595 1.00 54.00 346 PRO A N 1
ATOM 2687 C CA . PRO A 1 346 ? 27.116 -17.795 -24.982 1.00 54.00 346 PRO A CA 1
ATOM 2688 C C . PRO A 1 346 ? 27.399 -16.309 -24.669 1.00 54.00 346 PRO A C 1
ATOM 2690 O O . PRO A 1 346 ? 28.552 -15.910 -24.513 1.00 54.00 346 PRO A O 1
ATOM 2693 N N . GLU A 1 347 ? 26.360 -15.487 -24.497 1.00 53.38 347 GLU A N 1
ATOM 2694 C CA . GLU A 1 347 ? 26.477 -14.072 -24.133 1.00 53.38 347 GLU A CA 1
ATOM 2695 C C . GLU A 1 347 ? 26.733 -13.802 -22.636 1.00 53.38 347 GLU A C 1
ATOM 2697 O O . GLU A 1 347 ? 27.401 -12.816 -22.300 1.00 53.38 347 GLU A O 1
ATOM 2702 N N . GLY A 1 348 ? 26.248 -14.656 -21.726 1.00 49.50 348 GLY A N 1
ATOM 2703 C CA . GLY A 1 348 ? 26.378 -14.461 -20.273 1.00 49.50 348 GLY A CA 1
ATOM 2704 C C . GLY A 1 348 ? 27.807 -14.682 -19.779 1.00 49.50 348 GLY A C 1
ATOM 2705 O O . GLY A 1 348 ? 28.359 -13.843 -19.057 1.00 49.50 348 GLY A O 1
ATOM 2706 N N . LEU A 1 349 ? 28.458 -15.731 -20.296 1.00 53.72 349 LEU A N 1
ATOM 2707 C CA . LEU A 1 349 ? 29.889 -15.998 -20.103 1.00 53.72 349 LEU A CA 1
ATOM 2708 C C . LEU A 1 349 ? 30.751 -14.807 -20.545 1.00 53.72 349 LEU A C 1
ATOM 2710 O O . LEU A 1 349 ? 31.745 -14.479 -19.902 1.00 53.72 349 LEU A O 1
ATOM 2714 N N . GLY A 1 350 ? 30.339 -14.088 -21.592 1.00 60.91 350 GLY A N 1
ATOM 2715 C CA . GLY A 1 350 ? 31.055 -12.913 -22.078 1.00 60.91 350 GLY A CA 1
ATOM 2716 C C . GLY A 1 350 ? 31.076 -11.741 -21.093 1.00 60.91 350 GLY A C 1
ATOM 2717 O O . GLY A 1 350 ? 32.025 -10.962 -21.110 1.00 60.91 350 GLY A O 1
ATOM 2718 N N . ARG A 1 351 ? 30.063 -11.556 -20.235 1.00 61.66 351 ARG A N 1
ATOM 2719 C CA . ARG A 1 351 ? 30.059 -10.458 -19.242 1.00 61.66 351 ARG A CA 1
ATOM 2720 C C . ARG A 1 351 ? 30.885 -10.785 -18.004 1.00 61.66 351 ARG A C 1
ATOM 2722 O O . ARG A 1 351 ? 31.612 -9.912 -17.540 1.00 61.66 351 ARG A O 1
ATOM 2729 N N . GLN A 1 352 ? 30.796 -12.011 -17.495 1.00 63.44 352 GLN A N 1
ATOM 2730 C CA . GLN A 1 352 ? 31.597 -12.449 -16.347 1.00 63.44 352 GLN A CA 1
ATOM 2731 C C . GLN A 1 352 ? 33.080 -12.520 -16.712 1.00 63.44 352 GLN A C 1
ATOM 2733 O O . GLN A 1 352 ? 33.895 -11.907 -16.030 1.00 63.44 352 GLN A O 1
ATOM 2738 N N . ARG A 1 353 ? 33.407 -13.102 -17.873 1.00 72.88 353 ARG A N 1
ATOM 2739 C CA . ARG A 1 353 ? 34.777 -13.138 -18.395 1.00 72.88 353 ARG A CA 1
ATOM 2740 C C . ARG A 1 353 ? 35.333 -11.737 -18.649 1.00 72.88 353 ARG A C 1
ATOM 2742 O O . ARG A 1 353 ? 36.489 -11.493 -18.342 1.00 72.88 353 ARG A O 1
ATOM 2749 N N . ARG A 1 354 ? 34.510 -10.785 -19.119 1.00 74.62 354 ARG A N 1
ATOM 2750 C CA . ARG A 1 354 ? 34.906 -9.365 -19.224 1.00 74.62 354 ARG A CA 1
ATOM 2751 C C . ARG A 1 354 ? 35.128 -8.708 -17.862 1.00 74.62 354 ARG A C 1
ATOM 2753 O O . ARG A 1 354 ? 36.043 -7.906 -17.737 1.00 74.62 354 ARG A O 1
ATOM 2760 N N . LYS A 1 355 ? 34.327 -9.036 -16.842 1.00 77.62 355 LYS A N 1
ATOM 2761 C CA . LYS A 1 355 ? 34.527 -8.545 -15.467 1.00 77.62 355 LYS A CA 1
ATOM 2762 C C . LYS A 1 355 ? 35.811 -9.096 -14.849 1.00 77.62 355 LYS A C 1
ATOM 2764 O O . LYS A 1 355 ? 36.545 -8.338 -14.231 1.00 77.62 355 LYS A O 1
ATOM 2769 N N . GLU A 1 356 ? 36.090 -10.381 -15.035 1.00 83.56 356 GLU A N 1
ATOM 2770 C CA . GLU A 1 356 ? 37.330 -11.013 -14.572 1.00 83.56 356 GLU A CA 1
ATOM 2771 C C . GLU A 1 356 ? 38.548 -10.501 -15.335 1.00 83.56 356 GLU A C 1
ATOM 2773 O O . GLU A 1 356 ? 39.558 -10.190 -14.717 1.00 83.56 356 GLU A O 1
ATOM 2778 N N . GLN A 1 357 ? 38.442 -10.323 -16.654 1.00 81.06 357 GLN A N 1
ATOM 2779 C CA . GLN A 1 357 ? 39.479 -9.667 -17.454 1.00 81.06 357 GLN A CA 1
ATOM 2780 C C . GLN A 1 357 ? 39.728 -8.236 -16.974 1.00 81.06 357 GLN A C 1
ATOM 2782 O O . GLN A 1 357 ? 40.874 -7.841 -16.813 1.00 81.06 357 GLN A O 1
ATOM 2787 N N . PHE A 1 358 ? 38.673 -7.471 -16.690 1.00 82.38 358 PHE A N 1
ATOM 2788 C CA . PHE A 1 358 ? 38.811 -6.117 -16.159 1.00 82.38 358 PHE A CA 1
ATOM 2789 C C . PHE A 1 358 ? 39.442 -6.102 -14.761 1.00 82.38 358 PHE A C 1
ATOM 2791 O O . PHE A 1 358 ? 40.265 -5.242 -14.473 1.00 82.38 358 PHE A O 1
ATOM 2798 N N . ARG A 1 359 ? 39.103 -7.070 -13.903 1.00 90.56 359 ARG A N 1
ATOM 2799 C CA . ARG A 1 359 ? 39.720 -7.216 -12.580 1.00 90.56 359 ARG A CA 1
ATOM 2800 C C . ARG A 1 359 ? 41.209 -7.550 -12.684 1.00 90.56 359 ARG A C 1
ATOM 2802 O O . ARG A 1 359 ? 41.999 -6.892 -12.022 1.00 90.56 359 ARG A O 1
ATOM 2809 N N . ARG A 1 360 ? 41.584 -8.481 -13.567 1.00 91.81 360 ARG A N 1
ATOM 2810 C CA . ARG A 1 360 ? 42.993 -8.793 -13.855 1.00 91.81 360 ARG A CA 1
ATOM 2811 C C . ARG A 1 360 ? 43.750 -7.580 -14.387 1.00 91.81 360 ARG A C 1
ATOM 2813 O O . ARG A 1 360 ? 44.834 -7.303 -13.909 1.00 91.81 360 ARG A O 1
ATOM 2820 N N . LEU A 1 361 ? 43.147 -6.798 -15.287 1.00 89.44 361 LEU A N 1
ATOM 2821 C CA . LEU A 1 361 ? 43.756 -5.555 -15.774 1.00 89.44 361 LEU A CA 1
ATOM 2822 C C . LEU A 1 361 ? 43.968 -4.524 -14.654 1.00 89.44 361 LEU A C 1
ATOM 2824 O O . LEU A 1 361 ? 44.956 -3.801 -14.670 1.00 89.44 361 LEU A O 1
ATOM 2828 N N . LEU A 1 362 ? 43.057 -4.434 -13.680 1.00 92.50 362 LEU A N 1
ATOM 2829 C CA . LEU A 1 362 ? 43.244 -3.549 -12.526 1.00 92.50 362 LEU A CA 1
ATOM 2830 C C . LEU A 1 362 ? 44.358 -4.036 -11.594 1.00 92.50 362 LEU A C 1
ATOM 2832 O O . LEU A 1 362 ? 45.102 -3.206 -11.077 1.00 92.50 362 LEU A O 1
ATOM 2836 N N . GLU A 1 363 ? 44.476 -5.349 -11.396 1.00 95.00 363 GLU A N 1
ATOM 2837 C CA . GLU A 1 363 ? 45.566 -5.967 -10.630 1.00 95.00 363 GLU A CA 1
ATOM 2838 C C . GLU A 1 363 ? 46.918 -5.739 -11.335 1.00 95.00 363 GLU A C 1
ATOM 2840 O O . GLU A 1 363 ? 47.840 -5.221 -10.713 1.00 95.00 363 GLU A O 1
ATOM 2845 N N . GLU A 1 364 ? 47.000 -5.944 -12.654 1.00 94.12 364 GLU A N 1
ATOM 2846 C CA . GLU A 1 364 ? 48.198 -5.657 -13.462 1.00 94.12 364 GLU A CA 1
ATOM 2847 C C . GLU A 1 364 ? 48.600 -4.170 -13.417 1.00 94.12 364 GLU A C 1
ATOM 2849 O O . GLU A 1 364 ? 49.781 -3.837 -13.315 1.00 94.12 364 GLU A O 1
ATOM 2854 N N . VAL A 1 365 ? 47.635 -3.242 -13.456 1.00 92.38 365 VAL A N 1
ATOM 2855 C CA . VAL A 1 365 ? 47.912 -1.797 -13.343 1.00 92.38 365 VAL A CA 1
ATOM 2856 C C . VAL A 1 365 ? 48.387 -1.419 -11.937 1.00 92.38 365 VAL A C 1
ATOM 2858 O O . VAL A 1 365 ? 49.228 -0.525 -11.796 1.00 92.38 365 VAL A O 1
ATOM 2861 N N . ALA A 1 366 ? 47.856 -2.064 -10.897 1.00 93.06 366 ALA A N 1
ATOM 2862 C CA . ALA A 1 366 ? 48.308 -1.856 -9.525 1.00 93.06 366 ALA A CA 1
ATOM 2863 C C . ALA A 1 366 ? 49.749 -2.358 -9.336 1.00 93.06 366 ALA A C 1
ATOM 2865 O O . ALA A 1 366 ? 50.585 -1.598 -8.847 1.00 93.06 366 ALA A O 1
ATOM 2866 N N . GLU A 1 367 ? 50.060 -3.563 -9.819 1.00 95.75 367 GLU A N 1
ATOM 2867 C CA . GLU A 1 367 ? 51.416 -4.126 -9.795 1.00 95.75 367 GLU A CA 1
ATOM 2868 C C . GLU A 1 367 ? 52.404 -3.267 -10.598 1.00 95.75 367 GLU A C 1
ATOM 2870 O O . GLU A 1 367 ? 53.494 -2.958 -10.119 1.00 95.75 367 GLU A O 1
ATOM 2875 N N . ALA A 1 368 ? 52.014 -2.789 -11.785 1.00 91.94 368 ALA A N 1
ATOM 2876 C CA . ALA A 1 368 ? 52.854 -1.909 -12.598 1.00 91.94 368 ALA A CA 1
ATOM 2877 C C . ALA A 1 368 ? 53.149 -0.568 -11.902 1.00 91.94 368 ALA A C 1
ATOM 2879 O O . ALA A 1 368 ? 54.250 -0.028 -12.022 1.00 91.94 368 ALA A O 1
ATOM 2880 N N . ARG A 1 369 ? 52.184 -0.020 -11.151 1.00 94.06 369 ARG A N 1
ATOM 2881 C CA . ARG A 1 369 ? 52.399 1.191 -10.342 1.00 94.06 369 ARG A CA 1
ATOM 2882 C C . ARG A 1 369 ? 53.355 0.949 -9.184 1.00 94.06 369 ARG A C 1
ATOM 2884 O O . ARG A 1 369 ? 54.182 1.814 -8.909 1.00 94.06 369 ARG A O 1
ATOM 2891 N N . GLU A 1 370 ? 53.249 -0.197 -8.523 1.00 94.75 370 GLU A N 1
ATOM 2892 C CA . GLU A 1 370 ? 54.149 -0.567 -7.433 1.00 94.75 370 GLU A CA 1
ATOM 2893 C C . GLU A 1 370 ? 55.582 -0.766 -7.949 1.00 94.75 370 GLU A C 1
ATOM 2895 O O . GLU A 1 370 ? 56.519 -0.185 -7.406 1.00 94.75 370 GLU A O 1
ATOM 2900 N N . GLN A 1 371 ? 55.752 -1.455 -9.082 1.00 92.75 371 GLN A N 1
ATOM 2901 C CA . GLN A 1 371 ? 57.053 -1.604 -9.745 1.00 92.75 371 GLN A CA 1
ATOM 2902 C C . GLN A 1 371 ? 57.647 -0.257 -10.183 1.00 92.75 371 GLN A C 1
ATOM 2904 O O . GLN A 1 371 ? 58.842 -0.021 -10.000 1.00 92.75 371 GLN A O 1
ATOM 2909 N N . ALA A 1 372 ? 56.827 0.658 -10.712 1.00 90.56 372 ALA A N 1
ATOM 2910 C CA . ALA A 1 372 ? 57.273 2.002 -11.076 1.00 90.56 372 ALA A CA 1
ATOM 2911 C C . ALA A 1 372 ? 57.695 2.834 -9.852 1.00 90.56 372 ALA A C 1
ATOM 2913 O O . ALA A 1 372 ?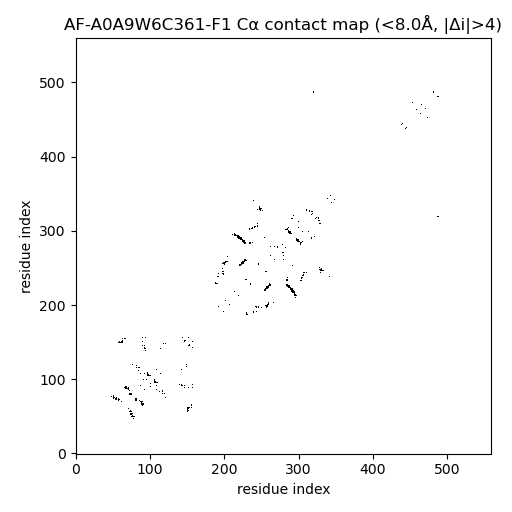 58.668 3.584 -9.929 1.00 90.56 372 ALA A O 1
ATOM 2914 N N . ALA A 1 373 ? 57.003 2.687 -8.718 1.00 91.06 373 ALA A N 1
ATOM 2915 C CA . ALA A 1 373 ? 57.379 3.343 -7.468 1.00 91.06 373 ALA A CA 1
ATOM 2916 C C . ALA A 1 373 ? 58.715 2.807 -6.927 1.00 91.06 373 ALA A C 1
ATOM 2918 O O . ALA A 1 373 ? 59.580 3.597 -6.552 1.00 91.06 373 ALA A O 1
ATOM 2919 N N . VAL A 1 374 ? 58.925 1.487 -6.958 1.00 91.75 374 VAL A N 1
ATOM 2920 C CA . VAL A 1 374 ? 60.198 0.861 -6.559 1.00 91.75 374 VAL A CA 1
ATOM 2921 C C . VAL A 1 374 ? 61.347 1.311 -7.469 1.00 91.75 374 VAL A C 1
ATOM 2923 O O . VAL A 1 374 ? 62.417 1.668 -6.978 1.00 91.75 374 VAL A O 1
ATOM 2926 N N . ALA A 1 375 ? 61.123 1.373 -8.785 1.00 87.62 375 ALA A N 1
ATOM 2927 C CA . ALA A 1 375 ? 62.121 1.861 -9.737 1.00 87.62 375 ALA A CA 1
ATOM 2928 C C . ALA A 1 375 ? 62.463 3.348 -9.528 1.00 87.62 375 ALA A C 1
ATOM 2930 O O . ALA A 1 375 ? 63.626 3.733 -9.648 1.00 87.62 375 ALA A O 1
ATOM 2931 N N . ALA A 1 376 ? 61.477 4.182 -9.182 1.00 85.00 376 ALA A N 1
ATOM 2932 C CA . ALA A 1 376 ? 61.700 5.597 -8.889 1.00 85.00 376 ALA A CA 1
ATOM 2933 C C . ALA A 1 376 ? 62.558 5.803 -7.629 1.00 85.00 376 ALA A C 1
ATOM 2935 O O . ALA A 1 376 ? 63.446 6.651 -7.640 1.00 85.00 376 ALA A O 1
ATOM 2936 N N . VAL A 1 377 ? 62.342 4.999 -6.581 1.00 85.00 377 VAL A N 1
ATOM 2937 C CA . VAL A 1 377 ? 63.159 5.032 -5.353 1.00 85.00 377 VAL A CA 1
ATOM 2938 C C . VAL A 1 377 ? 64.590 4.551 -5.627 1.00 85.00 377 VAL A C 1
ATOM 2940 O O . VAL A 1 377 ? 65.551 5.196 -5.213 1.00 85.00 377 VAL A O 1
ATOM 2943 N N . ALA A 1 378 ? 64.754 3.481 -6.411 1.00 80.81 378 ALA A N 1
ATOM 2944 C CA . ALA A 1 378 ? 66.077 2.991 -6.806 1.00 80.81 378 ALA A CA 1
ATOM 2945 C C . ALA A 1 378 ? 66.867 4.014 -7.648 1.00 80.81 378 ALA A C 1
ATOM 2947 O O . ALA A 1 378 ? 68.087 4.114 -7.522 1.00 80.81 378 ALA A O 1
ATOM 2948 N N . ALA A 1 379 ? 66.184 4.804 -8.483 1.00 75.31 379 ALA A N 1
ATOM 2949 C CA . ALA A 1 379 ? 66.814 5.859 -9.276 1.00 75.31 379 ALA A CA 1
ATOM 2950 C C . ALA A 1 379 ? 67.275 7.058 -8.427 1.00 75.31 379 ALA A C 1
ATOM 2952 O O . ALA A 1 379 ? 68.255 7.711 -8.783 1.00 75.31 379 ALA A O 1
ATOM 2953 N N . THR A 1 380 ? 66.605 7.351 -7.307 1.00 73.00 380 THR A N 1
ATOM 2954 C CA . THR A 1 380 ? 67.001 8.446 -6.407 1.00 73.00 380 THR A CA 1
ATOM 2955 C C . THR A 1 380 ? 68.175 8.087 -5.497 1.00 73.00 380 THR A C 1
ATOM 2957 O O . THR A 1 380 ? 68.976 8.966 -5.185 1.00 73.00 380 THR A O 1
ATOM 2960 N N . ASP A 1 381 ? 68.342 6.810 -5.145 1.00 64.25 381 ASP A N 1
ATOM 2961 C CA . ASP A 1 381 ? 69.448 6.359 -4.287 1.00 64.25 381 ASP A CA 1
ATOM 2962 C C . ASP A 1 381 ? 70.774 6.157 -5.051 1.00 64.25 381 ASP A C 1
ATOM 2964 O O . ASP A 1 381 ? 71.848 6.132 -4.448 1.00 64.25 381 ASP A O 1
ATOM 2968 N N . GLY A 1 382 ? 70.739 6.087 -6.387 1.00 56.78 382 GLY A N 1
ATOM 2969 C CA . GLY A 1 382 ? 71.927 5.887 -7.229 1.00 56.78 382 GLY A CA 1
ATOM 2970 C C . GLY A 1 382 ? 72.806 7.124 -7.474 1.00 56.78 382 GLY A C 1
ATOM 2971 O O . GLY A 1 382 ? 73.872 6.989 -8.068 1.00 56.78 382 GLY A O 1
ATOM 2972 N N . VAL A 1 383 ? 72.402 8.328 -7.048 1.00 55.88 383 VAL A N 1
ATOM 2973 C CA . VAL A 1 383 ? 73.107 9.587 -7.399 1.00 55.88 383 VAL A CA 1
ATOM 2974 C C . VAL A 1 383 ? 74.099 10.054 -6.317 1.00 55.88 383 VAL A C 1
ATOM 2976 O O . VAL A 1 383 ? 74.867 10.987 -6.535 1.00 55.88 383 VAL A O 1
ATOM 2979 N N . ALA A 1 384 ? 74.158 9.394 -5.157 1.00 53.78 384 ALA A N 1
ATOM 2980 C CA . ALA A 1 384 ? 74.991 9.840 -4.034 1.00 53.78 384 ALA A CA 1
ATOM 2981 C C . ALA A 1 384 ? 76.366 9.148 -3.914 1.00 53.78 384 ALA A C 1
ATOM 2983 O O . ALA A 1 384 ? 77.081 9.399 -2.944 1.00 53.78 384 ALA A O 1
ATOM 2984 N N . ALA A 1 385 ? 76.757 8.291 -4.862 1.00 52.38 385 ALA A N 1
ATOM 2985 C CA . ALA A 1 385 ? 77.914 7.411 -4.691 1.00 52.38 385 ALA A CA 1
ATOM 2986 C C . ALA A 1 385 ? 78.940 7.442 -5.836 1.00 52.38 385 ALA A C 1
ATOM 2988 O O . ALA A 1 385 ? 79.462 6.395 -6.176 1.00 52.38 385 ALA A O 1
ATOM 2989 N N . GLU A 1 386 ? 79.300 8.609 -6.382 1.00 47.75 386 GLU A N 1
ATOM 2990 C CA . GLU A 1 386 ? 80.626 8.792 -7.005 1.00 47.75 386 GLU A CA 1
ATOM 2991 C C . GLU A 1 386 ? 81.154 10.211 -6.752 1.00 47.75 386 GLU A C 1
ATOM 2993 O O . GLU A 1 386 ? 80.812 11.178 -7.429 1.00 47.75 386 GLU A O 1
ATOM 2998 N N . GLY A 1 387 ? 82.014 10.335 -5.741 1.00 48.09 387 GLY A N 1
ATOM 2999 C CA . GLY A 1 387 ? 82.974 11.427 -5.640 1.00 48.09 387 GLY A CA 1
ATOM 3000 C C . GLY A 1 387 ? 84.354 10.909 -6.033 1.00 48.09 387 GLY A C 1
ATOM 3001 O O . GLY A 1 387 ? 84.803 9.919 -5.460 1.00 48.09 387 GLY A O 1
ATOM 3002 N N . GLY A 1 388 ? 85.049 11.579 -6.962 1.00 41.03 388 GLY A N 1
ATOM 3003 C CA . GLY A 1 388 ? 86.463 11.268 -7.185 1.00 41.03 388 GLY A CA 1
ATOM 3004 C C . GLY A 1 388 ? 87.178 11.847 -8.413 1.00 41.03 388 GLY A C 1
ATOM 3005 O O . GLY A 1 388 ? 87.477 11.104 -9.331 1.00 41.03 388 GLY A O 1
ATOM 3006 N N . VAL A 1 389 ? 87.595 13.118 -8.311 1.00 42.25 389 VAL A N 1
ATOM 3007 C CA . VAL A 1 389 ? 88.882 13.686 -8.799 1.00 42.25 389 VAL A CA 1
ATOM 3008 C C . VAL A 1 389 ? 89.128 13.878 -10.317 1.00 42.25 389 VAL A C 1
ATOM 3010 O O . VAL A 1 389 ? 89.400 12.932 -11.042 1.00 42.25 389 VAL A O 1
ATOM 3013 N N . GLY A 1 390 ? 89.304 15.149 -10.732 1.00 39.91 390 GLY A N 1
ATOM 3014 C CA . GLY A 1 390 ? 90.504 15.534 -11.503 1.00 39.91 390 GLY A CA 1
ATOM 3015 C C . GLY A 1 390 ? 90.376 16.391 -12.781 1.00 39.91 390 GLY A C 1
ATOM 3016 O O . GLY A 1 390 ? 90.142 15.864 -13.855 1.00 39.91 390 GLY A O 1
ATOM 3017 N N . VAL A 1 391 ? 90.773 17.669 -12.651 1.00 39.78 391 VAL A N 1
ATOM 3018 C CA . VAL A 1 391 ? 91.618 18.467 -13.585 1.00 39.78 391 VAL A CA 1
ATOM 3019 C C . VAL A 1 391 ? 90.999 19.168 -14.827 1.00 39.78 391 VAL A C 1
ATOM 3021 O O . VAL A 1 391 ? 90.765 18.574 -15.867 1.00 39.78 391 VAL A O 1
ATOM 3024 N N . ALA A 1 392 ? 90.898 20.503 -14.682 1.00 42.06 392 ALA A N 1
ATOM 3025 C CA . ALA A 1 392 ? 91.234 21.628 -15.587 1.00 42.06 392 ALA A CA 1
ATOM 3026 C C . ALA A 1 392 ? 90.752 21.699 -17.061 1.00 42.06 392 ALA A C 1
ATOM 3028 O O . ALA A 1 392 ? 91.124 20.879 -17.891 1.00 42.06 392 ALA A O 1
ATOM 3029 N N . GLY A 1 393 ? 90.108 22.827 -17.425 1.00 36.28 393 GLY A N 1
ATOM 3030 C CA . GLY A 1 393 ? 90.010 23.294 -18.824 1.00 36.28 393 GLY A CA 1
ATOM 3031 C C . GLY A 1 393 ? 88.839 24.238 -19.170 1.00 36.28 393 GLY A C 1
ATOM 3032 O O . GLY A 1 393 ? 87.823 23.805 -19.687 1.00 36.28 393 GLY A O 1
ATOM 3033 N N . VAL A 1 394 ? 89.016 25.531 -18.895 1.00 40.44 394 VAL A N 1
ATOM 3034 C CA . VAL A 1 394 ? 88.268 26.769 -19.291 1.00 40.44 394 VAL A CA 1
ATOM 3035 C C . VAL A 1 394 ? 88.269 26.992 -20.844 1.00 40.44 394 VAL A C 1
ATOM 3037 O O . VAL A 1 394 ? 89.235 26.508 -21.434 1.00 40.44 394 VAL A O 1
ATOM 3040 N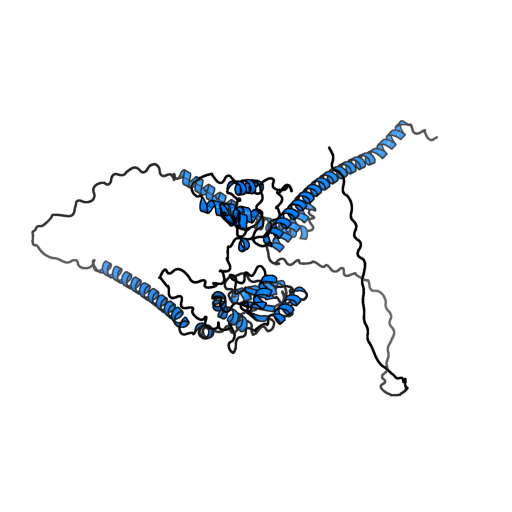 N . PRO A 1 395 ? 87.411 27.807 -21.553 1.00 52.34 395 PRO A N 1
ATOM 3041 C CA . PRO A 1 395 ? 86.055 28.403 -21.333 1.00 52.34 395 PRO A CA 1
ATOM 3042 C C . PRO A 1 395 ? 85.116 28.488 -22.622 1.00 52.34 395 PRO A C 1
ATOM 3044 O O . PRO A 1 395 ? 85.138 27.532 -23.387 1.00 52.34 395 PRO A O 1
ATOM 3047 N N . PRO A 1 396 ? 84.241 29.522 -22.879 1.00 60.50 396 PRO A N 1
ATOM 3048 C CA . PRO A 1 396 ? 82.778 29.445 -23.168 1.00 60.50 396 PRO A CA 1
ATOM 3049 C C . PRO A 1 396 ? 82.454 29.866 -24.654 1.00 60.50 396 PRO A C 1
ATOM 3051 O O . PRO A 1 396 ? 83.380 29.731 -25.453 1.00 60.50 396 PRO A O 1
ATOM 3054 N N . PRO A 1 397 ? 81.284 30.414 -25.119 1.00 54.34 397 PRO A N 1
ATOM 3055 C CA . PRO A 1 397 ? 80.010 30.811 -24.476 1.00 54.34 397 PRO A CA 1
ATOM 3056 C C . PRO A 1 397 ? 78.696 30.484 -25.241 1.00 54.34 397 PRO A C 1
ATOM 3058 O O . PRO A 1 397 ? 78.692 30.268 -26.445 1.00 54.34 397 PRO A O 1
ATOM 3061 N N . ALA A 1 398 ? 77.552 30.563 -24.544 1.00 38.16 398 ALA A N 1
ATOM 3062 C CA . ALA A 1 398 ? 76.274 31.071 -25.081 1.00 38.16 398 ALA A CA 1
ATOM 3063 C C . ALA A 1 398 ? 75.232 31.189 -23.953 1.00 38.16 398 ALA A C 1
ATOM 3065 O O . ALA A 1 398 ? 74.355 30.346 -23.783 1.00 38.16 398 ALA A O 1
ATOM 3066 N N . ALA A 1 399 ? 75.348 32.256 -23.163 1.00 43.09 399 ALA A N 1
ATOM 3067 C CA . ALA A 1 399 ? 74.278 32.724 -22.296 1.00 43.09 399 ALA A CA 1
ATOM 3068 C C . ALA A 1 399 ? 73.377 33.669 -23.103 1.00 43.09 399 ALA A C 1
ATOM 3070 O O . ALA A 1 399 ? 73.781 34.791 -23.393 1.00 43.09 399 ALA A O 1
ATOM 3071 N N . ALA A 1 400 ? 72.180 33.216 -23.475 1.00 45.22 400 ALA A N 1
ATOM 3072 C CA . ALA A 1 400 ? 71.027 34.073 -23.750 1.00 45.22 400 ALA A CA 1
ATOM 3073 C C . ALA A 1 400 ? 69.758 33.215 -23.870 1.00 45.22 400 ALA A C 1
ATOM 3075 O O . ALA A 1 400 ? 69.746 32.222 -24.587 1.00 45.22 400 ALA A O 1
ATOM 3076 N N . ALA A 1 401 ? 68.686 33.678 -23.223 1.00 46.16 401 ALA A N 1
ATOM 3077 C CA . ALA A 1 401 ? 67.307 33.181 -23.273 1.00 46.16 401 ALA A CA 1
ATOM 3078 C C . ALA A 1 401 ? 66.942 32.021 -22.327 1.00 46.16 401 ALA A C 1
ATOM 3080 O O . ALA A 1 401 ? 66.866 30.866 -22.738 1.00 46.16 401 ALA A O 1
ATOM 3081 N N . ARG A 1 402 ? 66.573 32.374 -21.082 1.00 43.28 402 ARG A N 1
ATOM 3082 C CA . ARG A 1 402 ? 65.257 32.059 -20.469 1.00 43.28 402 ARG A CA 1
ATOM 3083 C C . ARG A 1 402 ? 65.164 32.574 -19.021 1.00 43.28 402 ARG A C 1
ATOM 3085 O O . ARG A 1 402 ? 64.980 31.813 -18.087 1.00 43.28 402 ARG A O 1
ATOM 3092 N N . GLU A 1 403 ? 65.216 33.891 -18.856 1.00 44.38 403 GLU A N 1
ATOM 3093 C CA . GLU A 1 403 ? 64.696 34.579 -17.665 1.00 44.38 403 GLU A CA 1
ATOM 3094 C C . GLU A 1 403 ? 63.998 35.863 -18.125 1.00 44.38 403 GLU A C 1
ATOM 3096 O O . GLU A 1 403 ? 64.621 36.910 -18.239 1.00 44.38 403 GLU A O 1
ATOM 3101 N N . ALA A 1 404 ? 62.718 35.754 -18.492 1.00 43.72 404 ALA A N 1
ATOM 3102 C CA . ALA A 1 404 ? 61.788 36.883 -18.629 1.00 43.72 404 ALA A CA 1
ATOM 3103 C C . ALA A 1 404 ? 60.368 36.358 -18.916 1.00 43.72 404 ALA A C 1
ATOM 3105 O O . ALA A 1 404 ? 59.889 36.438 -20.043 1.00 43.72 404 ALA A O 1
ATOM 3106 N N . ALA A 1 405 ? 59.700 35.779 -17.912 1.00 42.84 405 ALA A N 1
ATOM 3107 C CA . ALA A 1 405 ? 58.247 35.557 -17.942 1.00 42.84 405 ALA A CA 1
ATOM 3108 C C . ALA A 1 405 ? 57.664 35.332 -16.533 1.00 42.84 405 ALA A C 1
ATOM 3110 O O . ALA A 1 405 ? 56.884 34.411 -16.318 1.00 42.84 405 ALA A O 1
ATOM 3111 N N . VAL A 1 406 ? 58.042 36.158 -15.554 1.00 46.97 406 VAL A N 1
ATOM 3112 C CA . VAL A 1 406 ? 57.289 36.294 -14.294 1.00 46.97 406 VAL A CA 1
ATOM 3113 C C . VAL A 1 406 ? 57.246 37.779 -13.947 1.00 46.97 406 VAL A C 1
ATOM 3115 O O . VAL A 1 406 ? 58.006 38.269 -13.120 1.00 46.97 406 VAL A O 1
ATOM 3118 N N . VAL A 1 407 ? 56.395 38.527 -14.647 1.00 39.28 407 VAL A N 1
ATOM 3119 C CA . VAL A 1 407 ? 56.089 39.922 -14.313 1.00 39.28 407 VAL A CA 1
ATOM 3120 C C . VAL A 1 407 ? 54.577 40.062 -14.189 1.00 39.28 407 VAL A C 1
ATOM 3122 O O . VAL A 1 407 ? 53.846 40.002 -15.171 1.00 39.28 407 VAL A O 1
ATOM 3125 N N . ALA A 1 408 ? 54.162 40.199 -12.930 1.00 44.81 408 ALA A N 1
ATOM 3126 C CA . ALA A 1 408 ? 53.024 40.967 -12.436 1.00 44.81 408 ALA A CA 1
ATOM 3127 C C . ALA A 1 408 ? 51.713 40.904 -13.243 1.00 44.81 408 ALA A C 1
ATOM 3129 O O . ALA A 1 408 ? 51.401 41.792 -14.035 1.00 44.81 408 ALA A O 1
ATOM 3130 N N . ALA A 1 409 ? 50.872 39.918 -12.919 1.00 35.53 409 ALA A N 1
ATOM 3131 C CA . ALA A 1 409 ? 49.430 40.092 -13.057 1.00 35.53 409 ALA A CA 1
ATOM 3132 C C . ALA A 1 409 ? 48.935 41.015 -11.921 1.00 35.53 409 ALA A C 1
ATOM 3134 O O . ALA A 1 409 ? 49.306 40.794 -10.764 1.00 35.53 409 ALA A O 1
ATOM 3135 N N . PRO A 1 410 ? 48.128 42.049 -12.211 1.00 41.47 410 PRO A N 1
ATOM 3136 C CA . PRO A 1 410 ? 47.611 42.951 -11.194 1.00 41.47 410 PRO A CA 1
ATOM 3137 C C . PRO A 1 410 ? 46.620 42.204 -10.302 1.00 41.47 410 PRO A C 1
ATOM 3139 O O . PRO A 1 410 ? 45.610 41.676 -10.766 1.00 41.47 410 PRO A O 1
ATOM 3142 N N . THR A 1 411 ? 46.912 42.175 -9.005 1.00 40.78 411 THR A N 1
ATOM 3143 C CA . THR A 1 411 ? 46.028 41.689 -7.949 1.00 40.7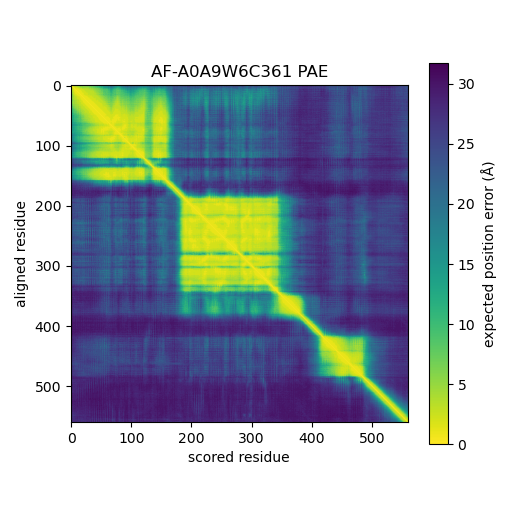8 411 THR A CA 1
ATOM 3144 C C . THR A 1 411 ? 44.814 42.614 -7.869 1.00 40.78 411 THR A C 1
ATOM 3146 O O . THR A 1 411 ? 44.772 43.563 -7.089 1.00 40.78 411 THR A O 1
ATOM 3149 N N . THR A 1 412 ? 43.814 42.375 -8.714 1.00 42.47 412 THR A N 1
ATOM 3150 C CA . THR A 1 412 ? 42.482 42.947 -8.537 1.00 42.47 412 THR A CA 1
ATOM 3151 C C . THR A 1 412 ? 41.942 42.418 -7.216 1.00 42.47 412 THR A C 1
ATOM 3153 O O . THR A 1 412 ? 41.630 41.232 -7.098 1.00 42.47 412 THR A O 1
ATOM 3156 N N . ALA A 1 413 ? 41.892 43.291 -6.212 1.00 44.00 413 ALA A N 1
ATOM 3157 C CA . ALA A 1 413 ? 41.231 43.047 -4.944 1.00 44.00 413 ALA A CA 1
ATOM 3158 C C . ALA A 1 413 ? 39.777 42.649 -5.225 1.00 44.00 413 ALA A C 1
ATOM 3160 O O . ALA A 1 413 ? 38.932 43.487 -5.537 1.00 44.00 413 ALA A O 1
ATOM 3161 N N . LEU A 1 414 ? 39.511 41.343 -5.169 1.00 48.16 414 LEU A N 1
ATOM 3162 C CA . LEU A 1 414 ? 38.162 40.805 -5.208 1.00 48.16 414 LEU A CA 1
ATOM 3163 C C . LEU A 1 414 ? 37.400 41.393 -4.012 1.00 48.16 414 LEU A C 1
ATOM 3165 O O . LEU A 1 414 ? 37.888 41.309 -2.880 1.00 48.16 414 LEU A O 1
ATOM 3169 N N . PRO A 1 415 ? 36.236 42.018 -4.240 1.00 48.09 415 PRO A N 1
ATOM 3170 C CA . PRO A 1 415 ? 35.468 42.640 -3.179 1.00 48.09 415 PRO A CA 1
ATOM 3171 C C . PRO A 1 415 ? 35.044 41.567 -2.177 1.00 48.09 415 PRO A C 1
ATOM 3173 O O . PRO A 1 415 ? 34.367 40.610 -2.537 1.00 48.09 415 PRO A O 1
ATOM 3176 N N . GLY A 1 416 ? 35.490 41.746 -0.931 1.00 51.22 416 GLY A N 1
ATOM 3177 C CA . GLY A 1 416 ? 34.949 41.158 0.291 1.00 51.22 416 GLY A CA 1
ATOM 3178 C C . GLY A 1 416 ? 34.503 39.703 0.193 1.00 51.22 416 GLY A C 1
ATOM 3179 O O . GLY A 1 416 ? 33.351 39.432 -0.135 1.00 51.22 416 GLY A O 1
ATOM 3180 N N . SER A 1 417 ? 35.383 38.783 0.600 1.00 59.12 417 SER A N 1
ATOM 3181 C CA . SER A 1 417 ? 35.013 37.419 0.994 1.00 59.12 417 SER A CA 1
ATOM 3182 C C . SER A 1 417 ? 33.709 37.443 1.801 1.00 59.12 417 SER A C 1
ATOM 3184 O O . SER A 1 417 ? 33.691 37.839 2.967 1.00 59.12 417 SER A O 1
ATOM 3186 N N . TYR A 1 418 ? 32.605 37.039 1.167 1.00 72.06 418 TYR A N 1
ATOM 3187 C CA . TYR A 1 418 ? 31.278 36.966 1.784 1.00 72.06 418 TYR A CA 1
ATOM 3188 C C . TYR A 1 418 ? 31.300 36.113 3.065 1.00 72.06 418 TYR A C 1
ATOM 3190 O O . TYR A 1 418 ? 30.550 36.364 4.011 1.00 72.06 418 TYR A O 1
ATOM 3198 N N . TRP A 1 419 ? 32.232 35.161 3.116 1.00 74.06 419 TRP A N 1
ATOM 3199 C CA . TRP A 1 419 ? 32.530 34.311 4.254 1.00 74.06 419 TRP A CA 1
ATOM 3200 C C . TRP A 1 419 ? 33.596 34.954 5.146 1.00 74.06 419 TRP A C 1
ATOM 3202 O O . TRP A 1 419 ? 34.788 34.668 5.035 1.00 74.06 419 TRP A O 1
ATOM 3212 N N . SER A 1 420 ? 33.172 35.827 6.061 1.00 86.38 420 SER A N 1
ATOM 3213 C CA . SER A 1 420 ? 33.984 36.106 7.248 1.00 86.38 420 SER A CA 1
ATOM 3214 C C . SER A 1 420 ? 33.934 34.894 8.185 1.00 86.38 420 SER A C 1
ATOM 3216 O O . SER A 1 420 ? 32.947 34.153 8.207 1.00 86.38 420 SER A O 1
ATOM 3218 N N . ARG A 1 421 ? 34.989 34.687 8.981 1.00 84.75 421 ARG A N 1
ATOM 3219 C CA . ARG A 1 421 ? 35.051 33.603 9.980 1.00 84.75 421 ARG A CA 1
ATOM 3220 C C . ARG A 1 421 ? 33.840 33.629 10.921 1.00 84.75 421 ARG A C 1
ATOM 3222 O O . ARG A 1 421 ? 33.298 32.581 11.245 1.00 84.75 421 ARG A O 1
ATOM 3229 N N . GLU A 1 422 ? 33.375 34.827 11.267 1.00 85.81 422 GLU A N 1
ATOM 3230 C CA . GLU A 1 422 ? 32.182 35.055 12.089 1.00 85.81 422 GLU A CA 1
ATOM 3231 C C . GLU A 1 422 ? 30.895 34.580 11.396 1.00 85.81 422 GLU A C 1
ATOM 3233 O O . GLU A 1 422 ? 30.096 33.850 11.985 1.00 85.81 422 GLU A O 1
ATOM 3238 N N . LYS A 1 423 ? 30.710 34.902 10.110 1.00 87.19 423 LYS A N 1
ATOM 3239 C CA . LYS A 1 423 ? 29.557 34.414 9.337 1.00 87.19 423 LYS A CA 1
ATOM 3240 C C . LYS A 1 423 ? 29.595 32.898 9.165 1.00 87.19 423 LYS A C 1
ATOM 3242 O O . LYS A 1 423 ? 28.558 32.255 9.290 1.00 87.19 423 LYS A O 1
ATOM 3247 N N . ALA A 1 424 ? 30.776 32.321 8.942 1.00 89.62 424 ALA A N 1
ATOM 3248 C CA . ALA A 1 424 ? 30.946 30.872 8.876 1.00 89.62 424 ALA A CA 1
ATOM 3249 C C . ALA A 1 424 ? 30.549 30.190 10.197 1.00 89.62 424 ALA A C 1
ATOM 3251 O O . ALA A 1 424 ? 29.853 29.177 10.171 1.00 89.62 424 ALA A O 1
ATOM 3252 N N . THR A 1 425 ? 30.908 30.769 11.350 1.00 91.75 425 THR A N 1
ATOM 3253 C CA . THR A 1 425 ? 30.478 30.243 12.656 1.00 91.75 425 THR A CA 1
ATOM 3254 C C . THR A 1 425 ? 28.971 30.352 12.871 1.00 91.75 425 THR A C 1
ATOM 3256 O O . THR A 1 425 ? 28.362 29.388 13.324 1.00 91.75 425 THR A O 1
ATOM 3259 N N . VAL A 1 426 ? 28.344 31.470 12.485 1.00 91.75 426 VAL A N 1
ATOM 3260 C CA . VAL A 1 426 ? 26.887 31.647 12.614 1.00 91.75 426 VAL A CA 1
ATOM 3261 C C . VAL A 1 426 ? 26.138 30.633 11.750 1.00 91.75 426 VAL A C 1
ATOM 3263 O O . VAL A 1 426 ? 25.263 29.929 12.250 1.00 91.75 426 VAL A O 1
ATOM 3266 N N . TRP A 1 427 ? 26.518 30.486 10.479 1.00 93.25 427 TRP A N 1
ATOM 3267 C CA . TRP A 1 427 ? 25.901 29.495 9.594 1.00 93.25 427 TRP A CA 1
ATOM 3268 C C . TRP A 1 427 ? 26.176 28.055 10.037 1.00 93.25 427 TRP A C 1
ATOM 3270 O O . TRP A 1 427 ? 25.292 27.212 9.911 1.00 93.25 427 TRP A O 1
ATOM 3280 N N . GLY A 1 428 ? 27.345 27.779 10.621 1.00 95.31 428 GLY A N 1
ATOM 3281 C CA . GLY A 1 428 ? 27.651 26.485 11.232 1.00 95.31 428 GLY A CA 1
ATOM 3282 C C . GLY A 1 428 ? 26.724 26.149 12.404 1.00 95.31 428 GLY A C 1
ATOM 3283 O O . GLY A 1 428 ? 26.209 25.035 12.476 1.00 95.31 428 GLY A O 1
ATOM 3284 N N . VAL A 1 429 ? 26.444 27.117 13.284 1.00 93.31 429 VAL A N 1
ATOM 3285 C CA . VAL A 1 429 ? 25.500 26.940 14.402 1.00 93.31 429 VAL A CA 1
ATOM 3286 C C . VAL A 1 429 ? 24.071 26.753 13.893 1.00 93.31 429 VAL A C 1
ATOM 3288 O O . VAL A 1 429 ? 23.382 25.846 14.352 1.00 93.31 429 VAL A O 1
ATOM 3291 N N . VAL A 1 430 ? 23.632 27.550 12.914 1.00 93.44 430 VAL A N 1
ATOM 3292 C CA . VAL A 1 430 ? 22.290 27.418 12.317 1.00 93.44 430 VAL A CA 1
ATOM 3293 C C . VAL A 1 430 ? 22.118 26.056 11.644 1.00 93.44 430 VAL A C 1
ATOM 3295 O O . VAL A 1 430 ? 21.099 25.395 11.851 1.00 93.44 430 VAL A O 1
ATOM 3298 N N . ALA A 1 431 ? 23.117 25.593 10.891 1.00 93.38 431 ALA A N 1
ATOM 3299 C CA . ALA A 1 431 ? 23.102 24.265 10.285 1.00 93.38 431 ALA A CA 1
ATOM 3300 C C . ALA A 1 431 ? 23.089 23.157 11.351 1.00 93.38 431 ALA A C 1
ATOM 3302 O O . ALA A 1 431 ? 22.318 22.206 11.233 1.00 93.38 431 ALA A O 1
ATOM 3303 N N . GLY A 1 432 ? 23.875 23.304 12.423 1.00 95.50 432 GLY A N 1
ATOM 3304 C CA . GLY A 1 432 ? 23.891 22.371 13.551 1.00 95.50 432 GLY A CA 1
ATOM 3305 C C . GLY A 1 432 ? 22.541 22.275 14.263 1.00 95.50 432 GLY A C 1
ATOM 3306 O O . GLY A 1 432 ? 22.041 21.174 14.481 1.00 95.50 432 GLY A O 1
ATOM 3307 N N . LEU A 1 433 ? 21.905 23.413 14.557 1.00 93.25 433 LEU A N 1
ATOM 3308 C CA . LEU A 1 433 ? 20.568 23.456 15.155 1.00 93.25 433 LEU A CA 1
ATOM 3309 C C . LEU A 1 433 ? 19.498 22.899 14.213 1.00 93.25 433 LEU A C 1
ATOM 3311 O O . LEU A 1 433 ? 18.596 22.207 14.671 1.00 93.25 433 LEU A O 1
ATOM 3315 N N . SER A 1 434 ? 19.621 23.137 12.907 1.00 88.50 434 SER A N 1
ATOM 3316 C CA . SER A 1 434 ? 18.695 22.589 11.908 1.00 88.50 434 SER A CA 1
ATOM 3317 C C . SER A 1 434 ? 18.807 21.067 11.813 1.00 88.50 434 SER A C 1
ATOM 3319 O O . SER A 1 434 ? 17.793 20.380 11.754 1.00 88.50 434 SER A O 1
ATOM 3321 N N . LEU A 1 435 ? 20.025 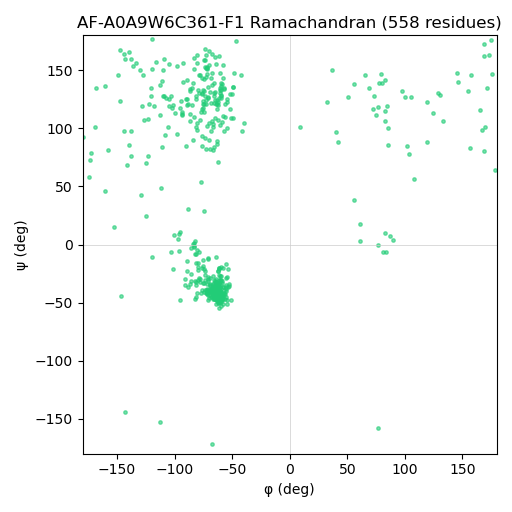20.518 11.861 1.00 90.12 435 LEU A N 1
ATOM 3322 C CA . LEU A 1 435 ? 20.245 19.070 11.928 1.00 90.12 435 LEU A CA 1
ATOM 3323 C C . LEU A 1 435 ? 19.752 18.479 13.254 1.00 90.12 435 LEU A C 1
ATOM 3325 O O . LEU A 1 435 ? 19.222 17.368 13.269 1.00 90.12 435 LEU A O 1
ATOM 3329 N N . LEU A 1 436 ? 19.884 19.213 14.360 1.00 91.00 436 LEU A N 1
ATOM 3330 C CA . LEU A 1 436 ? 19.373 18.787 15.661 1.00 91.00 436 LEU A CA 1
ATOM 3331 C C . LEU A 1 436 ? 17.839 18.776 15.678 1.00 91.00 436 LEU A C 1
ATOM 3333 O O . LEU A 1 436 ? 17.256 17.783 16.092 1.00 91.00 436 LEU A O 1
ATOM 3337 N N . ALA A 1 437 ? 17.186 19.813 15.152 1.00 89.00 437 ALA A N 1
ATOM 3338 C CA . ALA A 1 437 ? 15.732 19.851 15.002 1.00 89.00 437 ALA A CA 1
ATOM 3339 C C . ALA A 1 437 ? 15.236 18.738 14.063 1.00 89.00 437 ALA A C 1
ATOM 3341 O O . ALA A 1 437 ? 14.319 17.997 14.400 1.00 89.00 437 ALA A O 1
ATOM 3342 N N . PHE A 1 438 ? 15.912 18.535 12.930 1.00 88.75 438 PHE A N 1
ATOM 3343 C CA . PHE A 1 438 ? 15.576 17.463 11.996 1.00 88.75 438 PHE A CA 1
ATOM 3344 C C . PHE A 1 438 ? 15.747 16.067 12.613 1.00 88.75 438 PHE A C 1
ATOM 3346 O O . PHE A 1 438 ? 14.889 15.205 12.446 1.00 88.75 438 PHE A O 1
ATOM 3353 N N . SER A 1 439 ? 16.839 15.828 13.346 1.00 84.81 439 SER A N 1
ATOM 3354 C CA . SER A 1 439 ? 17.053 14.556 14.055 1.00 84.81 439 SER A CA 1
ATOM 3355 C C . SER A 1 439 ? 16.089 14.367 15.229 1.00 84.81 439 SER A C 1
ATOM 3357 O O . SER A 1 439 ? 15.722 13.227 15.536 1.00 84.81 439 SER A O 1
ATOM 3359 N N . TRP A 1 440 ? 15.633 15.465 15.842 1.00 92.12 440 TRP A N 1
ATOM 3360 C CA . TRP A 1 440 ? 14.580 15.442 16.845 1.00 92.12 440 TRP A CA 1
ATOM 3361 C C . TRP A 1 440 ? 13.271 14.910 16.268 1.00 92.12 440 TRP A C 1
ATOM 3363 O O . TRP A 1 440 ? 12.761 13.901 16.758 1.00 92.12 440 TRP A O 1
ATOM 3373 N N . ASP A 1 441 ? 12.806 15.517 15.179 1.00 84.19 441 ASP A N 1
ATOM 3374 C CA . ASP A 1 441 ? 11.550 15.151 14.521 1.00 84.19 441 ASP A CA 1
ATOM 3375 C C . ASP A 1 441 ? 11.603 13.755 13.884 1.00 84.19 441 ASP A C 1
ATOM 3377 O O . ASP A 1 441 ? 10.630 13.007 13.934 1.00 84.19 441 ASP A O 1
ATOM 3381 N N . MET A 1 442 ? 12.748 13.370 13.311 1.00 79.75 442 MET A N 1
ATOM 3382 C CA . MET A 1 442 ? 12.902 12.079 12.631 1.00 79.75 442 MET A CA 1
ATOM 3383 C C . MET A 1 442 ? 13.015 10.880 13.578 1.00 79.75 442 MET A C 1
ATOM 3385 O O . MET A 1 442 ? 12.629 9.776 13.194 1.00 79.75 442 MET A O 1
ATOM 3389 N N . TRP A 1 443 ? 13.624 11.039 14.760 1.00 83.38 443 TRP A N 1
ATOM 3390 C CA . TRP A 1 443 ? 13.995 9.877 15.578 1.00 83.38 443 TRP A CA 1
ATOM 3391 C C . TRP A 1 443 ? 13.916 10.096 17.089 1.00 83.38 443 TRP A C 1
ATOM 3393 O O . TRP A 1 443 ? 13.399 9.224 17.791 1.00 83.38 443 TRP A O 1
ATOM 3403 N N . LEU A 1 444 ? 14.406 11.227 17.615 1.00 83.69 444 LEU A N 1
ATOM 3404 C CA . LEU A 1 444 ? 14.482 11.403 19.074 1.00 83.69 444 LEU A CA 1
ATOM 3405 C C . LEU A 1 444 ? 13.103 11.551 19.717 1.00 83.69 444 LEU A C 1
ATOM 3407 O O . LEU A 1 444 ? 12.923 11.032 20.814 1.00 83.69 444 LEU A O 1
ATOM 3411 N N . ALA A 1 445 ? 12.133 12.188 19.053 1.00 84.31 445 ALA A N 1
ATOM 3412 C CA . ALA A 1 445 ? 10.768 12.299 19.568 1.00 84.31 445 ALA A CA 1
ATOM 3413 C C . ALA A 1 445 ? 10.137 10.909 19.776 1.00 84.31 445 ALA A C 1
ATOM 3415 O O . ALA A 1 445 ? 9.703 10.577 20.879 1.00 84.31 445 ALA A O 1
ATOM 3416 N N . ALA A 1 446 ? 10.214 10.040 18.762 1.00 80.25 446 ALA A N 1
ATOM 3417 C CA . ALA A 1 446 ? 9.711 8.669 18.849 1.00 80.25 446 ALA A CA 1
ATOM 3418 C C . ALA A 1 446 ? 10.472 7.824 19.891 1.00 80.25 446 ALA A C 1
ATOM 3420 O O . ALA A 1 446 ? 9.870 7.066 20.655 1.00 80.25 446 ALA A O 1
ATOM 3421 N N . ALA A 1 447 ? 11.801 7.961 19.965 1.00 84.12 447 ALA A N 1
ATOM 3422 C CA . ALA A 1 447 ? 12.612 7.266 20.966 1.00 84.12 447 ALA A CA 1
ATOM 3423 C C . ALA A 1 447 ? 12.290 7.730 22.399 1.00 84.12 447 ALA A C 1
ATOM 3425 O O . ALA A 1 447 ? 12.230 6.913 23.322 1.00 84.12 447 ALA A O 1
ATOM 3426 N N . TRP A 1 448 ? 12.051 9.029 22.586 1.00 90.25 448 TRP A N 1
ATOM 3427 C CA . TRP A 1 448 ? 11.665 9.618 23.864 1.00 90.25 448 TRP A CA 1
ATOM 3428 C C . TRP A 1 448 ? 10.287 9.135 24.321 1.00 90.25 448 TRP A C 1
ATOM 3430 O O . TRP A 1 448 ? 10.131 8.736 25.479 1.00 90.25 448 TRP A O 1
ATOM 3440 N N . ASP A 1 449 ? 9.312 9.093 23.414 1.00 85.88 449 ASP A N 1
ATOM 3441 C CA . ASP A 1 449 ? 7.965 8.607 23.715 1.00 85.88 449 ASP A CA 1
ATOM 3442 C C . ASP A 1 449 ? 7.968 7.124 24.104 1.00 85.88 449 ASP A C 1
ATOM 3444 O O . ASP A 1 449 ? 7.353 6.746 25.108 1.00 85.88 449 ASP A O 1
ATOM 3448 N N . ARG A 1 450 ? 8.753 6.290 23.406 1.00 84.88 450 ARG A N 1
ATOM 3449 C CA . ARG A 1 450 ? 8.966 4.882 23.786 1.00 84.88 450 ARG A CA 1
ATOM 3450 C C . ARG A 1 450 ? 9.604 4.746 25.163 1.00 84.88 450 ARG A C 1
ATOM 3452 O O . ARG A 1 450 ? 9.136 3.960 25.987 1.00 84.88 450 ARG A O 1
ATOM 3459 N N . TRP A 1 451 ? 10.627 5.547 25.456 1.00 92.38 451 TRP A N 1
ATOM 3460 C CA . TRP A 1 451 ? 11.266 5.546 26.772 1.00 92.38 451 TRP A CA 1
ATOM 3461 C C . TRP A 1 451 ? 10.288 5.937 27.895 1.00 92.38 451 TRP A C 1
ATOM 3463 O O . TRP A 1 451 ? 10.262 5.306 28.959 1.00 92.38 451 TRP A O 1
ATOM 3473 N N . GLN A 1 452 ? 9.431 6.937 27.663 1.00 89.88 452 GLN A N 1
ATOM 3474 C CA . GLN A 1 452 ? 8.384 7.337 28.611 1.00 89.88 452 GLN A CA 1
ATOM 3475 C C . GLN A 1 452 ? 7.317 6.252 28.794 1.00 89.88 452 GLN A C 1
ATOM 3477 O O . GLN A 1 452 ? 6.854 6.033 29.921 1.00 89.88 452 GLN A O 1
ATOM 3482 N N . LEU A 1 453 ? 6.923 5.568 27.716 1.00 90.00 453 LEU A N 1
ATOM 3483 C CA . LEU A 1 453 ? 5.984 4.447 27.763 1.00 90.00 453 LEU A CA 1
ATOM 3484 C C . LEU A 1 453 ? 6.553 3.302 28.610 1.00 90.00 453 LEU A C 1
ATOM 3486 O O . LEU A 1 453 ? 5.901 2.859 29.556 1.00 90.00 453 LEU A O 1
ATOM 3490 N N . GLU A 1 454 ? 7.797 2.883 28.360 1.00 91.50 454 GLU A N 1
ATOM 3491 C CA . GLU A 1 454 ? 8.461 1.840 29.151 1.00 91.50 454 GLU A CA 1
ATOM 3492 C C . GLU A 1 454 ? 8.556 2.216 30.631 1.00 91.50 454 GLU A C 1
ATOM 3494 O O . GLU A 1 454 ? 8.269 1.405 31.517 1.00 91.50 454 GLU A O 1
ATOM 3499 N N . ARG A 1 455 ? 8.931 3.464 30.933 1.00 94.25 455 ARG A N 1
ATOM 3500 C CA . ARG A 1 455 ? 9.026 3.946 32.315 1.00 94.25 455 ARG A CA 1
ATOM 3501 C C . ARG A 1 455 ? 7.670 3.883 33.023 1.00 94.25 455 ARG A C 1
ATOM 3503 O O . ARG A 1 455 ? 7.621 3.537 34.208 1.00 94.25 455 ARG A O 1
ATOM 3510 N N . ARG A 1 456 ? 6.575 4.194 32.322 1.00 92.12 456 ARG A N 1
ATOM 3511 C CA . ARG A 1 456 ? 5.205 4.102 32.850 1.00 92.12 456 ARG A CA 1
ATOM 3512 C C . ARG A 1 456 ? 4.741 2.657 33.001 1.00 92.12 456 ARG A C 1
ATOM 3514 O O . ARG A 1 456 ? 4.211 2.320 34.057 1.00 92.12 456 ARG A O 1
ATOM 3521 N N . GLN A 1 457 ? 5.037 1.778 32.046 1.00 90.19 457 GLN A N 1
ATOM 3522 C CA . GLN A 1 457 ? 4.762 0.342 32.166 1.00 90.19 457 GLN A CA 1
ATOM 3523 C C . GLN A 1 457 ? 5.498 -0.284 33.362 1.00 90.19 457 GLN A C 1
ATOM 3525 O O . GLN A 1 457 ? 4.885 -1.003 34.151 1.00 90.19 457 GLN A O 1
ATOM 3530 N N . ARG A 1 458 ? 6.771 0.074 33.594 1.00 93.44 458 ARG A N 1
ATOM 3531 C CA . ARG A 1 458 ? 7.526 -0.359 34.788 1.00 93.44 458 ARG A CA 1
ATOM 3532 C C . ARG A 1 458 ? 6.910 0.154 36.092 1.00 93.44 458 ARG A C 1
ATOM 3534 O O . ARG A 1 458 ? 6.960 -0.541 37.102 1.00 93.44 458 ARG A O 1
ATOM 3541 N N . LYS A 1 459 ? 6.323 1.356 36.096 1.00 92.31 459 LYS A N 1
ATOM 3542 C CA . LYS A 1 459 ? 5.590 1.895 37.256 1.00 92.31 459 LYS A CA 1
ATOM 3543 C C . LYS A 1 459 ? 4.243 1.189 37.470 1.00 92.31 459 LYS A C 1
ATOM 3545 O O . LYS A 1 459 ? 3.923 0.885 38.616 1.00 92.31 459 LYS A O 1
ATOM 3550 N N . ARG A 1 460 ? 3.509 0.845 36.401 1.00 89.69 460 ARG A N 1
ATOM 3551 C CA . ARG A 1 460 ? 2.282 0.023 36.479 1.00 89.69 460 ARG A CA 1
ATOM 3552 C C . ARG A 1 460 ? 2.570 -1.372 37.031 1.00 89.69 460 ARG A C 1
ATOM 3554 O O . ARG A 1 460 ? 1.838 -1.842 37.893 1.00 89.69 460 ARG A O 1
ATOM 3561 N N . ALA A 1 461 ? 3.684 -1.989 36.629 1.00 88.81 461 ALA A N 1
ATOM 3562 C CA . ALA A 1 461 ? 4.135 -3.267 37.188 1.00 88.81 461 ALA A CA 1
ATOM 3563 C C . ALA A 1 461 ? 4.427 -3.199 38.703 1.00 88.81 461 ALA A C 1
ATOM 3565 O O . ALA A 1 461 ? 4.416 -4.222 39.378 1.00 88.81 461 ALA A O 1
ATOM 3566 N N . ARG A 1 462 ? 4.653 -1.995 39.250 1.00 94.69 462 ARG A N 1
ATOM 3567 C CA . ARG A 1 462 ? 4.806 -1.731 40.692 1.00 94.69 462 ARG A CA 1
ATOM 3568 C C . ARG A 1 462 ? 3.508 -1.267 41.371 1.00 94.69 462 ARG A C 1
ATOM 3570 O O . ARG A 1 462 ? 3.558 -0.837 42.517 1.00 94.69 462 ARG A O 1
ATOM 3577 N N . GLY A 1 463 ? 2.367 -1.316 40.681 1.00 91.81 463 GLY A N 1
ATOM 3578 C CA . GLY A 1 463 ? 1.057 -0.953 41.230 1.00 91.81 463 GLY A CA 1
ATOM 3579 C C . GLY A 1 463 ? 0.727 0.544 41.224 1.00 91.81 463 GLY A C 1
ATOM 3580 O O . GLY A 1 463 ? -0.274 0.941 41.813 1.00 91.81 463 GLY A O 1
ATOM 3581 N N . VAL A 1 464 ? 1.526 1.393 40.565 1.00 94.50 464 VAL A N 1
ATOM 3582 C CA . VAL A 1 464 ? 1.206 2.825 40.436 1.00 94.50 464 VAL A CA 1
ATOM 3583 C C . VAL A 1 464 ? 0.082 3.007 39.414 1.00 94.50 464 VAL A C 1
ATOM 3585 O O . VAL A 1 464 ? 0.240 2.637 38.249 1.00 94.50 464 VAL A O 1
ATOM 3588 N N . GLN A 1 465 ? -1.034 3.593 39.848 1.00 89.12 465 GLN A N 1
ATOM 3589 C CA . GLN A 1 465 ? -2.154 3.955 38.977 1.00 89.12 465 GLN A CA 1
ATOM 3590 C C . GLN A 1 465 ? -1.901 5.317 38.316 1.00 89.12 465 GLN A C 1
ATOM 3592 O O . GLN A 1 465 ? -1.401 6.243 38.956 1.00 89.12 465 GLN A O 1
ATOM 3597 N N . PHE A 1 466 ? -2.237 5.434 37.032 1.00 92.38 466 PHE A N 1
ATOM 3598 C CA . PHE A 1 466 ? -2.164 6.681 36.267 1.00 92.38 466 PHE A CA 1
ATOM 3599 C C . PHE A 1 466 ? -3.576 7.191 35.962 1.00 92.38 466 PHE A C 1
ATOM 3601 O O . PHE A 1 466 ? -4.550 6.446 36.043 1.00 92.38 466 PHE A O 1
ATOM 3608 N N . GLY A 1 467 ? -3.700 8.483 35.653 1.00 91.81 467 GLY A N 1
ATOM 3609 C CA . GLY A 1 467 ? -4.988 9.064 35.279 1.00 91.81 467 GLY A CA 1
ATOM 3610 C C . GLY A 1 467 ? -5.454 8.584 33.900 1.00 91.81 467 GLY A C 1
ATOM 3611 O O . GLY A 1 467 ? -4.640 8.297 33.023 1.00 91.81 467 GLY A O 1
ATOM 3612 N N . ARG A 1 468 ? -6.773 8.588 33.670 1.00 85.94 468 ARG A N 1
ATOM 3613 C CA . ARG A 1 468 ? -7.405 8.139 32.411 1.00 85.94 468 ARG A CA 1
ATOM 3614 C C . ARG A 1 468 ? -6.828 8.803 31.151 1.00 85.94 468 ARG A C 1
ATOM 3616 O O . ARG A 1 468 ? -6.751 8.165 30.109 1.00 85.94 468 ARG A O 1
ATOM 3623 N N . GLU A 1 469 ? -6.419 10.069 31.227 1.00 84.19 469 GLU A N 1
ATOM 3624 C CA . GLU A 1 469 ? -5.802 10.783 30.097 1.00 84.19 469 GLU A CA 1
ATOM 3625 C C . GLU A 1 469 ? -4.424 10.215 29.728 1.00 84.19 469 GLU A C 1
ATOM 3627 O O . GLU A 1 469 ? -4.109 10.066 28.550 1.00 84.19 469 GLU A O 1
ATOM 3632 N N . GLN A 1 470 ? -3.627 9.823 30.724 1.00 85.56 470 GLN A N 1
ATOM 3633 C CA . GLN A 1 470 ? -2.324 9.190 30.504 1.00 85.56 470 GLN A CA 1
ATOM 3634 C C . GLN A 1 470 ? -2.477 7.766 29.969 1.00 85.56 470 GLN A C 1
ATOM 3636 O O . GLN A 1 470 ? -1.680 7.351 29.132 1.00 85.56 470 GLN A O 1
ATOM 3641 N N . ASP A 1 471 ? -3.519 7.044 30.388 1.00 87.69 471 ASP A N 1
ATOM 3642 C CA . ASP A 1 471 ? -3.846 5.731 29.825 1.00 87.69 471 ASP A CA 1
ATOM 3643 C C . ASP A 1 471 ? -4.279 5.828 28.354 1.00 87.69 471 ASP A C 1
ATOM 3645 O O . ASP A 1 471 ? -3.895 4.985 27.546 1.00 87.69 471 ASP A O 1
ATOM 3649 N N . LEU A 1 472 ? -5.024 6.874 27.979 1.00 84.81 472 LEU A N 1
ATOM 3650 C CA . LEU A 1 472 ? -5.408 7.121 26.584 1.00 84.81 472 LEU A CA 1
ATOM 3651 C C . LEU A 1 472 ? -4.210 7.510 25.707 1.00 84.81 472 LEU A C 1
ATOM 3653 O O . LEU A 1 472 ? -4.110 7.030 24.579 1.00 84.81 472 LEU A O 1
ATOM 3657 N N . LEU A 1 473 ? -3.288 8.331 26.220 1.00 84.44 473 LEU A N 1
ATOM 3658 C CA . LEU A 1 473 ? -2.043 8.670 25.519 1.00 84.44 473 LEU A CA 1
ATOM 3659 C C . LEU A 1 473 ? -1.148 7.439 25.313 1.00 84.44 473 LEU A C 1
ATOM 3661 O O . LEU A 1 473 ? -0.561 7.274 24.243 1.00 84.44 473 LEU A O 1
ATOM 3665 N N . ASP A 1 474 ? -1.089 6.547 26.303 1.00 86.56 474 ASP A N 1
ATOM 3666 C CA . ASP A 1 474 ? -0.357 5.281 26.199 1.00 86.56 474 ASP A CA 1
ATOM 3667 C C . ASP A 1 474 ? -1.007 4.330 25.194 1.00 86.56 474 ASP A C 1
ATOM 3669 O O . ASP A 1 474 ? -0.318 3.672 24.419 1.00 86.56 474 ASP A O 1
ATOM 3673 N N . LEU A 1 475 ? -2.342 4.270 25.168 1.00 82.94 475 LEU A N 1
ATOM 3674 C CA . LEU A 1 475 ? -3.072 3.490 24.173 1.00 82.94 475 LEU A CA 1
ATOM 3675 C C . LEU A 1 475 ? -2.815 4.020 22.756 1.00 82.94 475 LEU A C 1
ATOM 3677 O O . LEU A 1 475 ? -2.597 3.230 21.841 1.00 82.94 475 LEU A O 1
ATOM 3681 N N . GLY A 1 476 ? -2.806 5.346 22.588 1.00 83.69 476 GLY A N 1
ATOM 3682 C CA . GLY A 1 476 ? -2.507 6.009 21.321 1.00 83.69 476 GLY A CA 1
ATOM 3683 C C . GLY A 1 476 ? -1.096 5.705 20.822 1.00 83.69 476 GLY A C 1
AT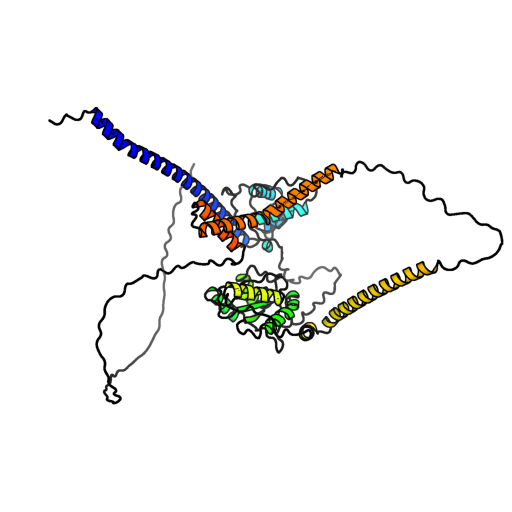OM 3684 O O . GLY A 1 476 ? -0.938 5.273 19.684 1.00 83.69 476 GLY A O 1
ATOM 3685 N N . THR A 1 477 ? -0.085 5.840 21.683 1.00 80.00 477 THR A N 1
ATOM 3686 C CA . THR A 1 477 ? 1.310 5.502 21.337 1.00 80.00 477 THR A CA 1
ATOM 3687 C C . THR A 1 477 ? 1.479 4.015 21.017 1.00 80.00 477 THR A C 1
ATOM 3689 O O . THR A 1 477 ? 2.098 3.690 20.010 1.00 80.00 477 THR A O 1
ATOM 3692 N N . MET A 1 478 ? 0.844 3.105 21.769 1.00 78.81 478 MET A N 1
ATOM 3693 C CA . MET A 1 478 ? 0.849 1.666 21.453 1.00 78.81 478 MET A CA 1
ATOM 3694 C C . MET A 1 478 ? 0.148 1.330 20.124 1.00 78.81 478 MET A C 1
ATOM 3696 O O . MET A 1 478 ? 0.555 0.398 19.431 1.00 78.81 478 MET A O 1
ATOM 3700 N N . LEU A 1 479 ? -0.911 2.060 19.759 1.00 76.19 479 LEU A N 1
ATOM 3701 C CA . LEU A 1 479 ? -1.614 1.894 18.482 1.00 76.19 479 LEU A CA 1
ATOM 3702 C C . LEU A 1 479 ? -0.777 2.399 17.306 1.00 76.19 479 LEU A C 1
ATOM 3704 O O . LEU A 1 479 ? -0.697 1.704 16.297 1.00 76.19 479 LEU A O 1
ATOM 3708 N N . VAL A 1 480 ? -0.134 3.561 17.443 1.00 75.56 480 VAL A N 1
ATOM 3709 C CA . VAL A 1 480 ? 0.763 4.115 16.418 1.00 75.56 480 VAL A CA 1
ATOM 3710 C C . VAL A 1 480 ? 1.980 3.210 16.227 1.00 75.56 480 VAL A C 1
ATOM 3712 O O . VAL A 1 480 ? 2.256 2.819 15.097 1.00 75.56 480 VAL A O 1
ATOM 3715 N N . ASP A 1 481 ? 2.615 2.742 17.308 1.00 71.44 481 ASP A N 1
ATOM 3716 C CA . ASP A 1 481 ? 3.728 1.783 17.223 1.00 71.44 481 ASP A CA 1
ATOM 3717 C C . ASP A 1 481 ? 3.309 0.456 16.561 1.00 71.44 481 ASP A C 1
ATOM 3719 O O . ASP A 1 481 ? 4.120 -0.169 15.883 1.00 71.44 481 ASP A O 1
ATOM 3723 N N . ARG A 1 482 ? 2.042 0.035 16.694 1.00 69.31 482 ARG A N 1
ATOM 3724 C CA . ARG A 1 482 ? 1.490 -1.164 16.032 1.00 69.31 482 ARG A CA 1
ATOM 3725 C C . ARG A 1 482 ? 1.104 -0.936 14.564 1.00 69.31 482 ARG A C 1
ATOM 3727 O O . ARG A 1 482 ? 0.977 -1.902 13.811 1.00 69.31 482 ARG A O 1
ATOM 3734 N N . LEU A 1 483 ? 0.863 0.312 14.169 1.00 60.16 483 LEU A N 1
ATOM 3735 C CA . LEU A 1 483 ? 0.543 0.701 12.793 1.00 60.16 483 LEU A CA 1
ATOM 3736 C C . LEU A 1 483 ? 1.812 0.987 11.978 1.00 60.16 483 LEU A C 1
ATOM 3738 O O . LEU A 1 483 ? 1.863 0.649 10.796 1.00 60.16 483 LEU A O 1
ATOM 3742 N N . GLU A 1 484 ? 2.834 1.571 12.605 1.00 63.47 484 GLU A N 1
ATOM 3743 C CA . GLU A 1 484 ? 4.117 1.911 11.977 1.00 63.47 484 GLU A CA 1
ATOM 3744 C C . GLU A 1 484 ? 5.150 0.783 12.103 1.00 63.47 484 GLU A C 1
ATOM 3746 O O . GLU A 1 484 ? 5.919 0.523 11.173 1.00 63.47 484 GLU A O 1
ATOM 3751 N N . GLY A 1 485 ? 5.136 0.056 13.222 1.00 47.88 485 GLY A N 1
ATOM 3752 C CA . GLY A 1 485 ? 5.869 -1.185 13.416 1.00 47.88 485 GLY A CA 1
ATOM 3753 C C . GLY A 1 485 ? 4.973 -2.383 13.120 1.00 47.88 485 GLY A C 1
ATOM 3754 O O . GLY A 1 485 ? 3.992 -2.630 13.818 1.00 47.88 485 GLY A O 1
ATOM 3755 N N . GLY A 1 486 ? 5.331 -3.184 12.109 1.00 47.12 486 GLY A N 1
ATOM 3756 C CA . GLY A 1 486 ? 4.793 -4.545 11.994 1.00 47.12 486 GLY A CA 1
ATOM 3757 C C . GLY A 1 486 ? 4.903 -5.281 13.347 1.00 47.12 486 GLY A C 1
ATOM 3758 O O . GLY A 1 486 ? 5.826 -4.980 14.100 1.00 47.12 486 GLY A O 1
ATOM 3759 N N . PRO A 1 487 ? 3.970 -6.191 13.689 1.00 46.19 487 PRO A N 1
ATOM 3760 C CA . PRO A 1 487 ? 3.585 -6.464 15.076 1.00 46.19 487 PRO A CA 1
ATOM 3761 C C . PRO A 1 487 ? 4.673 -7.159 15.911 1.00 46.19 487 PRO A C 1
ATOM 3763 O O . PRO A 1 487 ? 4.626 -8.362 16.127 1.00 46.19 487 PRO A O 1
ATOM 3766 N N . ASP A 1 488 ? 5.613 -6.381 16.440 1.00 41.09 488 ASP A N 1
ATOM 3767 C CA . ASP A 1 488 ? 6.706 -6.825 17.310 1.00 41.09 488 ASP A CA 1
ATOM 3768 C C . ASP A 1 488 ? 6.530 -6.277 18.744 1.00 41.09 488 ASP A C 1
ATOM 3770 O O . ASP A 1 488 ? 7.458 -5.729 19.330 1.00 41.09 488 ASP A O 1
ATOM 3774 N N . VAL A 1 489 ? 5.337 -6.415 19.345 1.00 40.91 489 VAL A N 1
ATOM 3775 C CA . VAL A 1 489 ? 5.160 -6.230 20.802 1.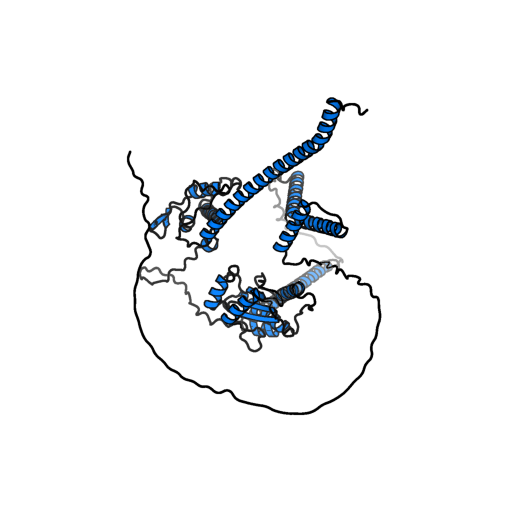00 40.91 489 VAL A CA 1
ATOM 3776 C C . VAL A 1 489 ? 4.243 -7.322 21.355 1.00 40.91 489 VAL A C 1
ATOM 3778 O O . VAL A 1 489 ? 3.016 -7.253 21.261 1.00 40.91 489 VAL A O 1
ATOM 3781 N N . ALA A 1 490 ? 4.851 -8.367 21.920 1.00 40.69 490 ALA A N 1
ATOM 3782 C CA . ALA A 1 490 ? 4.152 -9.435 22.621 1.00 40.69 490 ALA A CA 1
ATOM 3783 C C . ALA A 1 490 ? 3.626 -8.931 23.976 1.00 40.69 490 ALA A C 1
ATOM 3785 O O . ALA A 1 490 ? 4.392 -8.505 24.839 1.00 40.69 490 ALA A O 1
ATOM 3786 N N . PHE A 1 491 ? 2.310 -9.013 24.176 1.00 36.84 491 PHE A N 1
ATOM 3787 C CA . PHE A 1 491 ? 1.683 -8.855 25.485 1.00 36.84 491 PHE A CA 1
ATOM 3788 C C . PHE A 1 491 ? 1.944 -10.115 26.321 1.00 36.84 491 PHE A C 1
ATOM 3790 O O . PHE A 1 491 ? 1.417 -11.186 26.020 1.00 36.84 491 PHE A O 1
ATOM 3797 N N . ALA A 1 492 ? 2.714 -9.991 27.403 1.00 39.78 492 ALA A N 1
ATOM 3798 C CA . ALA A 1 492 ? 2.701 -10.973 28.481 1.00 39.78 492 ALA A CA 1
ATOM 3799 C C . ALA A 1 492 ? 1.399 -10.792 29.279 1.00 39.78 492 ALA A C 1
ATOM 3801 O O . ALA A 1 492 ? 1.317 -9.971 30.190 1.00 39.78 492 ALA A O 1
ATOM 3802 N N . ALA A 1 493 ? 0.350 -11.523 28.899 1.00 37.94 493 ALA A N 1
ATOM 3803 C CA . ALA A 1 493 ? -0.866 -11.618 29.695 1.00 37.94 493 ALA A CA 1
ATOM 3804 C C . ALA A 1 493 ? -0.567 -12.433 30.963 1.00 37.94 493 ALA A C 1
ATOM 3806 O O . ALA A 1 493 ? -0.444 -13.657 30.922 1.00 37.94 493 ALA A O 1
ATOM 3807 N N . SER A 1 494 ? -0.441 -11.753 32.103 1.00 39.47 494 SER A N 1
ATOM 3808 C CA . SER A 1 494 ? -0.399 -12.382 33.421 1.00 39.47 494 SER A CA 1
ATOM 3809 C C . SER A 1 494 ? -1.795 -12.896 33.790 1.00 39.47 494 SER A C 1
ATOM 3811 O O . SER A 1 494 ? -2.553 -12.230 34.495 1.00 39.47 494 SER A O 1
ATOM 3813 N N . GLY A 1 495 ? -2.148 -14.080 33.292 1.00 32.91 495 GLY A N 1
ATOM 3814 C CA . GLY A 1 495 ? -3.274 -14.863 33.793 1.00 32.91 495 GLY A CA 1
ATOM 3815 C C . GLY A 1 495 ? -2.890 -15.520 35.115 1.00 32.91 495 GLY A C 1
ATOM 3816 O O . GLY A 1 495 ? -2.295 -16.594 35.129 1.00 32.91 495 GLY A O 1
ATOM 3817 N N . ARG A 1 496 ? -3.195 -14.857 36.234 1.00 34.50 496 ARG A N 1
ATOM 3818 C CA . ARG A 1 496 ? -3.113 -15.442 37.575 1.00 34.50 496 ARG A CA 1
ATOM 3819 C C . ARG A 1 496 ? -4.378 -16.272 37.786 1.00 34.50 496 ARG A C 1
ATOM 3821 O O . ARG A 1 496 ? -5.451 -15.711 37.970 1.00 34.50 496 ARG A O 1
ATOM 3828 N N . GLY A 1 497 ? -4.245 -17.593 37.700 1.00 33.56 497 GLY A N 1
ATOM 3829 C CA . GLY A 1 497 ? -5.304 -18.521 38.078 1.00 33.56 497 GLY A CA 1
ATOM 3830 C C . GLY A 1 497 ? -5.600 -18.409 39.572 1.00 33.56 497 GLY A C 1
ATOM 3831 O O . GLY A 1 497 ? -4.715 -18.623 40.400 1.00 33.56 497 GLY A O 1
ATOM 3832 N N . GLU A 1 498 ? -6.842 -18.073 39.906 1.00 34.28 498 GLU A N 1
ATOM 3833 C CA . GLU A 1 498 ? -7.434 -18.366 41.208 1.00 34.28 498 GLU A CA 1
ATOM 3834 C C . GLU A 1 498 ? -7.618 -19.886 41.315 1.00 34.28 498 GLU A C 1
ATOM 3836 O O . GLU A 1 498 ? -8.574 -20.460 40.798 1.00 34.28 498 GLU A O 1
ATOM 3841 N N . GLN A 1 499 ? -6.667 -20.557 41.965 1.00 35.62 499 GLN A N 1
ATOM 3842 C CA . GLN A 1 499 ? -6.907 -21.867 42.559 1.00 35.62 499 GLN A CA 1
ATOM 3843 C C . GLN A 1 499 ? -7.660 -21.653 43.872 1.00 35.62 499 GLN A C 1
ATOM 3845 O O . GLN A 1 499 ? -7.093 -21.184 44.858 1.00 35.62 499 GLN A O 1
ATOM 3850 N N . GLY A 1 500 ? -8.946 -22.000 43.863 1.00 34.25 500 GLY A N 1
ATOM 3851 C CA . GLY A 1 500 ? -9.746 -22.143 45.070 1.00 34.25 500 GLY A CA 1
ATOM 3852 C C . GLY A 1 500 ? -9.188 -23.263 45.948 1.00 34.25 500 GLY A C 1
ATOM 3853 O O . GLY A 1 500 ? -9.096 -24.415 45.527 1.00 34.25 500 GLY A O 1
ATOM 3854 N N . GLN A 1 501 ? -8.823 -22.908 47.179 1.00 35.03 501 GLN A N 1
ATOM 3855 C CA . GLN A 1 501 ? -8.614 -23.844 48.278 1.00 35.03 501 GLN A CA 1
ATOM 3856 C C . GLN A 1 501 ? -9.981 -24.380 48.727 1.00 35.03 501 GLN A C 1
ATOM 3858 O O . GLN A 1 501 ? -10.720 -23.699 49.432 1.00 35.03 501 GLN A O 1
ATOM 3863 N N . GLY A 1 502 ? -10.314 -25.601 48.310 1.00 33.81 502 GLY A N 1
ATOM 3864 C CA . GLY A 1 502 ? -11.360 -26.415 48.926 1.00 33.81 502 GLY A CA 1
ATOM 3865 C C . GLY A 1 502 ? -10.736 -27.337 49.969 1.00 33.81 502 GLY A C 1
ATOM 3866 O O . GLY A 1 502 ? -9.931 -28.201 49.628 1.00 33.81 502 GLY A O 1
ATOM 3867 N N . GLN A 1 503 ? -11.082 -27.111 51.235 1.00 35.47 503 GLN A N 1
ATOM 3868 C CA . GLN A 1 503 ? -10.744 -27.955 52.380 1.00 35.47 503 GLN A CA 1
ATOM 3869 C C . GLN A 1 503 ? -11.245 -29.391 52.177 1.00 35.47 503 GLN A C 1
ATOM 3871 O O . GLN A 1 503 ? -12.397 -29.606 51.807 1.00 35.47 503 GLN A O 1
ATOM 3876 N N . GLY A 1 504 ? -10.385 -30.368 52.466 1.00 35.16 504 GLY A N 1
ATOM 3877 C CA . GLY A 1 504 ? -10.777 -31.763 52.634 1.00 35.16 504 GLY A CA 1
ATOM 3878 C C . GLY A 1 504 ? -11.157 -32.066 54.083 1.00 35.16 504 GLY A C 1
ATOM 3879 O O . GLY A 1 504 ? -10.487 -31.593 54.997 1.00 35.16 504 GLY A O 1
ATOM 3880 N N . GLN A 1 505 ? -12.194 -32.887 54.269 1.00 36.97 505 GLN A N 1
ATOM 3881 C CA . GLN A 1 505 ? -12.454 -33.689 55.470 1.00 36.97 505 GLN A CA 1
ATOM 3882 C C . GLN A 1 505 ? -13.436 -34.837 55.146 1.00 36.97 505 GLN A C 1
ATOM 3884 O O . GLN A 1 505 ? -14.443 -34.602 54.486 1.00 36.97 505 GLN A O 1
ATOM 3889 N N . GLY A 1 506 ? -13.131 -36.037 55.667 1.00 33.41 506 GLY A N 1
ATOM 3890 C CA . GLY A 1 506 ? -14.033 -37.190 55.885 1.00 33.41 506 GLY A CA 1
ATOM 3891 C C . GLY A 1 506 ? -14.227 -38.125 54.681 1.00 33.41 506 GLY A C 1
ATOM 3892 O O . GLY A 1 506 ? -14.848 -37.733 53.706 1.00 33.41 506 GLY A O 1
ATOM 3893 N N . GLU A 1 507 ? -13.571 -39.287 54.588 1.00 37.88 507 GLU A N 1
ATOM 3894 C CA . GLU A 1 507 ? -13.788 -40.572 55.300 1.00 37.88 507 GLU A CA 1
ATOM 3895 C C . GLU A 1 507 ? -14.971 -41.431 54.800 1.00 37.88 507 GLU A C 1
ATOM 3897 O O . GLU A 1 507 ? -16.069 -40.936 54.583 1.00 37.88 507 GLU A O 1
ATOM 3902 N N . GLN A 1 508 ? -14.703 -42.751 54.751 1.00 34.09 508 GLN A N 1
ATOM 3903 C CA . GLN A 1 508 ? -15.567 -43.918 54.459 1.00 34.09 508 GLN A CA 1
ATOM 3904 C C . GLN A 1 508 ? -15.781 -44.212 52.954 1.00 34.09 508 GLN A C 1
ATOM 3906 O O . GLN A 1 508 ? -16.359 -43.419 52.232 1.00 34.09 508 GLN A O 1
ATOM 3911 N N . GLY A 1 509 ? -15.340 -45.318 52.342 1.00 35.12 509 GLY A N 1
ATOM 3912 C CA . GLY A 1 509 ? -14.874 -46.615 52.834 1.00 35.12 509 GLY A CA 1
ATOM 3913 C C . GLY A 1 509 ? -15.961 -47.683 52.694 1.00 35.12 509 GLY A C 1
ATOM 3914 O O . GLY A 1 509 ? -16.635 -47.930 53.679 1.00 35.12 509 GLY A O 1
ATOM 3915 N N . VAL A 1 510 ? -16.107 -48.336 51.527 1.00 37.53 510 VAL A N 1
ATOM 3916 C CA . VAL A 1 510 ? -16.776 -49.652 51.376 1.00 37.53 510 VAL A CA 1
ATOM 3917 C C . VAL A 1 510 ? -16.153 -50.443 50.211 1.00 37.53 510 VAL A C 1
ATOM 3919 O O . VAL A 1 510 ? -15.670 -49.888 49.229 1.00 37.53 510 VAL A O 1
ATOM 3922 N N . GLN A 1 511 ? -16.133 -51.755 50.420 1.00 33.50 511 GLN A N 1
ATOM 3923 C CA . GLN A 1 511 ? -15.394 -52.855 49.812 1.00 33.50 511 GLN A CA 1
ATOM 3924 C C . GLN A 1 511 ? -15.811 -53.264 48.377 1.00 33.50 511 GLN A C 1
ATOM 3926 O O . GLN A 1 511 ? -16.967 -53.172 47.980 1.00 33.50 511 GLN A O 1
ATOM 3931 N N . THR A 1 512 ? -14.826 -53.814 47.657 1.00 36.81 512 THR A N 1
ATOM 3932 C CA . THR A 1 512 ? -14.857 -54.861 46.597 1.00 36.81 512 THR A CA 1
ATOM 3933 C C . THR A 1 512 ? -15.717 -56.106 46.953 1.00 36.81 512 THR A C 1
ATOM 3935 O O . THR A 1 512 ? -16.075 -56.195 48.126 1.00 36.81 512 THR A O 1
ATOM 3938 N N . PRO A 1 513 ? -15.956 -57.142 46.085 1.00 49.16 513 PRO A N 1
ATOM 3939 C CA . PRO A 1 513 ? -15.316 -57.477 44.784 1.00 49.16 513 PRO A CA 1
ATOM 3940 C C . PRO A 1 513 ? -16.204 -58.079 43.644 1.00 49.16 513 PRO A C 1
ATOM 3942 O O . PRO A 1 513 ? -17.244 -58.673 43.883 1.00 49.16 513 PRO A O 1
ATOM 3945 N N . GLY A 1 514 ? -15.661 -58.048 42.413 1.00 33.56 514 GLY A N 1
ATOM 3946 C CA . GLY A 1 514 ? -15.485 -59.204 41.499 1.00 33.56 514 GLY A CA 1
ATOM 3947 C C . GLY A 1 514 ? -16.678 -59.848 40.764 1.00 33.56 514 GLY A C 1
ATOM 3948 O O . GLY A 1 514 ? -17.593 -60.346 41.398 1.00 33.56 514 GLY A O 1
ATOM 3949 N N . GLN A 1 515 ? -16.576 -60.004 39.433 1.00 34.72 515 GLN A N 1
ATOM 3950 C CA . GLN A 1 515 ? -16.488 -61.314 38.746 1.00 34.72 515 GLN A CA 1
ATOM 3951 C C . GLN A 1 515 ? -16.479 -61.200 37.207 1.00 34.72 515 GLN A C 1
ATOM 3953 O O . GLN A 1 515 ? -17.077 -60.311 36.610 1.00 34.72 515 GLN A O 1
ATOM 3958 N N . GLN A 1 516 ? -15.745 -62.140 36.608 1.00 39.81 516 GLN A N 1
ATOM 3959 C CA . GLN A 1 516 ? -15.616 -62.464 35.185 1.00 39.81 516 GLN A CA 1
ATOM 3960 C C . GLN A 1 516 ? -16.926 -62.992 34.575 1.00 39.81 516 GLN A C 1
ATOM 3962 O O . GLN A 1 516 ? -17.750 -63.558 35.287 1.00 39.81 516 GLN A O 1
ATOM 3967 N N . GLY A 1 517 ? -17.042 -62.948 33.242 1.00 32.72 517 GLY A N 1
ATOM 3968 C CA . GLY A 1 517 ? -17.982 -63.807 32.516 1.00 32.72 517 GLY A CA 1
ATOM 3969 C C . GLY A 1 517 ? -18.200 -63.417 31.057 1.00 32.72 517 GLY A C 1
ATOM 3970 O O . GLY A 1 517 ? -18.994 -62.532 30.762 1.00 32.72 517 GLY A O 1
ATOM 3971 N N . GLU A 1 518 ? -17.500 -64.101 30.153 1.00 39.62 518 GLU A N 1
ATOM 3972 C CA . GLU A 1 518 ? -17.796 -64.160 28.719 1.00 39.62 518 GLU A CA 1
ATOM 3973 C C . GLU A 1 518 ? -19.080 -64.963 28.413 1.00 39.62 518 GLU A C 1
ATOM 3975 O O . GLU A 1 518 ? -19.507 -65.801 29.203 1.00 39.62 518 GLU A O 1
ATOM 3980 N N . GLN A 1 519 ? -19.540 -64.800 27.163 1.00 35.47 519 GLN A N 1
ATOM 3981 C CA . GLN A 1 519 ? -20.365 -65.695 26.328 1.00 35.47 519 GLN A CA 1
ATOM 3982 C C . GLN A 1 519 ? -21.877 -65.420 26.214 1.00 35.47 519 GLN A C 1
ATOM 3984 O O . GLN A 1 519 ? -22.631 -65.475 27.176 1.00 35.47 519 GLN A O 1
ATOM 3989 N N . GLY A 1 520 ? -22.324 -65.323 24.950 1.00 32.38 520 GLY A N 1
ATOM 3990 C CA . GLY A 1 520 ? -23.416 -66.188 24.481 1.00 32.38 520 GLY A CA 1
ATOM 3991 C C . GLY A 1 520 ? -24.716 -65.543 23.981 1.00 32.38 520 GLY A C 1
ATOM 3992 O O . GLY A 1 520 ? -25.677 -65.444 24.723 1.00 32.38 520 GLY A O 1
ATOM 3993 N N . VAL A 1 521 ? -24.758 -65.223 22.680 1.00 35.66 521 VAL A N 1
ATOM 3994 C CA . VAL A 1 521 ? -25.807 -65.561 21.678 1.00 35.66 521 VAL A CA 1
ATOM 3995 C C . VAL A 1 521 ? -27.286 -65.687 22.125 1.00 35.66 521 VAL A C 1
ATOM 3997 O O . VAL A 1 521 ? -27.625 -66.625 22.837 1.00 35.66 521 VAL A O 1
ATOM 4000 N N . LYS A 1 522 ? -28.187 -64.891 21.506 1.00 35.09 522 LYS A N 1
ATOM 4001 C CA . LYS A 1 522 ? -29.438 -65.282 20.772 1.00 35.09 522 LYS A CA 1
ATOM 4002 C C . LYS A 1 522 ? -30.338 -64.047 20.540 1.00 35.09 522 LYS A C 1
ATOM 4004 O O . LYS A 1 522 ? -30.638 -63.326 21.475 1.00 35.09 522 LYS A O 1
ATOM 4009 N N . GLN A 1 523 ? -30.572 -63.655 19.282 1.00 34.16 523 GLN A N 1
ATOM 4010 C CA . GLN A 1 523 ? -31.732 -63.966 18.413 1.00 34.16 523 GLN A CA 1
ATOM 4011 C C . GLN A 1 523 ? -32.985 -63.088 18.600 1.00 34.16 523 GLN A C 1
ATOM 4013 O O . GLN A 1 523 ? -33.419 -62.839 19.716 1.00 34.16 523 GLN A O 1
ATOM 4018 N N . THR A 1 524 ? -33.599 -62.803 17.439 1.00 35.09 524 THR A N 1
ATOM 4019 C CA . THR A 1 524 ? -34.937 -62.251 17.103 1.00 35.09 524 THR A CA 1
ATOM 4020 C C . THR A 1 524 ? -34.891 -60.786 16.654 1.00 35.09 524 THR A C 1
ATOM 4022 O O . THR A 1 524 ? -34.291 -59.957 17.315 1.00 35.09 524 THR A O 1
ATOM 4025 N N . GLY A 1 525 ? -35.431 -60.372 15.507 1.00 32.56 525 GLY A N 1
ATOM 4026 C CA . GLY A 1 525 ? -36.256 -61.031 14.493 1.00 32.56 525 GLY A CA 1
ATOM 4027 C C . GLY A 1 525 ? -37.259 -60.011 13.929 1.00 32.56 525 GLY A C 1
ATOM 4028 O O . GLY A 1 525 ? -37.723 -59.164 14.678 1.00 32.56 525 GLY A O 1
ATOM 4029 N N . GLN A 1 526 ? -37.605 -60.156 12.642 1.00 34.81 526 GLN A N 1
ATOM 4030 C CA . GLN A 1 526 ? -38.758 -59.559 11.927 1.00 34.81 526 GLN A CA 1
ATOM 4031 C C . GLN A 1 526 ? -38.706 -58.061 11.561 1.00 34.81 526 GLN A C 1
ATOM 4033 O O . GLN A 1 526 ? -38.587 -57.189 12.405 1.00 34.81 526 GLN A O 1
ATOM 4038 N N . GLN A 1 527 ? -38.609 -57.730 10.264 1.00 33.91 527 GLN A N 1
ATOM 4039 C CA . GLN A 1 527 ? -39.654 -57.700 9.208 1.00 33.91 527 GLN A CA 1
ATOM 4040 C C . GLN A 1 527 ? -40.458 -56.390 9.205 1.00 33.91 527 GLN A C 1
ATOM 4042 O O . GLN A 1 527 ? -41.164 -56.078 10.154 1.00 33.91 527 GLN A O 1
ATOM 4047 N N . GLY A 1 528 ? -40.398 -55.674 8.079 1.00 34.62 528 GLY A N 1
ATOM 4048 C CA . GLY A 1 528 ? -41.235 -54.513 7.786 1.00 34.62 528 GLY A CA 1
ATOM 4049 C C . GLY A 1 528 ? -41.111 -54.098 6.320 1.00 34.62 528 GLY A C 1
ATOM 4050 O O . GLY A 1 528 ? -40.118 -53.511 5.911 1.00 34.62 528 GLY A O 1
ATOM 4051 N N . THR A 1 529 ? -42.110 -54.491 5.540 1.00 35.72 529 THR A N 1
ATOM 4052 C CA . THR A 1 529 ? -42.328 -54.357 4.090 1.00 35.72 529 THR A CA 1
ATOM 4053 C C . THR A 1 529 ? -42.911 -53.005 3.645 1.00 35.72 529 THR A C 1
ATOM 4055 O O . THR A 1 529 ? -43.618 -52.367 4.418 1.00 35.72 529 THR A O 1
ATOM 4058 N N . GLY A 1 530 ? -42.746 -52.679 2.350 1.00 32.69 530 GLY A N 1
ATOM 4059 C CA . GLY A 1 530 ? -43.536 -51.703 1.558 1.00 32.69 530 GLY A CA 1
ATOM 4060 C C . GLY A 1 530 ? -42.644 -50.625 0.917 1.00 32.69 530 GLY A C 1
ATOM 4061 O O . GLY A 1 530 ? -41.993 -49.893 1.645 1.00 32.69 530 GLY A O 1
ATOM 4062 N N . GLY A 1 531 ? -42.449 -50.485 -0.404 1.00 32.06 531 GLY A N 1
ATOM 4063 C CA . GLY A 1 531 ? -43.380 -50.600 -1.538 1.00 32.06 531 GLY A CA 1
ATOM 4064 C C . GLY A 1 531 ? -44.235 -49.325 -1.612 1.00 32.06 531 GLY A C 1
ATOM 4065 O O . GLY A 1 531 ? -44.934 -49.051 -0.652 1.00 32.06 531 GLY A O 1
ATOM 4066 N N . GLY A 1 532 ? -44.265 -48.475 -2.640 1.00 31.80 532 GLY A N 1
ATOM 4067 C CA . GLY A 1 532 ? -43.646 -48.370 -3.963 1.00 31.80 532 GLY A CA 1
ATOM 4068 C C . GLY A 1 532 ? -44.376 -47.249 -4.745 1.00 31.80 532 GLY A C 1
ATOM 4069 O O . GLY A 1 532 ? -45.429 -46.815 -4.295 1.00 31.80 532 GLY A O 1
ATOM 4070 N N . ILE A 1 533 ? -43.856 -46.883 -5.933 1.00 34.00 533 ILE A N 1
ATOM 4071 C CA . ILE A 1 533 ? -44.581 -46.302 -7.101 1.00 34.00 533 ILE A CA 1
ATOM 4072 C C . ILE A 1 533 ? -45.132 -44.861 -6.908 1.00 34.00 533 ILE A C 1
ATOM 4074 O O . ILE A 1 533 ? -45.769 -44.558 -5.916 1.00 34.00 533 ILE A O 1
ATOM 4078 N N . GLY A 1 534 ? -44.997 -43.888 -7.813 1.00 32.12 534 GLY A N 1
ATOM 4079 C CA . GLY A 1 534 ? -44.466 -43.809 -9.172 1.00 32.12 534 GLY A CA 1
ATOM 4080 C C . GLY A 1 534 ? -44.717 -42.400 -9.755 1.00 32.12 534 GLY A C 1
ATOM 4081 O O . GLY A 1 534 ? -45.322 -41.574 -9.084 1.00 32.12 534 GLY A O 1
ATOM 4082 N N . SER A 1 535 ? -44.201 -42.187 -10.976 1.00 34.00 535 SER A N 1
ATOM 4083 C CA . SER A 1 535 ? -44.694 -41.388 -12.130 1.00 34.00 535 SER A CA 1
ATOM 4084 C C . SER A 1 535 ? -45.434 -40.052 -11.901 1.00 34.00 535 SER A C 1
ATOM 4086 O O . SER A 1 535 ? -46.261 -39.937 -11.018 1.00 34.00 535 SER A O 1
ATOM 4088 N N . ALA A 1 536 ? -45.412 -39.020 -12.746 1.00 35.69 536 ALA A N 1
ATOM 4089 C CA . ALA A 1 536 ? -44.727 -38.577 -13.963 1.00 35.69 536 ALA A CA 1
ATOM 4090 C C . ALA A 1 536 ? -45.458 -37.269 -14.383 1.00 35.69 536 ALA A C 1
ATOM 4092 O O . ALA A 1 536 ? -46.616 -37.099 -14.008 1.00 35.69 536 ALA A O 1
ATOM 4093 N N . SER A 1 537 ? -44.856 -36.443 -15.258 1.00 35.31 537 SER A N 1
ATOM 4094 C CA . SER A 1 537 ? -45.504 -35.393 -16.093 1.00 35.31 537 SER A CA 1
ATOM 4095 C C . SER A 1 537 ? -46.140 -34.188 -15.364 1.00 35.31 537 SER A C 1
ATOM 4097 O O . SER A 1 537 ? -46.677 -34.319 -14.280 1.00 35.31 537 SER A O 1
ATOM 4099 N N . GLY A 1 538 ? -46.144 -32.956 -15.869 1.00 32.31 538 GLY A N 1
ATOM 4100 C CA . GLY A 1 538 ? -45.691 -32.378 -17.127 1.00 32.31 538 GLY A CA 1
ATOM 4101 C C . GLY A 1 538 ? -46.215 -30.931 -17.245 1.00 32.31 538 GLY A C 1
ATOM 4102 O O . GLY A 1 538 ? -47.150 -30.553 -16.553 1.00 32.31 538 GLY A O 1
ATOM 4103 N N . SER A 1 539 ? -45.590 -30.173 -18.152 1.00 33.88 539 SER A N 1
ATOM 4104 C CA . SER A 1 539 ? -46.117 -29.061 -18.977 1.00 33.88 539 SER A CA 1
ATOM 4105 C C . SER A 1 539 ? -46.813 -27.814 -18.390 1.00 33.88 539 SER A C 1
ATOM 4107 O O . SER A 1 539 ? -47.797 -27.907 -17.667 1.00 33.88 539 SER A O 1
ATOM 4109 N N . GLY A 1 540 ? -46.438 -26.667 -18.982 1.00 31.11 540 GLY A N 1
ATOM 4110 C CA . GLY A 1 540 ? -47.265 -25.460 -19.177 1.00 31.11 540 GLY A CA 1
ATOM 4111 C C . GLY A 1 540 ? -47.032 -24.379 -18.118 1.00 31.11 540 GLY A C 1
ATOM 4112 O O . GLY A 1 540 ? -46.995 -24.687 -16.941 1.00 31.11 540 GLY A O 1
ATOM 4113 N N . GLY A 1 541 ? -46.834 -23.093 -18.408 1.00 32.62 541 GLY A N 1
ATOM 4114 C CA . GLY A 1 541 ? -47.090 -22.303 -19.612 1.00 32.62 541 GLY A CA 1
ATOM 4115 C C . GLY A 1 541 ? -47.852 -21.027 -19.213 1.00 32.62 541 GLY A C 1
ATOM 4116 O O . GLY A 1 541 ? -48.880 -21.133 -18.557 1.00 32.62 541 GLY A O 1
ATOM 4117 N N . GLY A 1 542 ? -47.366 -19.850 -19.636 1.00 31.84 542 GLY A N 1
ATOM 4118 C CA . GLY A 1 542 ? -48.041 -18.538 -19.509 1.00 31.84 542 GLY A CA 1
ATOM 4119 C C . GLY A 1 542 ? -47.933 -17.894 -18.116 1.00 31.84 542 GLY A C 1
ATOM 4120 O O . GLY A 1 542 ? -47.880 -18.589 -17.117 1.00 31.84 542 GLY A O 1
ATOM 4121 N N . GLY A 1 543 ? -47.865 -16.578 -17.923 1.00 31.86 543 GLY A N 1
ATOM 4122 C CA . GLY A 1 543 ? -48.110 -15.424 -18.783 1.00 31.86 543 GLY A CA 1
ATOM 4123 C C . GLY A 1 543 ? -48.686 -14.293 -17.908 1.00 31.86 543 GLY A C 1
ATOM 4124 O O . GLY A 1 543 ? -49.514 -14.567 -17.049 1.00 31.86 543 GLY A O 1
ATOM 4125 N N . GLY A 1 544 ? -48.262 -13.042 -18.141 1.00 30.80 544 GLY A N 1
ATOM 4126 C CA . GLY A 1 544 ? -48.812 -11.820 -17.519 1.00 30.80 544 GLY A CA 1
ATOM 4127 C C . GLY A 1 544 ? -48.293 -11.541 -16.098 1.00 30.80 544 GLY A C 1
ATOM 4128 O O . GLY A 1 544 ? -48.128 -12.449 -15.304 1.00 30.80 544 GLY A O 1
ATOM 4129 N N . GLY A 1 545 ? -47.962 -10.323 -15.677 1.00 32.12 545 GLY A N 1
ATOM 4130 C CA . GLY A 1 545 ? -48.310 -8.999 -16.178 1.00 32.12 545 GLY A CA 1
ATOM 4131 C C . GLY A 1 545 ? -48.851 -8.170 -15.007 1.00 32.12 545 GLY A C 1
ATOM 4132 O O . GLY A 1 545 ? -49.751 -8.624 -14.313 1.00 32.12 545 GLY A O 1
ATOM 4133 N N . GLY A 1 546 ? -48.331 -6.953 -14.822 1.00 31.73 546 GLY A N 1
ATOM 4134 C CA . GLY A 1 546 ? -49.057 -5.876 -14.139 1.00 31.73 546 GLY A CA 1
ATOM 4135 C C . GLY A 1 546 ? -48.442 -5.300 -12.858 1.00 31.73 546 GLY A C 1
ATOM 4136 O O . GLY A 1 546 ? -48.314 -5.981 -11.849 1.00 31.73 546 GLY A O 1
ATOM 4137 N N . GLY A 1 547 ? -48.216 -3.981 -12.892 1.00 32.25 547 GLY A N 1
ATOM 4138 C CA . GLY A 1 547 ? -48.640 -3.093 -11.804 1.00 32.25 547 GLY A CA 1
ATOM 4139 C C . GLY A 1 547 ? -47.565 -2.594 -10.840 1.00 32.25 547 GLY A C 1
ATOM 4140 O O . GLY A 1 547 ? -47.511 -3.039 -9.702 1.00 32.25 547 GLY A O 1
ATOM 4141 N N . GLY A 1 548 ? -46.777 -1.596 -11.251 1.00 33.09 548 GLY A N 1
ATOM 4142 C CA . GLY A 1 548 ? -45.935 -0.794 -10.356 1.00 33.09 548 GLY A CA 1
ATOM 4143 C C . GLY A 1 548 ? -46.278 0.687 -10.485 1.00 33.09 548 GLY A C 1
ATOM 4144 O O . GLY A 1 548 ? -46.009 1.300 -11.511 1.00 33.09 548 GLY A O 1
ATOM 4145 N N . ILE A 1 549 ? -46.931 1.211 -9.456 1.00 36.66 549 ILE A N 1
ATOM 4146 C CA . ILE A 1 549 ? -47.643 2.488 -9.360 1.00 36.66 549 ILE A CA 1
ATOM 4147 C C . ILE A 1 549 ? -46.714 3.704 -9.505 1.00 36.66 549 ILE A C 1
ATOM 4149 O O . ILE A 1 549 ? -45.703 3.823 -8.818 1.00 36.66 549 ILE A O 1
ATOM 4153 N N . SER A 1 550 ? -47.121 4.640 -10.364 1.00 32.66 550 SER A N 1
ATOM 4154 C CA . SER A 1 550 ? -46.606 6.004 -10.460 1.00 32.66 550 SER A CA 1
ATOM 4155 C C . SER A 1 550 ? -47.246 6.904 -9.400 1.00 32.66 550 SER A C 1
ATOM 4157 O O . SER A 1 550 ? -48.472 7.022 -9.360 1.00 32.66 550 SER A O 1
ATOM 4159 N N . THR A 1 551 ? -46.443 7.616 -8.614 1.00 38.66 551 THR A N 1
A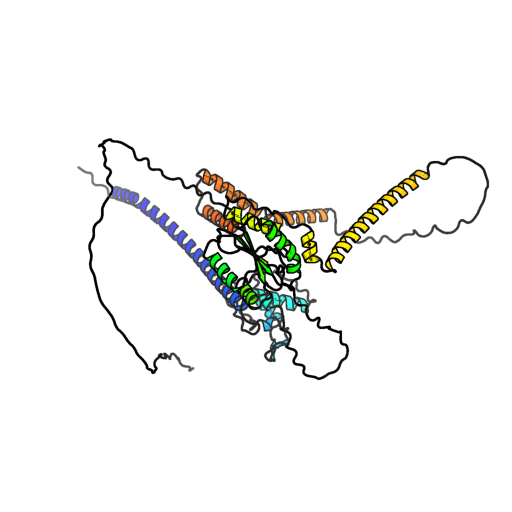TOM 4160 C CA . THR A 1 551 ? -46.887 8.795 -7.859 1.00 38.66 551 THR A CA 1
ATOM 4161 C C . THR A 1 551 ? -46.199 10.031 -8.425 1.00 38.66 551 THR A C 1
ATOM 4163 O O . THR A 1 551 ? -44.989 10.208 -8.325 1.00 38.66 551 THR A O 1
ATOM 4166 N N . GLY A 1 552 ? -46.993 10.888 -9.061 1.00 33.91 552 GLY A N 1
ATOM 4167 C CA . GLY A 1 552 ? -46.607 12.237 -9.444 1.00 33.91 552 GLY A CA 1
ATOM 4168 C C . GLY A 1 552 ? -47.545 13.240 -8.787 1.00 33.91 552 GLY A C 1
ATOM 4169 O O . GLY A 1 552 ? -48.756 13.037 -8.809 1.00 33.91 552 GLY A O 1
ATOM 4170 N N . SER A 1 553 ? -46.983 14.308 -8.223 1.00 35.72 553 SER A N 1
ATOM 4171 C CA . SER A 1 553 ? -47.399 15.706 -8.436 1.00 35.72 553 SER A CA 1
ATOM 4172 C C . SER A 1 553 ? -47.017 16.596 -7.262 1.00 35.72 553 SER A C 1
ATOM 4174 O O . SER A 1 553 ? -47.308 16.306 -6.107 1.00 35.72 553 SER A O 1
ATOM 4176 N N . GLY A 1 554 ? -46.419 17.731 -7.608 1.00 32.69 554 GLY A N 1
ATOM 4177 C CA . GLY A 1 554 ? -46.139 18.841 -6.711 1.00 32.69 554 GLY A CA 1
ATOM 4178 C C . GLY A 1 554 ? -45.566 20.018 -7.492 1.00 32.69 554 GLY A C 1
ATOM 4179 O O . GLY A 1 554 ? -44.440 20.428 -7.243 1.00 32.69 554 GLY A O 1
ATOM 4180 N N . ALA A 1 555 ? -46.313 20.507 -8.487 1.00 39.22 555 ALA A N 1
ATOM 4181 C CA . ALA A 1 555 ? -46.036 21.765 -9.172 1.00 39.22 555 ALA A CA 1
ATOM 4182 C C . ALA A 1 555 ? -46.775 22.903 -8.448 1.00 39.22 555 ALA A C 1
ATOM 4184 O O . ALA A 1 555 ? -47.989 22.829 -8.262 1.00 39.22 555 ALA A O 1
ATOM 4185 N N . GLY A 1 556 ? -46.037 23.939 -8.046 1.00 34.97 556 GLY A N 1
ATOM 4186 C CA . GLY A 1 556 ? -46.562 25.219 -7.562 1.00 34.97 556 GLY A CA 1
ATOM 4187 C C . GLY A 1 556 ? -46.282 26.334 -8.582 1.00 34.97 556 GLY A C 1
ATOM 4188 O O . GLY A 1 556 ? -45.307 26.225 -9.328 1.00 34.97 556 GLY A O 1
ATOM 4189 N N . PRO A 1 557 ? -47.137 27.368 -8.671 1.00 60.38 557 PRO A N 1
ATOM 4190 C CA . PRO A 1 557 ? -47.308 28.158 -9.884 1.00 60.38 557 PRO A CA 1
ATOM 4191 C C . PRO A 1 557 ? -46.426 29.410 -9.944 1.00 60.38 557 PRO A C 1
ATOM 4193 O O . PRO A 1 557 ? -46.052 29.996 -8.931 1.00 60.38 557 PRO A O 1
ATOM 4196 N N . ALA A 1 558 ? -46.178 29.858 -11.172 1.00 49.19 558 ALA A N 1
ATOM 4197 C CA . ALA A 1 558 ? -45.712 31.201 -11.481 1.00 49.19 558 ALA A CA 1
ATOM 4198 C C . ALA A 1 558 ? -46.904 32.171 -11.585 1.00 49.19 558 ALA A C 1
ATOM 4200 O O . ALA A 1 558 ? -47.884 31.833 -12.246 1.00 49.19 558 ALA A O 1
ATOM 4201 N N . ALA A 1 559 ? -46.788 33.360 -10.975 1.00 51.91 559 ALA A N 1
ATOM 4202 C CA . ALA A 1 559 ? -47.180 34.669 -11.534 1.00 51.91 559 ALA A CA 1
ATOM 4203 C C . ALA A 1 559 ? -47.149 35.782 -10.462 1.00 51.91 559 ALA A C 1
ATOM 4205 O O . ALA A 1 559 ? -48.100 35.919 -9.695 1.00 51.91 559 ALA A O 1
ATOM 4206 N N . ARG A 1 560 ? -46.091 36.603 -10.448 1.00 41.38 560 ARG A N 1
ATOM 4207 C CA . ARG A 1 560 ? -46.077 38.056 -10.734 1.00 41.38 560 ARG A CA 1
ATOM 4208 C C . ARG A 1 560 ? -44.748 38.672 -10.326 1.00 41.38 560 ARG A C 1
ATOM 4210 O O . ARG A 1 560 ? -44.287 38.368 -9.207 1.00 41.38 560 ARG A O 1
#

Sequence (560 aa):
MSEPISTEQLKQVLDAALMPIFAKLGELNDKVSKLDDKVSKLNDKVNDLTVGVKILSAKQHNSSVSRADRLVKVPLANGAEPAQDYPESILHLLVAGNETLPNGTVNNWNKHKSQALLRQYAEDSGDESNTEDEYSSRSRARRLRLARCLGITQAQLTLTFPGPSRRQGSCGRWRRSPWVVSAASAPHRDLWAYDGSCVSTIQLDSFKIFHRLSFGHRNHRTFVVVVYDPASPSCRAAEYEVERLATGLRHAPSVVVAKLNAADPDTRAFLSGTFPSISLTDQLPAVLLYPEAATGYIRLKGRSPTAEDVLRGINKMYGMALPLRRQLELRDVPGDELVHRVYGGPEGLGRQRRKEQFRRLLEEVAEAREQAAVAAVAATDGVAAEGGVGVAGVPPPAAAAREAAVVAAPTTALPGSYWSREKATVWGVVAGLSLLAFSWDMWLAAAWDRWQLERRQRKRARGVQFGREQDLLDLGTMLVDRLEGGPDVAFAASGRGEQGQGQGQGEQGVQTPGQQGEQGVKQTGQQGTGGGIGSASGSGGGGGGGGGISTGSGAGPAAR

Solvent-accessible surface area (backbone atoms only — not comparable to full-atom values): 35110 Å² total; per-residue (Å²): 135,83,78,78,81,49,73,66,59,52,48,52,54,49,51,64,62,43,50,64,52,52,52,51,51,51,56,49,51,55,51,50,53,57,46,52,57,50,51,53,58,47,50,53,52,51,51,54,48,53,34,51,51,52,31,50,51,24,17,54,50,36,50,70,54,58,53,83,40,76,50,59,79,49,43,36,93,87,53,46,71,69,88,57,82,71,70,56,24,55,48,48,57,69,49,54,58,74,38,69,43,99,85,70,48,66,31,82,49,43,74,64,52,54,50,56,44,39,60,67,71,44,90,75,75,71,83,76,74,86,73,80,87,58,69,64,69,51,52,52,52,49,37,53,52,44,38,49,77,46,30,39,44,72,72,79,69,50,83,76,68,77,69,74,81,81,75,84,74,90,82,81,93,77,93,80,83,76,86,76,72,80,72,76,74,70,82,65,63,68,77,71,75,53,94,85,54,55,51,40,82,51,53,63,70,62,46,55,53,51,57,57,43,24,59,80,36,60,29,94,38,26,38,39,39,35,37,30,32,64,84,40,67,46,26,59,68,34,48,60,31,54,43,38,36,26,43,9,36,60,90,41,83,53,52,45,40,29,39,34,63,47,72,43,66,69,44,35,52,51,43,47,73,74,35,70,85,54,47,79,88,81,52,44,34,37,43,38,36,28,45,39,65,33,62,41,71,45,73,60,86,56,74,68,64,46,38,66,56,52,48,50,52,52,39,52,47,35,54,68,58,38,67,88,57,78,77,81,68,79,42,80,59,72,56,71,67,54,55,46,69,76,42,54,52,82,67,43,54,53,53,55,51,48,50,51,52,50,49,50,52,50,51,52,53,50,52,51,50,52,52,50,52,53,51,53,54,55,61,64,66,66,74,82,79,81,85,82,86,87,84,90,86,88,87,90,89,84,92,79,91,90,87,87,86,86,78,82,80,82,84,74,80,71,82,68,72,86,71,41,74,67,53,51,51,52,53,50,50,52,51,52,52,49,51,49,52,50,46,33,74,74,44,48,53,63,53,49,51,50,52,52,48,52,56,49,53,58,38,42,76,70,70,52,82,78,56,73,67,58,53,51,53,50,51,50,52,55,50,48,50,52,72,77,34,74,84,83,74,85,79,83,78,84,80,77,79,86,77,78,87,76,85,86,83,85,87,86,89,85,81,87,82,90,84,89,83,87,86,84,91,83,90,88,81,85,90,88,87,81,89,78,91,78,89,78,89,79,86,86,81,88,79,88,84,86,90,82,86,85,87,83,88,86,86,82,85,90,89,134

Nearest PDB structures (foldseek):
  3wgx-assembly1_A  TM=7.860E-01  e=2.194E-04  Homo sapiens
  7f05-assembly1_A  TM=7.315E-01  e=1.770E-03  Homo sapiens
  7f05-assembly2_D  TM=7.141E-01  e=3.412E-03  Homo sapiens
  3trp-assembly1_A  TM=6.784E-01  e=5.837E-03  Oryctolagus cuniculus
  1a8y-assembly1_A-2  TM=7.406E-01  e=1.428E-02  Oryctolagus cuniculus

Foldseek 3Di:
DDDPQDPVNVVVVVCVVCVVVVVVVVVVVVVVVVVVVVVVVVVVVVQLVVLVVQQVVQLVVLQPDAQPAARDFRAFSNSHTDPADDDGGNQLLQDAQQDADPVRDGNPNHPVSLVSSVCRRCPDDPDPDCPPPPPPVVSNVSSVVSCVSSNHDPVNNPPPPVPPPDPDDDDDDDDDDDPPPVPPPDPQDDQQPDPPQLAAEDDPVNVVVVQVCLAVDFDQAKEKEWEAESVDPLRLVQSLQLSLLSQQCVVPPRYHHYYDYCVDPVSVVVCCVPPVVCPVVQQPGWIWIRAGQHGHIDIDDDSHQGSVNVLVVRQVSCCVRPVPDDRGGGDPRPPCVVVCVSQVPVVSCVVVVVVVVVVVVVVVVVVVVVVVVVVVVVVVVPPPPDDDDDDDDDDDDDDDDDDDDDDDDDPPPDPDDPDDVVVVVVVVVVVVVVVVVVCCVPPVVLVVLVVVLVVVVVVVVVVDDDDPVVVVVSVVNVVVCCVVPPPDDDDPPPPDDPDDDDDDDDDDDDDDDDDDDDDDDDDDDDDDDDDDDDDDDDDDDDDDDDDDDDDDDDDDDDDD

Organism: NCBI:txid330485

Mean predicted aligned error: 20.97 Å

Radius of gyration: 43.06 Å; Cα contacts (8 Å, |Δi|>4): 406; chains: 1; bounding box: 141×109×130 Å

Secondary structure (DSSP, 8-state):
-PPPPPHHHHHHHHHHHHHHHHHHHHHHHHHHHHHHHHHHHHHHHHHHHHHHHHHHHHHHHHHHS-TTSBPPPPPPTTSPPP-S---SBHHHHHSPTTSBPTTS-B----HHHHHHHHHHH-SS----------HHHHHHHHHHHHHHHTT--HHHHS---------------------------PPPPPTT-STT---EE--HHHHHHHHHHHHHS-BSSEEEEEEE-TT-HHHHHHHHHHHHHHHHTTT-TTEEEEEEETTSHHHHHHHHHH-TT--TTTS-SEEEEE-BTS-S-EEEP-SS--HHHHHHHHHHHHHHH-TTSPPP---S---HHHHHHHH-SHHHHHHHHHHHHHHHHHHHHHHHHHHHHHHHHHHHHTTSS---------------S-------------S--S--HHHHHHHHHHHHHHHHHHHIIIIIHHHHHHHHHHHHHHHHTTT----HHHHHHHHHHHHHHHHHS-S-------------------------------------------------------------------------

pLDDT: mean 77.02, std 23.53, range [30.8, 98.31]